Protein 2OMK (pdb70)

Solvent-accessible surface area: 19032 Å² total

InterPro domains:
  IPR006282 Thiamin pyrophosphokinase [TIGR01378] (11-204)
  IPR006282 Thiamin pyrophosphokinase [cd07995] (10-205)
  IPR007371 Thiamin pyrophosphokinase, catalytic domain [PF04263] (26-129)
  IPR036759 Thiamin pyrophosphokinase, catalytic domain superfamily [G3DSA:3.40.50.10240] (1-207)
  IPR036759 Thiamin pyrophosphokinase, catalytic domain superfamily [SSF63999] (8-133)
  IPR049442 Thiamin pyrophosphokinase-like, substrate-binding domain [PF21275] (136-204)
  IPR053149 Thiamine pyrophosphokinase [PTHR41299] (8-205)

Foldseek 3Di:
DAAAFCQLQDPDHPPPDPHHDAFQEEEEEPADAADAPRVVVNVVRYPAYEYDDDVAVCVVVPHDHQAYEDDLVVHDPVVCVVCVPRYDDFDPPDDGRLVVVLVVCVVVVGATYEYENQDHDPVVSNVVSLVCLQVSVVVPHFYWYQYNWWIKGKDFFKHKYFDAFFWWKFKFDDPWPPKAKDQKPDTDHRDDDRVRRGGITGHHGMMMIGTGGIIMMTITD/DDAAEPPAQFQEEEEEDADAADAPVVVVNQVPHPAYEYDDDVQDQVVVPDDHQAYEDDLVPDDPVCCVPCVPRYDYPDDDLVVVLVVCVVVVGAGYEYENQYHDPVVSNVVSLVCQLVSVVVPHFYWYQHNWWIKGKDFFKHKYFDAFFWFKFKAADPWADKFKDQKPDTDHRDDDRVPRGGITGHHGMMMIGTGGIIMMTTTD

Radius of gyration: 21.94 Å; Cα contacts (8 Å, |Δi|>4): 1052; chains: 2; bounding box: 57×54×58 Å

Organism: Bacteroides thetaiotaomicron (strain ATCC 29148 / DSM 2079 / JCM 5827 / CCUG 10774 / NCTC 10582 / VPI-5482 / E50) (NCBI:txid226186)

B-factor: mean 20.84, std 10.54, range [5.36, 58.49]

CATH classification: 3.40.50.10240

Sequence (425 aa):
GVDLGTENLYFQSNAMINEEHYIPQAIILANGEEYPAAHELPLRLLAEAQQFVVCCGAANEYISRGHTTPDVIIGDGDSLLPEEYKKRFSSIILLQQIISSDDQETNDQTKAVHYLQSSKKGIRKKIIAIVGATGKREDHTLGNISLLVEYMMRRSGMEEVVRTVTDYGTFIPVSSDTQSFASSYPGQQQVSIINFGAKGLKAEGLFYPLSDFTNWWQGTLNEAIIADDEFTIHCTGEYLVFLAYNAMINEEHYIPQAIILANGEYPAHEELPLRLLAEAQFVVCCGAANEYISRGHTPDVIIGDGDSLLPEYKKRRFSSIILQETNDQTKAVHYLQSKGIRRKIAIVGATGKRREDHTLGNIISLLVEYMMRSGMEVRTVTDYGTFIPVSDTQSSFASYPGQQQVSIINFGAKGLKAEGLFYPLSDFTTNNWWQGTLNEAIADEEFTIHCTGEYLVFLAY

Structure (mmCIF, N/CA/C/O backbone):
data_2OMK
#
_entry.id   2OMK
#
_cell.length_a   56.309
_cell.length_b   66.084
_cell.length_c   57.552
_cell.angle_alpha   90.00
_cell.angle_beta   99.90
_cell.angle_gamma   90.00
#
_symmetry.space_group_name_H-M   'P 1 21 1'
#
loop_
_entity.id
_entity.type
_entity.pdbx_description
1 polymer 'Hypothetical protein'
2 water water
#
loop_
_atom_site.group_PDB
_atom_site.id
_atom_site.type_symbol
_atom_site.label_atom_id
_atom_site.label_alt_id
_atom_site.label_comp_id
_atom_site.label_asym_id
_atom_site.label_entity_id
_atom_site.label_seq_id
_atom_site.pdbx_PDB_ins_code
_atom_site.Cartn_x
_atom_site.Cartn_y
_atom_site.Cartn_z
_atom_site.occupancy
_atom_site.B_iso_or_equiv
_atom_site.auth_seq_id
_atom_site.auth_comp_id
_atom_site.auth_asym_id
_atom_site.auth_atom_id
_atom_site.pdbx_PDB_model_num
ATOM 1 N N . GLY A 1 10 ? -17.912 29.234 7.402 1.00 28.87 -14 GLY A N 1
ATOM 2 C CA . GLY A 1 10 ? -18.413 27.830 7.514 1.00 28.22 -14 GLY A CA 1
ATOM 3 C C . GLY A 1 10 ? -17.356 26.887 8.060 1.00 27.32 -14 GLY A C 1
ATOM 4 O O . GLY A 1 10 ? -16.206 27.283 8.259 1.00 29.18 -14 GLY A O 1
ATOM 5 N N . VAL A 1 11 ? -17.754 25.642 8.307 1.00 25.80 -13 VAL A N 1
ATOM 6 C CA . VAL A 1 11 ? -16.849 24.595 8.781 1.00 23.42 -13 VAL A CA 1
ATOM 7 C C . VAL A 1 11 ? -15.914 24.181 7.646 1.00 21.64 -13 VAL A C 1
ATOM 8 O O . VAL A 1 11 ? -16.352 24.003 6.500 1.00 21.90 -13 VAL A O 1
ATOM 12 N N . ASP A 1 12 ? -14.628 24.034 7.962 1.00 18.10 -12 ASP A N 1
ATOM 13 C CA . ASP A 1 12 ? -13.669 23.507 7.004 1.00 16.05 -12 ASP A CA 1
ATOM 14 C C . ASP A 1 12 ? -13.658 21.999 7.184 1.00 13.99 -12 ASP A C 1
ATOM 15 O O . ASP A 1 12 ? -13.498 21.507 8.293 1.00 12.79 -12 ASP A O 1
ATOM 20 N N . LEU A 1 13 ? -13.845 21.262 6.097 1.00 13.12 -11 LEU A N 1
ATOM 21 C CA . LEU A 1 13 ? -13.975 19.814 6.215 1.00 12.86 -11 LEU A CA 1
ATOM 22 C C . LEU A 1 13 ? -12.656 19.086 6.529 1.00 12.30 -11 LEU A C 1
ATOM 23 O O . LEU A 1 13 ? -12.651 17.873 6.723 1.00 11.87 -11 LEU A O 1
ATOM 28 N N . GLY A 1 14 ? -11.547 19.825 6.604 1.00 11.56 -10 GLY A N 1
ATOM 29 C CA . GLY A 1 14 ? -10.263 19.218 6.981 1.00 11.51 -10 GLY A CA 1
ATOM 30 C C . GLY A 1 14 ? -9.887 18.098 6.028 1.00 11.28 -10 GLY A C 1
ATOM 31 O O . GLY A 1 14 ? -10.030 18.236 4.815 1.00 12.63 -10 GLY A O 1
ATOM 32 N N . THR A 1 15 ? -9.424 16.972 6.561 1.00 10.68 -9 THR A N 1
ATOM 33 C CA . THR A 1 15 ? -9.095 15.843 5.693 1.00 9.92 -9 THR A CA 1
ATOM 34 C C . THR A 1 15 ? -10.359 15.061 5.328 1.00 10.30 -9 THR A C 1
ATOM 35 O O . THR A 1 15 ? -10.319 14.191 4.461 1.00 10.18 -9 THR A O 1
ATOM 39 N N . GLU A 1 16 ? -11.477 15.369 5.989 1.00 9.79 -8 GLU A N 1
ATOM 40 C CA . GLU A 1 16 ? -12.689 14.564 5.808 1.00 10.92 -8 GLU A CA 1
ATOM 41 C C . GLU A 1 16 ? -13.312 14.650 4.406 1.00 10.62 -8 GLU A C 1
ATOM 42 O O . GLU A 1 16 ? -14.057 13.746 4.004 1.00 11.84 -8 GLU A O 1
ATOM 48 N N . ASN A 1 17 ? -13.011 15.716 3.665 1.00 10.70 -7 ASN A N 1
ATOM 49 C CA . ASN A 1 17 ? -13.406 15.780 2.255 1.00 10.33 -7 ASN A CA 1
ATOM 50 C C . ASN A 1 17 ? -12.330 15.240 1.285 1.00 10.94 -7 ASN A C 1
ATOM 51 O O . ASN A 1 17 ? -12.490 15.312 0.055 1.00 11.04 -7 ASN A O 1
ATOM 56 N N . LEU A 1 18 ? -11.251 14.689 1.839 1.00 10.06 -6 LEU A N 1
ATOM 57 C CA . LEU A 1 18 ? -10.208 14.066 1.009 1.00 10.58 -6 LEU A CA 1
ATOM 58 C C . LEU A 1 18 ? -10.374 12.557 0.846 1.00 10.29 -6 LEU A C 1
ATOM 59 O O . LEU A 1 18 ? -10.058 12.011 -0.217 1.00 10.74 -6 LEU A O 1
ATOM 64 N N . TYR A 1 19 ? -10.856 11.884 1.893 1.00 10.16 -5 TYR A N 1
ATOM 65 C CA . TYR A 1 19 ? -10.931 10.417 1.892 1.00 10.23 -5 TYR A CA 1
ATOM 66 C C . TYR A 1 19 ? -11.936 9.929 0.875 1.00 10.29 -5 TYR A C 1
ATOM 67 O O . TYR A 1 19 ? -12.910 10.615 0.579 1.00 9.93 -5 TYR A O 1
ATOM 76 N N . PHE A 1 20 ? -11.721 8.719 0.373 1.00 10.92 -4 PHE A N 1
ATOM 77 C CA . PHE A 1 20 ? -12.723 8.097 -0.476 1.00 11.65 -4 PHE A CA 1
ATOM 78 C C . PHE A 1 20 ? -14.003 7.820 0.303 1.00 12.38 -4 PHE A C 1
ATOM 79 O O . PHE A 1 20 ? -15.100 7.939 -0.249 1.00 12.51 -4 PHE A O 1
ATOM 87 N N . GLN A 1 21 ? -13.858 7.471 1.581 1.00 12.39 -3 GLN A N 1
ATOM 88 C CA . GLN A 1 21 ? -15.008 7.197 2.442 1.00 13.35 -3 GLN A CA 1
ATOM 89 C C . GLN A 1 21 ? -14.931 8.022 3.730 1.00 14.11 -3 GLN A C 1
ATOM 90 O O . GLN A 1 21 ? -14.210 7.672 4.671 1.00 15.09 -3 GLN A O 1
ATOM 96 N N . SER A 1 22 ? -15.675 9.123 3.732 1.00 14.26 -2 SER A N 1
ATOM 97 C CA . SER A 1 22 ? -15.692 10.113 4.810 1.00 15.12 -2 SER A CA 1
ATOM 98 C C . SER A 1 22 ? -16.546 9.685 6.007 1.00 15.82 -2 SER A C 1
ATOM 99 O O . SER A 1 22 ? -17.499 8.931 5.859 1.00 14.67 -2 SER A O 1
ATOM 102 N N . ASN A 1 23 ? -16.203 10.188 7.190 1.00 17.14 -1 ASN A N 1
ATOM 103 C CA . ASN A 1 23 ? -17.059 10.025 8.368 1.00 18.85 -1 ASN A CA 1
ATOM 104 C C . ASN A 1 23 ? -18.124 11.131 8.473 1.00 18.75 -1 ASN A C 1
ATOM 105 O O . ASN A 1 23 ? -18.915 11.146 9.407 1.00 20.03 -1 ASN A O 1
ATOM 110 N N . ALA A 1 24 ? -18.139 12.045 7.507 1.00 19.13 0 ALA A N 1
ATOM 111 C CA . ALA A 1 24 ? -18.875 13.308 7.632 1.00 19.76 0 ALA A CA 1
ATOM 112 C C . ALA A 1 24 ? -20.261 13.355 6.961 1.00 20.36 0 ALA A C 1
ATOM 113 O O . ALA A 1 24 ? -20.899 14.411 6.924 1.00 19.87 0 ALA A O 1
ATOM 115 N N . MET A 1 25 ? -20.723 12.220 6.436 1.00 20.94 1 MET A N 1
ATOM 116 C CA . MET A 1 25 ? -22.051 12.137 5.798 1.00 23.14 1 MET A CA 1
ATOM 117 C C . MET A 1 25 ? -22.229 13.204 4.723 1.00 21.70 1 MET A C 1
ATOM 118 O O . MET A 1 25 ? -23.262 13.880 4.659 1.00 22.02 1 MET A O 1
ATOM 123 N N . ILE A 1 26 ? -21.202 13.364 3.894 1.00 20.68 2 ILE A N 1
ATOM 124 C CA . ILE A 1 26 ? -21.231 14.330 2.813 1.00 19.94 2 ILE A CA 1
ATOM 125 C C . ILE A 1 26 ? -21.504 13.610 1.503 1.00 19.71 2 ILE A C 1
ATOM 126 O O . ILE A 1 26 ? -21.231 12.419 1.380 1.00 19.60 2 ILE A O 1
ATOM 131 N N . ASN A 1 27 ? -22.069 14.322 0.538 1.00 19.91 3 ASN A N 1
ATOM 132 C CA . ASN A 1 27 ? -22.431 13.695 -0.732 1.00 20.71 3 ASN A CA 1
ATOM 133 C C . ASN A 1 27 ? -21.443 14.007 -1.854 1.00 20.47 3 ASN A C 1
ATOM 134 O O . ASN A 1 27 ? -21.660 13.647 -3.018 1.00 21.56 3 ASN A O 1
ATOM 139 N N A GLU A 1 28 ? -20.354 14.680 -1.488 0.50 20.11 4 GLU A N 1
ATOM 140 N N B GLU A 1 28 ? -20.345 14.662 -1.488 0.50 20.17 4 GLU A N 1
ATOM 141 C CA A GLU A 1 28 ? -19.325 15.103 -2.432 0.50 19.34 4 GLU A CA 1
ATOM 142 C CA B GLU A 1 28 ? -19.319 15.077 -2.436 0.50 19.45 4 GLU A CA 1
ATOM 143 C C A GLU A 1 28 ? -17.948 14.872 -1.811 0.50 18.50 4 GLU A C 1
ATOM 144 C C B GLU A 1 28 ? -17.959 15.055 -1.745 0.50 18.58 4 GLU A C 1
ATOM 145 O O A GLU A 1 28 ? -17.841 14.292 -0.727 0.50 18.14 4 GLU A O 1
ATOM 146 O O B GLU A 1 28 ? -17.874 14.809 -0.541 0.50 18.18 4 GLU A O 1
ATOM 157 N N . HIS A 1 29 ? -16.902 15.314 -2.509 1.00 17.26 5 HIS A N 1
ATOM 158 C CA . HIS A 1 29 ? -15.554 15.390 -1.947 1.00 15.87 5 HIS A CA 1
ATOM 159 C C . HIS A 1 29 ? -14.837 16.600 -2.540 1.00 14.84 5 HIS A C 1
ATOM 160 O O . HIS A 1 29 ? -15.378 17.303 -3.397 1.00 14.24 5 HIS A O 1
ATOM 167 N N . TYR A 1 30 ? -13.615 16.822 -2.080 1.00 13.75 6 TYR A N 1
ATOM 168 C CA . TYR A 1 30 ? -12.819 17.985 -2.446 1.00 13.36 6 TYR A CA 1
ATOM 169 C C . TYR A 1 30 ? -12.368 17.948 -3.904 1.00 13.33 6 TYR A C 1
ATOM 170 O O . TYR A 1 30 ? -11.592 17.075 -4.316 1.00 13.21 6 TYR A O 1
ATOM 179 N N . ILE A 1 31 ? -12.879 18.892 -4.686 1.00 13.29 7 ILE A N 1
ATOM 180 C CA . ILE A 1 31 ? -12.454 19.062 -6.069 1.00 14.63 7 ILE A CA 1
ATOM 181 C C . ILE A 1 31 ? -12.161 20.548 -6.289 1.00 14.10 7 ILE A C 1
ATOM 182 O O . ILE A 1 31 ? -13.065 21.331 -6.605 1.00 15.43 7 ILE A O 1
ATOM 187 N N . PRO A 1 32 ? -10.897 20.952 -6.093 1.00 14.07 8 PRO A N 1
ATOM 188 C CA . PRO A 1 32 ? -10.566 22.361 -6.288 1.00 13.80 8 PRO A CA 1
ATOM 189 C C . PRO A 1 32 ? -10.666 22.743 -7.758 1.00 13.63 8 PRO A C 1
ATOM 190 O O . PRO A 1 32 ? -10.828 21.873 -8.627 1.00 13.20 8 PRO A O 1
ATOM 194 N N . GLN A 1 33 ? -10.596 24.039 -8.039 1.00 13.21 9 GLN A N 1
ATOM 195 C CA . GLN A 1 33 ? -10.655 24.497 -9.420 1.00 12.51 9 GLN A CA 1
ATOM 196 C C . GLN A 1 33 ? -9.386 24.153 -10.189 1.00 11.53 9 GLN A C 1
ATOM 197 O O . GLN A 1 33 ? -9.432 23.926 -11.392 1.00 12.05 9 GLN A O 1
ATOM 203 N N . ALA A 1 34 ? -8.253 24.130 -9.490 1.00 10.86 10 ALA A N 1
ATOM 204 C CA . ALA A 1 34 ? -6.970 23.836 -10.110 1.00 10.31 10 ALA A CA 1
ATOM 205 C C . ALA A 1 34 ? -6.010 23.231 -9.099 1.00 10.63 10 ALA A C 1
ATOM 206 O O . ALA A 1 34 ? -6.148 23.437 -7.880 1.00 9.65 10 ALA A O 1
ATOM 208 N N . ILE A 1 35 ? -5.041 22.489 -9.625 1.00 9.70 11 ILE A N 1
ATOM 209 C CA . ILE A 1 35 ? -3.998 21.870 -8.822 1.00 10.26 11 ILE A CA 1
ATOM 210 C C . ILE A 1 35 ? -2.654 22.438 -9.253 1.00 9.95 11 ILE A C 1
ATOM 211 O O . ILE A 1 35 ? -2.367 22.522 -10.450 1.00 9.93 11 ILE A O 1
ATOM 216 N N . ILE A 1 36 ? -1.837 22.837 -8.278 1.00 9.00 12 ILE A N 1
ATOM 217 C CA . ILE A 1 36 ? -0.447 23.176 -8.544 1.00 8.20 12 ILE A CA 1
ATOM 218 C C . ILE A 1 36 ? 0.430 21.987 -8.149 1.00 8.66 12 ILE A C 1
ATOM 219 O O . ILE A 1 36 ? 0.404 21.535 -6.996 1.00 7.69 12 ILE A O 1
ATOM 224 N N . LEU A 1 37 ? 1.200 21.481 -9.106 1.00 8.45 13 LEU A N 1
ATOM 225 C CA . LEU A 1 37 ? 2.250 20.515 -8.788 1.00 8.90 13 LEU A CA 1
ATOM 226 C C . LEU A 1 37 ? 3.566 21.255 -8.556 1.00 9.99 13 LEU A C 1
ATOM 227 O O . LEU A 1 37 ? 4.215 21.721 -9.507 1.00 9.17 13 LEU A O 1
ATOM 232 N N . ALA A 1 38 ? 3.952 21.383 -7.286 1.00 9.93 14 ALA A N 1
ATOM 233 C CA . ALA A 1 38 ? 5.193 22.086 -6.928 1.00 11.27 14 ALA A CA 1
ATOM 234 C C . ALA A 1 38 ? 6.417 21.179 -7.093 1.00 11.82 14 ALA A C 1
ATOM 235 O O . ALA A 1 38 ? 6.273 20.004 -7.440 1.00 12.50 14 ALA A O 1
ATOM 237 N N . ASN A 1 39 ? 7.611 21.720 -6.849 1.00 13.69 15 ASN A N 1
ATOM 238 C CA . ASN A 1 39 ? 8.859 21.014 -7.169 1.00 14.91 15 ASN A CA 1
ATOM 239 C C . ASN A 1 39 ? 9.542 20.309 -5.982 1.00 14.72 15 ASN A C 1
ATOM 240 O O . ASN A 1 39 ? 10.766 20.175 -5.945 1.00 14.11 15 ASN A O 1
ATOM 245 N N . GLY A 1 40 ? 8.738 19.854 -5.023 1.00 13.30 16 GLY A N 1
ATOM 246 C CA . GLY A 1 40 ? 9.209 18.915 -4.012 1.00 12.69 16 GLY A CA 1
ATOM 247 C C . GLY A 1 40 ? 9.050 17.505 -4.555 1.00 12.81 16 GLY A C 1
ATOM 248 O O . GLY A 1 40 ? 9.082 17.294 -5.773 1.00 12.79 16 GLY A O 1
ATOM 249 N N A GLU A 1 41 ? 8.879 16.535 -3.662 0.50 12.47 17 GLU A N 1
ATOM 250 N N B GLU A 1 41 ? 8.860 16.544 -3.656 0.50 12.52 17 GLU A N 1
ATOM 251 C CA A GLU A 1 41 ? 8.741 15.144 -4.087 0.50 12.94 17 GLU A CA 1
ATOM 252 C CA B GLU A 1 41 ? 8.728 15.138 -4.034 0.50 13.10 17 GLU A CA 1
ATOM 253 C C A GLU A 1 41 ? 7.370 14.902 -4.695 0.50 12.67 17 GLU A C 1
ATOM 254 C C B GLU A 1 41 ? 7.363 14.888 -4.679 0.50 12.75 17 GLU A C 1
ATOM 255 O O A GLU A 1 41 ? 6.357 15.351 -4.155 0.50 12.43 17 GLU A O 1
ATOM 256 O O B GLU A 1 41 ? 6.340 15.325 -4.147 0.50 12.53 17 GLU A O 1
ATOM 267 N N . TYR A 1 42 ? 7.351 14.199 -5.824 1.00 11.95 18 TYR A N 1
ATOM 268 C CA . TYR A 1 42 ? 6.098 13.845 -6.507 1.00 11.47 18 TYR A CA 1
ATOM 269 C C . TYR A 1 42 ? 5.172 13.078 -5.544 1.00 10.77 18 TYR A C 1
ATOM 270 O O . TYR A 1 42 ? 5.647 12.228 -4.785 1.00 10.15 18 TYR A O 1
ATOM 279 N N . PRO A 1 43 ? 3.863 13.396 -5.552 1.00 10.64 19 PRO A N 1
ATOM 280 C CA . PRO A 1 43 ? 2.937 12.757 -4.613 1.00 10.52 19 PRO A CA 1
ATOM 281 C C . PRO A 1 43 ? 3.025 11.240 -4.675 1.00 10.84 19 PRO A C 1
ATOM 282 O O . PRO A 1 43 ? 3.095 10.659 -5.774 1.00 10.61 19 PRO A O 1
ATOM 286 N N A ALA A 1 44 ? 3.002 10.583 -3.521 0.50 10.61 20 ALA A N 1
ATOM 287 N N B ALA A 1 44 ? 3.051 10.636 -3.488 0.50 10.22 20 ALA A N 1
ATOM 288 C CA A ALA A 1 44 ? 3.055 9.115 -3.487 0.50 11.27 20 ALA A CA 1
ATOM 289 C CA B ALA A 1 44 ? 3.186 9.193 -3.313 0.50 10.83 20 ALA A CA 1
ATOM 290 C C A ALA A 1 44 ? 1.830 8.488 -2.815 0.50 11.55 20 ALA A C 1
ATOM 291 C C B ALA A 1 44 ? 2.244 8.670 -2.213 0.50 10.82 20 ALA A C 1
ATOM 292 O O A ALA A 1 44 ? 1.569 7.288 -2.956 0.50 11.63 20 ALA A O 1
ATOM 293 O O B ALA A 1 44 ? 2.568 7.717 -1.500 0.50 10.69 20 ALA A O 1
ATOM 296 N N . HIS A 1 45 ? 1.083 9.313 -2.095 1.00 11.05 21 HIS A N 1
ATOM 297 C CA . HIS A 1 45 ? -0.027 8.854 -1.262 1.00 10.55 21 HIS A CA 1
ATOM 298 C C . HIS A 1 45 ? -1.299 8.938 -2.096 1.00 10.20 21 HIS A C 1
ATOM 299 O O . HIS A 1 45 ? -1.419 9.796 -2.979 1.00 9.17 21 HIS A O 1
ATOM 306 N N . GLU A 1 46 ? -2.250 8.054 -1.823 1.00 9.84 22 GLU A N 1
ATOM 307 C CA . GLU A 1 46 ? -3.486 7.988 -2.606 1.00 9.70 22 GLU A CA 1
ATOM 308 C C . GLU A 1 46 ? -4.269 9.300 -2.633 1.00 9.59 22 GLU A C 1
ATOM 309 O O . GLU A 1 46 ? -4.942 9.594 -3.617 1.00 8.71 22 GLU A O 1
ATOM 315 N N . LEU A 1 47 ? -4.194 10.087 -1.560 1.00 9.08 23 LEU A N 1
ATOM 316 C CA . LEU A 1 47 ? -5.038 11.280 -1.479 1.00 9.78 23 LEU A CA 1
ATOM 317 C C . LEU A 1 47 ? -4.555 12.453 -2.360 1.00 9.03 23 LEU A C 1
ATOM 318 O O . LEU A 1 47 ? -5.334 12.949 -3.183 1.00 10.38 23 LEU A O 1
ATOM 323 N N . PRO A 1 48 ? -3.274 12.868 -2.246 1.00 8.85 24 PRO A N 1
ATOM 324 C CA . PRO A 1 48 ? -2.842 13.855 -3.251 1.00 8.63 24 PRO A CA 1
ATOM 325 C C . PRO A 1 48 ? -2.893 13.319 -4.687 1.00 8.08 24 PRO A C 1
ATOM 326 O O . PRO A 1 48 ? -3.144 14.088 -5.619 1.00 8.48 24 PRO A O 1
ATOM 330 N N . LEU A 1 49 ? -2.669 12.016 -4.867 1.00 8.26 25 LEU A N 1
ATOM 331 C CA . LEU A 1 49 ? -2.781 11.419 -6.205 1.00 8.07 25 LEU A CA 1
ATOM 332 C C . LEU A 1 49 ? -4.211 11.465 -6.742 1.00 8.89 25 LEU A C 1
ATOM 333 O O . LEU A 1 49 ? -4.411 11.674 -7.941 1.00 10.36 25 LEU A O 1
ATOM 338 N N . ARG A 1 50 ? -5.196 11.289 -5.859 1.00 8.81 26 ARG A N 1
ATOM 339 C CA . ARG A 1 50 ? -6.613 11.440 -6.226 1.00 9.20 26 ARG A CA 1
ATOM 340 C C . ARG A 1 50 ? -6.878 12.831 -6.796 1.00 8.94 26 ARG A C 1
ATOM 341 O O . ARG A 1 50 ? -7.519 12.978 -7.848 1.00 8.58 26 ARG A O 1
ATOM 349 N N . LEU A 1 51 ? -6.387 13.853 -6.094 1.00 9.18 27 LEU A N 1
ATOM 350 C CA . LEU A 1 51 ? -6.569 15.232 -6.547 1.00 9.99 27 LEU A CA 1
ATOM 351 C C . LEU A 1 51 ? -5.946 15.458 -7.911 1.00 10.61 27 LEU A C 1
ATOM 352 O O . LEU A 1 51 ? -6.547 16.094 -8.776 1.00 11.14 27 LEU A O 1
ATOM 357 N N . LEU A 1 52 ? -4.732 14.948 -8.092 1.00 11.32 28 LEU A N 1
ATOM 358 C CA . LEU A 1 52 ? -4.027 15.071 -9.354 1.00 12.92 28 LEU A CA 1
ATOM 359 C C . LEU A 1 52 ? -4.775 14.358 -10.483 1.00 13.03 28 LEU A C 1
ATOM 360 O O . LEU A 1 52 ? -4.947 14.919 -11.573 1.00 13.64 28 LEU A O 1
ATOM 365 N N . ALA A 1 53 ? -5.237 13.145 -10.204 1.00 12.58 29 ALA A N 1
ATOM 366 C CA . ALA A 1 53 ? -5.966 12.326 -11.184 1.00 14.19 29 ALA A CA 1
ATOM 367 C C . ALA A 1 53 ? -7.259 12.993 -11.632 1.00 14.97 29 ALA A C 1
ATOM 368 O O . ALA A 1 53 ? -7.609 12.938 -12.810 1.00 16.38 29 ALA A O 1
ATOM 370 N N . GLU A 1 54 ? -7.957 13.625 -10.691 1.00 14.54 30 GLU A N 1
ATOM 371 C CA . GLU A 1 54 ? -9.274 14.216 -10.947 1.00 15.71 30 GLU A CA 1
ATOM 372 C C . GLU A 1 54 ? -9.230 15.640 -11.501 1.00 15.20 30 GLU A C 1
ATOM 373 O O . GLU A 1 54 ? -10.262 16.176 -11.916 1.00 15.82 30 GLU A O 1
ATOM 379 N N . ALA A 1 55 ? -8.046 16.244 -11.491 1.00 15.22 31 ALA A N 1
ATOM 380 C CA . ALA A 1 55 ? -7.874 17.645 -11.875 1.00 15.09 31 ALA A CA 1
ATOM 381 C C . ALA A 1 55 ? -8.150 17.907 -13.352 1.00 15.53 31 ALA A C 1
ATOM 382 O O . ALA A 1 55 ? -7.748 17.124 -14.221 1.00 17.16 31 ALA A O 1
ATOM 384 N N A GLN A 1 56 ? -8.847 19.004 -13.630 0.70 15.49 32 GLN A N 1
ATOM 385 N N B GLN A 1 56 ? -8.844 19.006 -13.628 0.30 15.36 32 GLN A N 1
ATOM 386 C CA A GLN A 1 56 ? -9.066 19.450 -15.009 0.70 16.03 32 GLN A CA 1
ATOM 387 C CA B GLN A 1 56 ? -9.069 19.449 -15.002 0.30 15.27 32 GLN A CA 1
ATOM 388 C C A GLN A 1 56 ? -8.212 20.672 -15.360 0.70 15.43 32 GLN A C 1
ATOM 389 C C B GLN A 1 56 ? -8.081 20.550 -15.392 0.30 14.91 32 GLN A C 1
ATOM 390 O O A GLN A 1 56 ? -8.278 21.189 -16.480 0.70 14.83 32 GLN A O 1
ATOM 391 O O B GLN A 1 56 ? -7.924 20.862 -16.575 0.30 14.72 32 GLN A O 1
ATOM 402 N N . PHE A 1 57 ? -7.416 21.129 -14.391 1.00 14.21 33 PHE A N 1
ATOM 403 C CA . PHE A 1 57 ? -6.411 22.170 -14.631 1.00 13.65 33 PHE A CA 1
ATOM 404 C C . PHE A 1 57 ? -5.193 21.987 -13.730 1.00 13.42 33 PHE A C 1
ATOM 405 O O . PHE A 1 57 ? -5.274 22.180 -12.509 1.00 13.60 33 PHE A O 1
ATOM 413 N N . VAL A 1 58 ? -4.070 21.616 -14.344 1.00 12.53 34 VAL A N 1
ATOM 414 C CA . VAL A 1 58 ? -2.825 21.349 -13.617 1.00 12.56 34 VAL A CA 1
ATOM 415 C C . VAL A 1 58 ? -1.696 22.300 -14.030 1.00 12.63 34 VAL A C 1
ATOM 416 O O . VAL A 1 58 ? -1.307 22.375 -15.207 1.00 12.27 34 VAL A O 1
ATOM 420 N N . VAL A 1 59 ? -1.173 23.019 -13.042 1.00 11.66 35 VAL A N 1
ATOM 421 C CA . VAL A 1 59 ? -0.063 23.935 -13.240 1.00 11.79 35 VAL A CA 1
ATOM 422 C C . VAL A 1 59 ? 1.178 23.276 -12.629 1.00 12.46 35 VAL A C 1
ATOM 423 O O . VAL A 1 59 ? 1.207 22.996 -11.425 1.00 11.61 35 VAL A O 1
ATOM 427 N N . CYS A 1 60 ? 2.187 23.006 -13.455 1.00 12.44 36 CYS A N 1
ATOM 428 C CA . CYS A 1 60 ? 3.434 22.382 -12.987 1.00 13.27 36 CYS A CA 1
ATOM 429 C C . CYS A 1 60 ? 4.528 23.417 -12.781 1.00 13.55 36 CYS A C 1
ATOM 430 O O . CYS A 1 60 ? 4.722 24.291 -13.630 1.00 14.43 36 CYS A O 1
ATOM 433 N N . CYS A 1 61 ? 5.234 23.315 -11.654 1.00 12.59 37 CYS A N 1
ATOM 434 C CA . CYS A 1 61 ? 6.342 24.218 -11.333 1.00 12.72 37 CYS A CA 1
ATOM 435 C C . CYS A 1 61 ? 7.659 23.668 -11.869 1.00 13.18 37 CYS A C 1
ATOM 436 O O . CYS A 1 61 ? 8.112 22.599 -11.440 1.00 13.08 37 CYS A O 1
ATOM 447 C CA . GLY A 1 63 ? 11.094 20.580 -13.401 1.00 15.59 39 GLY A CA 1
ATOM 448 C C . GLY A 1 63 ? 10.225 19.525 -12.784 1.00 15.24 39 GLY A C 1
ATOM 449 O O . GLY A 1 63 ? 10.252 18.383 -13.298 1.00 14.55 39 GLY A O 1
ATOM 450 N N . ALA A 1 64 ? 9.213 19.952 -12.022 1.00 15.36 40 ALA A N 1
ATOM 451 C CA . ALA A 1 64 ? 8.127 19.022 -11.575 1.00 15.27 40 ALA A CA 1
ATOM 452 C C . ALA A 1 64 ? 7.358 18.447 -12.760 1.00 15.25 40 ALA A C 1
ATOM 453 O O . ALA A 1 64 ? 6.799 17.353 -12.677 1.00 15.23 40 ALA A O 1
ATOM 455 N N . ALA A 1 65 ? 7.326 19.193 -13.865 1.00 14.57 41 ALA A N 1
ATOM 456 C CA . ALA A 1 65 ? 6.626 18.740 -15.060 1.00 14.15 41 ALA A CA 1
ATOM 457 C C . ALA A 1 65 ? 7.234 17.475 -15.668 1.00 13.86 41 ALA A C 1
ATOM 458 O O . ALA A 1 65 ? 6.529 16.707 -16.322 1.00 13.37 41 ALA A O 1
ATOM 460 N N . ASN A 1 66 ? 8.530 17.266 -15.456 1.00 14.27 42 ASN A N 1
ATOM 461 C CA . ASN A 1 66 ? 9.218 16.097 -16.009 1.00 15.42 42 ASN A CA 1
ATOM 462 C C . ASN A 1 66 ? 8.582 14.775 -15.587 1.00 15.47 42 ASN A C 1
ATOM 463 O O . ASN A 1 66 ? 8.231 13.963 -16.442 1.00 15.05 42 ASN A O 1
ATOM 468 N N . GLU A 1 67 ? 8.402 14.566 -14.279 1.00 16.05 43 GLU A N 1
ATOM 469 C CA . GLU A 1 67 ? 7.778 13.316 -13.827 1.00 15.92 43 GLU A CA 1
ATOM 470 C C . GLU A 1 67 ? 6.321 13.213 -14.281 1.00 15.17 43 GLU A C 1
ATOM 471 O O . GLU A 1 67 ? 5.861 12.140 -14.691 1.00 15.01 43 GLU A O 1
ATOM 477 N N . TYR A 1 68 ? 5.611 14.338 -14.241 1.00 13.49 44 TYR A N 1
ATOM 478 C CA . TYR A 1 68 ? 4.224 14.384 -14.664 1.00 13.98 44 TYR A CA 1
ATOM 479 C C . TYR A 1 68 ? 4.077 13.903 -16.110 1.00 14.19 44 TYR A C 1
ATOM 480 O O . TYR A 1 68 ? 3.262 13.017 -16.407 1.00 13.90 44 TYR A O 1
ATOM 489 N N . ILE A 1 69 ? 4.892 14.477 -16.993 1.00 15.15 45 ILE A N 1
ATOM 490 C CA . ILE A 1 69 ? 4.896 14.103 -18.414 1.00 16.16 45 ILE A CA 1
ATOM 491 C C . ILE A 1 69 ? 5.331 12.645 -18.641 1.00 17.30 45 ILE A C 1
ATOM 492 O O . ILE A 1 69 ? 4.716 11.921 -19.431 1.00 17.95 45 ILE A O 1
ATOM 497 N N . SER A 1 70 ? 6.378 12.225 -17.937 1.00 19.03 46 SER A N 1
ATOM 498 C CA . SER A 1 70 ? 6.910 10.863 -18.058 1.00 20.60 46 SER A CA 1
ATOM 499 C C . SER A 1 70 ? 5.891 9.788 -17.665 1.00 20.63 46 SER A C 1
ATOM 500 O O . SER A 1 70 ? 5.957 8.659 -18.152 1.00 20.33 46 SER A O 1
ATOM 503 N N . ARG A 1 71 ? 4.962 10.144 -16.777 1.00 20.20 47 ARG A N 1
ATOM 504 C CA . ARG A 1 71 ? 3.892 9.242 -16.350 1.00 20.38 47 ARG A CA 1
ATOM 505 C C . ARG A 1 71 ? 2.695 9.311 -17.297 1.00 19.68 47 ARG A C 1
ATOM 506 O O . ARG A 1 71 ? 1.653 8.691 -17.055 1.00 20.19 47 ARG A O 1
ATOM 514 N N . GLY A 1 72 ? 2.853 10.073 -18.378 1.00 19.12 48 GLY A N 1
ATOM 515 C CA . GLY A 1 72 ? 1.863 10.118 -19.446 1.00 18.66 48 GLY A CA 1
ATOM 516 C C . GLY A 1 72 ? 0.824 11.208 -19.308 1.00 17.92 48 GLY A C 1
ATOM 517 O O . GLY A 1 72 ? -0.163 11.227 -20.044 1.00 17.70 48 GLY A O 1
ATOM 518 N N . HIS A 1 73 ? 1.047 12.122 -18.368 1.00 16.85 49 HIS A N 1
ATOM 519 C CA . HIS A 1 73 ? 0.090 13.181 -18.114 1.00 16.81 49 HIS A CA 1
ATOM 520 C C . HIS A 1 73 ? 0.472 14.446 -18.877 1.00 16.42 49 HIS A C 1
ATOM 521 O O . HIS A 1 73 ? 1.632 14.622 -19.284 1.00 16.51 49 HIS A O 1
ATOM 528 N N A THR A 1 74 ? -0.507 15.335 -19.012 0.50 16.31 50 THR A N 1
ATOM 529 N N B THR A 1 74 ? -0.513 15.307 -19.105 0.50 16.80 50 THR A N 1
ATOM 530 C CA A THR A 1 74 ? -0.395 16.529 -19.835 0.50 16.30 50 THR A CA 1
ATOM 531 C CA B THR A 1 74 ? -0.288 16.529 -19.870 0.50 17.23 50 THR A CA 1
ATOM 532 C C A THR A 1 74 ? -0.594 17.791 -18.987 0.50 16.18 50 THR A C 1
ATOM 533 C C B THR A 1 74 ? -0.564 17.775 -19.028 0.50 16.63 50 THR A C 1
ATOM 534 O O A THR A 1 74 ? -1.714 18.071 -18.558 0.50 16.44 50 THR A O 1
ATOM 535 O O B THR A 1 74 ? -1.706 18.025 -18.640 0.50 16.80 50 THR A O 1
ATOM 542 N N . PRO A 1 75 ? 0.492 18.555 -18.739 1.00 16.14 51 PRO A N 1
ATOM 543 C CA . PRO A 1 75 ? 0.341 19.804 -17.984 1.00 15.99 51 PRO A CA 1
ATOM 544 C C . PRO A 1 75 ? -0.508 20.789 -18.776 1.00 15.93 51 PRO A C 1
ATOM 545 O O . PRO A 1 75 ? -0.501 20.758 -20.004 1.00 15.28 51 PRO A O 1
ATOM 549 N N . ASP A 1 76 ? -1.249 21.635 -18.075 1.00 15.12 52 ASP A N 1
ATOM 550 C CA . ASP A 1 76 ? -1.987 22.715 -18.722 1.00 15.51 52 ASP A CA 1
ATOM 551 C C . ASP A 1 76 ? -1.134 23.973 -18.822 1.00 14.93 52 ASP A C 1
ATOM 552 O O . ASP A 1 76 ? -1.228 24.732 -19.799 1.00 14.42 52 ASP A O 1
ATOM 557 N N . VAL A 1 77 ? -0.297 24.174 -17.806 1.00 13.58 53 VAL A N 1
ATOM 558 C CA . VAL A 1 77 ? 0.631 25.292 -17.732 1.00 13.76 53 VAL A CA 1
ATOM 559 C C . VAL A 1 77 ? 1.923 24.794 -17.086 1.00 13.29 53 VAL A C 1
ATOM 560 O O . VAL A 1 77 ? 1.890 23.960 -16.162 1.00 12.95 53 VAL A O 1
ATOM 564 N N . ILE A 1 78 ? 3.059 25.291 -17.564 1.00 12.76 54 ILE A N 1
ATOM 565 C CA . ILE A 1 78 ? 4.332 25.067 -16.880 1.00 13.30 54 ILE A CA 1
ATOM 566 C C . ILE A 1 78 ? 4.877 26.420 -16.457 1.00 13.90 54 ILE A C 1
ATOM 567 O O . ILE A 1 78 ? 5.017 27.317 -17.280 1.00 14.14 54 ILE A O 1
ATOM 572 N N . ILE A 1 79 ? 5.180 26.559 -15.173 1.00 14.62 55 ILE A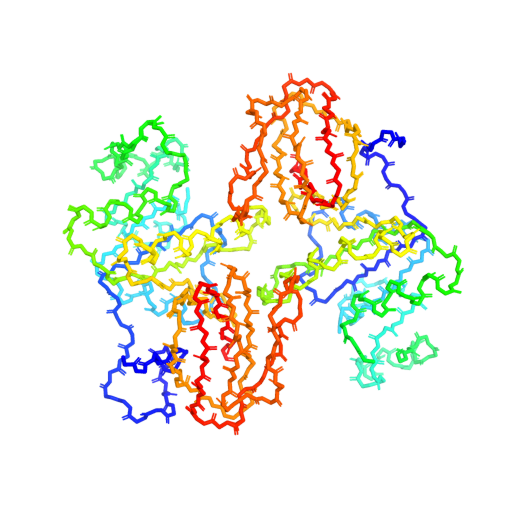 N 1
ATOM 573 C CA . ILE A 1 79 ? 5.672 27.826 -14.640 1.00 17.05 55 ILE A CA 1
ATOM 574 C C . ILE A 1 79 ? 7.184 27.785 -14.522 1.00 18.44 55 ILE A C 1
ATOM 575 O O . ILE A 1 79 ? 7.750 26.782 -14.083 1.00 19.62 55 ILE A O 1
ATOM 580 N N . GLY A 1 80 ? 7.829 28.872 -14.933 1.00 19.48 56 GLY A N 1
ATOM 581 C CA . GLY A 1 80 ? 9.252 29.063 -14.675 1.00 22.57 56 GLY A CA 1
ATOM 582 C C . GLY A 1 80 ? 10.173 28.697 -15.819 1.00 24.17 56 GLY A C 1
ATOM 583 O O . GLY A 1 80 ? 9.839 28.884 -16.991 1.00 24.78 56 GLY A O 1
ATOM 584 N N . ASP A 1 81 ? 11.337 28.167 -15.459 1.00 25.86 57 ASP A N 1
ATOM 585 C CA . ASP A 1 81 ? 12.434 27.949 -16.393 1.00 27.31 57 ASP A CA 1
ATOM 586 C C . ASP A 1 81 ? 12.206 26.733 -17.290 1.00 27.04 57 ASP A C 1
ATOM 587 O O . ASP A 1 81 ? 12.110 25.603 -16.805 1.00 27.89 57 ASP A O 1
ATOM 592 N N . GLY A 1 82 ? 12.129 26.980 -18.597 1.00 26.62 58 GLY A N 1
ATOM 593 C CA . GLY A 1 82 ? 12.040 25.914 -19.591 1.00 26.18 58 GLY A CA 1
ATOM 594 C C . GLY A 1 82 ? 13.274 25.026 -19.599 1.00 25.89 58 GLY A C 1
ATOM 595 O O . GLY A 1 82 ? 13.195 23.853 -19.958 1.00 25.36 58 GLY A O 1
ATOM 596 N N . ASP A 1 83 ? 14.412 25.584 -19.187 1.00 25.88 59 ASP A N 1
ATOM 597 C CA . ASP A 1 83 ? 15.673 24.834 -19.137 1.00 26.37 59 ASP A CA 1
ATOM 598 C C . ASP A 1 83 ? 15.660 23.707 -18.104 1.00 25.05 59 ASP A C 1
ATOM 599 O O . ASP A 1 83 ? 16.501 22.809 -18.154 1.00 25.06 59 ASP A O 1
ATOM 604 N N . SER A 1 84 ? 14.708 23.750 -17.171 1.00 24.06 60 SER A N 1
ATOM 605 C CA . SER A 1 84 ? 14.580 22.695 -16.164 1.00 23.27 60 SER A CA 1
ATOM 606 C C . SER A 1 84 ? 13.863 21.458 -16.715 1.00 23.02 60 SER A C 1
ATOM 607 O O . SER A 1 84 ? 13.798 20.416 -16.057 1.00 22.94 60 SER A O 1
ATOM 610 N N . LEU A 1 85 ? 13.328 21.569 -17.924 1.00 22.03 61 LEU A N 1
ATOM 611 C CA . LEU A 1 85 ? 12.651 20.437 -18.540 1.00 21.94 61 LEU A CA 1
ATOM 612 C C . LEU A 1 85 ? 13.625 19.590 -19.353 1.00 22.35 61 LEU A C 1
ATOM 613 O O . LEU A 1 85 ? 14.654 20.089 -19.816 1.00 22.70 61 LEU A O 1
ATOM 618 N N . LEU A 1 86 ? 13.309 18.306 -19.506 1.00 22.20 62 LEU A N 1
ATOM 619 C CA . LEU A 1 86 ? 13.999 17.469 -20.480 1.00 22.39 62 LEU A CA 1
ATOM 620 C C . LEU A 1 86 ? 13.779 18.103 -21.851 1.00 22.36 62 LEU A C 1
ATOM 621 O O . LEU A 1 86 ? 12.679 18.580 -22.137 1.00 21.44 62 LEU A O 1
ATOM 626 N N . PRO A 1 87 ? 14.837 18.159 -22.683 1.00 22.93 63 PRO A N 1
ATOM 627 C CA . PRO A 1 87 ? 14.761 18.813 -23.998 1.00 22.61 63 PRO A CA 1
ATOM 628 C C . PRO A 1 87 ? 13.516 18.465 -24.822 1.00 21.81 63 PRO A C 1
ATOM 629 O O . PRO A 1 87 ? 12.860 19.370 -25.349 1.00 22.11 63 PRO A O 1
ATOM 633 N N A GLU A 1 88 ? 13.189 17.179 -24.932 0.50 21.39 64 GLU A N 1
ATOM 634 N N B GLU A 1 88 ? 13.205 17.171 -24.892 0.50 21.59 64 GLU A N 1
ATOM 635 C CA A GLU A 1 88 ? 12.007 16.746 -25.685 0.50 20.81 64 GLU A CA 1
ATOM 636 C CA B GLU A 1 88 ? 12.037 16.641 -25.601 0.50 21.23 64 GLU A CA 1
ATOM 637 C C A GLU A 1 88 ? 10.710 17.295 -25.078 0.50 20.51 64 GLU A C 1
ATOM 638 C C B GLU A 1 88 ? 10.732 17.237 -25.069 0.50 20.76 64 GLU A C 1
ATOM 639 O O A GLU A 1 88 ? 9.767 17.622 -25.808 0.50 19.66 64 GLU A O 1
ATOM 640 O O B GLU A 1 88 ? 9.809 17.533 -25.835 0.50 19.94 64 GLU A O 1
ATOM 651 N N . TYR A 1 89 ? 10.673 17.405 -23.750 1.00 20.14 65 TYR A N 1
ATOM 652 C CA . TYR A 1 89 ? 9.490 17.929 -23.060 1.00 19.87 65 TYR A CA 1
ATOM 653 C C . TYR A 1 89 ? 9.320 19.423 -23.283 1.00 18.86 65 TYR A C 1
ATOM 654 O O . TYR A 1 89 ? 8.200 19.898 -23.483 1.00 18.56 65 TYR A O 1
ATOM 663 N N . LYS A 1 90 ? 10.434 20.152 -23.244 1.00 18.90 66 LYS A N 1
ATOM 664 C CA . LYS A 1 90 ? 10.443 21.581 -23.558 1.00 19.66 66 LYS A CA 1
ATOM 665 C C . LYS A 1 90 ? 9.917 21.812 -24.970 1.00 19.43 66 LYS A C 1
ATOM 666 O O . LYS A 1 90 ? 9.126 22.723 -25.205 1.00 19.58 66 LYS A O 1
ATOM 672 N N . LYS A 1 91 ? 10.353 20.966 -25.896 1.00 19.69 67 LYS A N 1
ATOM 673 C CA . LYS A 1 91 ? 9.904 21.042 -27.285 1.00 20.16 67 LYS A CA 1
ATOM 674 C C . LYS A 1 91 ? 8.413 20.714 -27.422 1.00 20.18 67 LYS A C 1
ATOM 675 O O . LYS A 1 91 ? 7.677 21.412 -28.123 1.00 20.01 67 LYS A O 1
ATOM 681 N N . ARG A 1 92 ? 7.972 19.660 -26.740 1.00 19.53 68 ARG A N 1
ATOM 682 C CA . ARG A 1 92 ? 6.559 19.277 -26.735 1.00 20.19 68 ARG A CA 1
ATOM 683 C C . ARG A 1 92 ? 5.640 20.340 -26.124 1.00 18.48 68 ARG A C 1
ATOM 684 O O . ARG A 1 92 ? 4.486 20.472 -26.538 1.00 18.45 68 ARG A O 1
ATOM 692 N N . PHE A 1 93 ? 6.147 21.097 -25.151 1.00 17.47 69 PHE A N 1
ATOM 693 C CA . PHE A 1 93 ? 5.288 21.997 -24.367 1.00 16.89 69 PHE A CA 1
ATOM 694 C C . PHE A 1 93 ? 5.734 23.465 -24.317 1.00 17.51 69 PHE A C 1
ATOM 695 O O . PHE A 1 93 ? 5.334 24.213 -23.417 1.00 17.19 69 PHE A O 1
ATOM 703 N N . SER A 1 94 ? 6.526 23.892 -25.300 1.00 17.41 70 SER A N 1
ATOM 704 C CA . SER A 1 94 ? 7.107 25.236 -25.272 1.00 18.14 70 SER A CA 1
ATOM 705 C C . SER A 1 94 ? 6.057 26.334 -25.157 1.00 18.71 70 SER A C 1
ATOM 706 O O . SER A 1 94 ? 6.294 27.354 -24.500 1.00 19.38 70 SER A O 1
ATOM 709 N N . SER A 1 95 ? 4.900 26.118 -25.779 1.00 18.58 71 SER A N 1
ATOM 710 C CA . SER A 1 95 ? 3.867 27.146 -25.865 1.00 19.20 71 SER A CA 1
ATOM 711 C C . SER A 1 95 ? 3.052 27.332 -24.577 1.00 19.22 71 SER A C 1
ATOM 712 O O . SER A 1 95 ? 2.281 28.288 -24.465 1.00 19.01 71 SER A O 1
ATOM 715 N N . ILE A 1 96 ? 3.221 26.428 -23.612 1.00 18.50 72 ILE A N 1
ATOM 716 C CA . ILE A 1 96 ? 2.522 26.556 -22.322 1.00 17.74 72 ILE A CA 1
ATOM 717 C C . ILE A 1 96 ? 3.463 26.889 -21.158 1.00 17.91 72 ILE A C 1
ATOM 718 O O . ILE A 1 96 ? 3.052 26.856 -19.996 1.00 17.33 72 ILE A O 1
ATOM 723 N N . ILE A 1 97 ? 4.718 27.199 -21.474 1.00 18.65 73 ILE A N 1
ATOM 724 C CA . ILE A 1 97 ? 5.686 27.657 -20.474 1.00 19.84 73 ILE A CA 1
ATOM 725 C C . ILE A 1 97 ? 5.500 29.157 -20.291 1.00 20.83 73 ILE A C 1
ATOM 726 O O . ILE A 1 97 ? 5.703 29.938 -21.233 1.00 20.58 73 ILE A O 1
ATOM 731 N N A LEU A 1 98 ? 5.199 29.569 -19.062 0.50 20.23 74 LEU A N 1
ATOM 732 N N B LEU A 1 98 ? 5.015 29.538 -19.112 0.50 21.92 74 LEU A N 1
ATOM 733 C CA A LEU A 1 98 ? 5.023 30.989 -18.757 0.50 20.14 74 LEU A CA 1
ATOM 734 C CA B LEU A 1 98 ? 4.538 30.896 -18.879 0.50 23.27 74 LEU A CA 1
ATOM 735 C C A LEU A 1 98 ? 5.980 31.510 -17.676 0.50 20.32 74 LEU A C 1
ATOM 736 C C B LEU A 1 98 ? 5.627 31.951 -18.950 0.50 24.12 74 LEU A C 1
ATOM 737 O O A LEU A 1 98 ? 6.113 30.917 -16.603 0.50 19.40 74 LEU A O 1
ATOM 738 O O B LEU A 1 98 ? 6.667 31.841 -18.293 0.50 24.29 74 LEU A O 1
ATOM 747 N N A GLN A 1 99 ? 6.650 32.618 -17.985 0.50 21.01 75 GLN A N 1
ATOM 748 N N B GLN A 1 99 ? 5.373 32.975 -19.757 0.50 25.20 75 GLN A N 1
ATOM 749 C CA A GLN A 1 99 ? 7.423 33.379 -17.009 0.50 21.87 75 GLN A CA 1
ATOM 750 C CA B GLN A 1 99 ? 6.182 34.179 -19.730 0.50 26.27 75 GLN A CA 1
ATOM 751 C C A GLN A 1 99 ? 6.564 34.565 -16.570 0.50 22.04 75 GLN A C 1
ATOM 752 C C B GLN A 1 99 ? 5.523 35.106 -18.711 0.50 26.51 75 GLN A C 1
ATOM 753 O O A GLN A 1 99 ? 6.610 35.649 -17.163 0.50 23.16 75 GLN A O 1
ATOM 754 O O B GLN A 1 99 ? 4.350 35.458 -18.835 0.50 26.13 75 GLN A O 1
ATOM 765 N N A ILE A 1 100 ? 5.769 34.352 -15.533 0.50 21.72 76 ILE A N 1
ATOM 766 N N B ILE A 1 100 ? 6.282 35.489 -17.694 0.50 27.32 76 ILE A N 1
ATOM 767 C CA A ILE A 1 100 ? 4.794 35.348 -15.115 0.50 21.12 76 ILE A CA 1
ATOM 768 C CA B ILE A 1 100 ? 5.678 35.981 -16.460 0.50 27.57 76 ILE A CA 1
ATOM 769 C C A ILE A 1 100 ? 5.467 36.609 -14.582 0.50 20.93 76 ILE A C 1
ATOM 770 C C B ILE A 1 100 ? 6.499 37.039 -15.733 0.50 27.60 76 ILE A C 1
ATOM 771 O O A ILE A 1 100 ? 4.929 37.707 -14.721 0.50 20.48 76 ILE A O 1
ATOM 772 O O B ILE A 1 100 ? 7.114 37.907 -16.353 0.50 27.87 76 ILE A O 1
ATOM 781 N N A SER A 1 101 ? 6.640 36.447 -13.975 0.50 21.22 77 SER A N 1
ATOM 782 N N B SER A 1 101 ? 6.495 36.953 -14.405 0.50 27.25 77 SER A N 1
ATOM 783 C CA A SER A 1 101 ? 7.389 37.592 -13.460 0.50 21.97 77 SER A CA 1
ATOM 784 C CA B SER A 1 101 ? 7.215 37.908 -13.573 0.50 27.01 77 SER A CA 1
ATOM 785 C C A SER A 1 101 ? 8.900 37.439 -13.630 0.50 22.77 77 SER A C 1
ATOM 786 C C B SER A 1 101 ? 8.711 37.613 -13.561 0.50 26.95 77 SER A C 1
ATOM 787 O O A SER A 1 101 ? 9.449 36.339 -13.513 0.50 22.64 77 SER A O 1
ATOM 788 O O B SER A 1 101 ? 9.142 36.508 -13.221 0.50 26.98 77 SER A O 1
ATOM 793 N N A ASP A 1 102 ? 9.560 38.557 -13.918 0.50 23.54 78 ASP A N 1
ATOM 794 N N B ASP A 1 102 ? 9.494 38.614 -13.944 0.50 26.57 78 ASP A N 1
ATOM 795 C CA A ASP A 1 102 ? 11.015 38.614 -13.929 0.50 24.02 78 ASP A CA 1
ATOM 796 C CA B ASP A 1 102 ? 10.943 38.521 -13.894 0.50 25.85 78 ASP A CA 1
ATOM 797 C C A ASP A 1 102 ? 11.554 39.098 -12.577 0.50 23.76 78 ASP A C 1
ATOM 798 C C B ASP A 1 102 ? 11.433 38.653 -12.450 0.50 24.99 78 ASP A C 1
ATOM 799 O O A ASP A 1 102 ? 12.769 39.238 -12.401 0.50 23.40 78 ASP A O 1
ATOM 800 O O B ASP A 1 102 ? 12.493 38.127 -12.091 0.50 24.84 78 ASP A O 1
ATOM 809 N N . GLN A 1 103 ? 10.643 39.350 -11.633 1.00 23.19 79 GLN A N 1
ATOM 810 C CA . GLN A 1 103 ? 11.014 39.696 -10.256 1.00 22.54 79 GLN A CA 1
ATOM 811 C C . GLN A 1 103 ? 10.809 38.564 -9.232 1.00 21.81 79 GLN A C 1
ATOM 812 O O . GLN A 1 103 ? 11.733 38.222 -8.494 1.00 22.23 79 GLN A O 1
ATOM 818 N N . GLU A 1 104 ? 9.601 38.004 -9.172 1.00 20.60 80 GLU A N 1
ATOM 819 C CA . GLU A 1 104 ? 9.306 36.887 -8.267 1.00 19.66 80 GLU A CA 1
ATOM 820 C C . GLU A 1 104 ? 10.015 35.621 -8.740 1.00 19.87 80 GLU A C 1
ATOM 821 O O . GLU A 1 104 ? 9.923 35.266 -9.917 1.00 20.13 80 GLU A O 1
ATOM 827 N N . THR A 1 105 ? 10.706 34.942 -7.826 1.00 18.86 81 THR A N 1
ATOM 828 C CA . THR A 1 105 ? 11.487 33.754 -8.192 1.00 19.71 81 THR A CA 1
ATOM 829 C C . THR A 1 105 ? 10.912 32.404 -7.727 1.00 18.40 81 THR A C 1
ATOM 830 O O . THR A 1 105 ? 11.335 31.356 -8.223 1.00 18.85 81 THR A O 1
ATOM 834 N N . ASN A 1 106 ? 9.950 32.425 -6.804 1.00 16.49 82 ASN A N 1
ATOM 835 C CA . ASN A 1 106 ? 9.345 31.189 -6.291 1.00 15.81 82 ASN A CA 1
ATOM 836 C C . ASN A 1 106 ? 8.220 30.716 -7.210 1.00 14.82 82 ASN A C 1
ATOM 837 O O . ASN A 1 106 ? 7.207 31.401 -7.344 1.00 14.01 82 ASN A O 1
ATOM 842 N N . ASP A 1 107 ? 8.395 29.557 -7.848 1.00 14.49 83 ASP A N 1
ATOM 843 C CA . ASP A 1 107 ? 7.431 29.094 -8.857 1.00 14.27 83 ASP A CA 1
ATOM 844 C C . ASP A 1 107 ? 6.073 28.765 -8.241 1.00 12.76 83 ASP A C 1
ATOM 845 O O . ASP A 1 107 ? 5.044 28.943 -8.880 1.00 11.91 83 ASP A O 1
ATOM 850 N N . GLN A 1 108 ? 6.061 28.257 -7.012 1.00 11.78 84 GLN A N 1
ATOM 851 C CA . GLN A 1 108 ? 4.781 28.011 -6.334 1.00 11.05 84 GLN A CA 1
ATOM 852 C C . GLN A 1 108 ? 3.961 29.310 -6.249 1.00 10.69 84 GLN A C 1
ATOM 853 O O . GLN A 1 108 ? 2.771 29.333 -6.575 1.00 9.74 84 GLN A O 1
ATOM 859 N N . THR A 1 109 ? 4.619 30.391 -5.846 1.00 10.77 85 THR A N 1
ATOM 860 C CA . THR A 1 109 ? 3.986 31.704 -5.740 1.00 10.46 85 THR A CA 1
ATOM 861 C C . THR A 1 109 ? 3.528 32.221 -7.114 1.00 10.79 85 THR A C 1
ATOM 862 O O . THR A 1 109 ? 2.396 32.691 -7.263 1.00 10.17 85 THR A O 1
ATOM 866 N N . LYS A 1 110 ? 4.399 32.106 -8.115 1.00 10.63 86 LYS A N 1
ATOM 867 C CA . LYS A 1 110 ? 4.030 32.462 -9.494 1.00 11.30 86 LYS A CA 1
ATOM 868 C C . LYS A 1 110 ? 2.813 31.695 -10.006 1.00 10.56 86 LYS A C 1
ATOM 869 O O . LYS A 1 110 ? 1.949 32.267 -10.675 1.00 9.42 86 LYS A O 1
ATOM 875 N N . ALA A 1 111 ? 2.751 30.401 -9.690 1.00 9.76 87 ALA A N 1
ATOM 876 C CA . ALA A 1 111 ? 1.601 29.563 -10.049 1.00 9.81 87 ALA A CA 1
ATOM 877 C C . ALA A 1 111 ? 0.311 30.064 -9.406 1.00 10.68 87 ALA A C 1
ATOM 878 O O . ALA A 1 111 ? -0.732 30.128 -10.060 1.00 10.36 87 ALA A O 1
ATOM 880 N N . VAL A 1 112 ? 0.377 30.409 -8.121 1.00 9.84 88 VAL A N 1
ATOM 881 C CA . VAL A 1 112 ? -0.801 30.942 -7.418 1.00 10.39 88 VAL A CA 1
ATOM 882 C C . VAL A 1 112 ? -1.248 32.256 -8.052 1.00 10.37 88 VAL A C 1
ATOM 883 O O . VAL A 1 112 ? -2.440 32.458 -8.323 1.00 10.74 88 VAL A O 1
ATOM 887 N N . HIS A 1 113 ? -0.284 33.128 -8.321 1.00 11.33 89 HIS A N 1
ATOM 888 C CA . HIS A 1 113 ? -0.573 34.432 -8.912 1.00 13.05 89 HIS A CA 1
ATOM 889 C C . HIS A 1 113 ? -1.164 34.300 -10.322 1.00 13.40 89 HIS A C 1
ATOM 890 O O . HIS A 1 113 ? -2.115 35.005 -10.669 1.00 13.84 89 HIS A O 1
ATOM 897 N N . TYR A 1 114 ? -0.621 33.379 -11.117 1.00 13.45 90 TYR A N 1
ATOM 898 C CA . TYR A 1 114 ? -1.190 33.073 -12.436 1.00 14.32 90 TYR A CA 1
ATOM 899 C C . TYR A 1 114 ? -2.662 32.649 -12.336 1.00 14.17 90 TYR A C 1
ATOM 900 O O . TYR A 1 114 ? -3.517 33.148 -13.073 1.00 14.24 90 TYR A O 1
ATOM 909 N N . LEU A 1 115 ? -2.951 31.724 -11.430 1.00 13.32 91 LEU A N 1
ATOM 910 C CA . LEU A 1 115 ? -4.313 31.234 -11.251 1.00 14.12 91 LEU A CA 1
ATOM 911 C C . LEU A 1 115 ? -5.255 32.339 -10.763 1.00 14.87 91 LEU A C 1
ATOM 912 O O . LEU A 1 115 ? -6.384 32.471 -11.253 1.00 14.67 91 LEU A O 1
ATOM 917 N N . GLN A 1 116 ? -4.778 33.157 -9.830 1.00 15.51 92 GLN A N 1
ATOM 918 C CA . GLN A 1 116 ? -5.564 34.282 -9.343 1.00 17.86 92 GLN A CA 1
ATOM 919 C C . GLN A 1 116 ? -5.941 35.264 -10.465 1.00 18.56 92 GLN A C 1
ATOM 920 O O . GLN A 1 116 ? -7.081 35.723 -10.521 1.00 18.97 92 GLN A O 1
ATOM 926 N N A SER A 1 117 ? -4.996 35.575 -11.350 0.50 18.75 93 SER A N 1
ATOM 927 N N B SER A 1 117 ? -4.979 35.544 -11.346 0.50 19.11 93 SER A N 1
ATOM 928 C CA A SER A 1 117 ? -5.263 36.489 -12.472 0.50 19.23 93 SER A CA 1
ATOM 929 C CA B SER A 1 117 ? -5.167 36.441 -12.495 0.50 20.01 93 SER A CA 1
ATOM 930 C C A SER A 1 117 ? -6.296 35.910 -13.439 0.50 19.63 93 SER A C 1
ATOM 931 C C B SER A 1 117 ? -6.107 35.870 -13.552 0.50 20.18 93 SER A C 1
ATOM 932 O O A SER A 1 117 ? -6.999 36.646 -14.134 0.50 19.91 93 SER A O 1
ATOM 933 O O B SER A 1 117 ? -6.542 36.582 -14.459 0.50 20.38 93 SER A O 1
ATOM 938 N N A LYS A 1 118 ? -6.379 34.584 -13.460 0.50 19.90 94 LYS A N 1
ATOM 939 N N B LYS A 1 118 ? -6.402 34.581 -13.437 0.50 20.39 94 LYS A N 1
ATOM 940 C CA A LYS A 1 118 ? -7.319 33.850 -14.302 0.50 20.18 94 LYS A CA 1
ATOM 941 C CA B LYS A 1 118 ? -7.348 33.918 -14.328 0.50 20.54 94 LYS A CA 1
ATOM 942 C C A LYS A 1 118 ? -8.724 33.798 -13.675 0.50 20.34 94 LYS A C 1
ATOM 943 C C B LYS A 1 118 ? -8.749 33.876 -13.713 0.50 20.58 94 LYS A C 1
ATOM 944 O O A LYS A 1 118 ? -9.650 33.226 -14.255 0.50 20.71 94 LYS A O 1
ATOM 945 O O B LYS A 1 118 ? -9.691 33.379 -14.332 0.50 20.84 94 LYS A O 1
ATOM 956 N N . GLY A 1 119 ? -8.879 34.405 -12.498 1.00 19.90 95 GLY A N 1
ATOM 957 C CA . GLY A 1 119 ? -10.169 34.438 -11.794 1.00 19.76 95 GLY A CA 1
ATOM 958 C C . GLY A 1 119 ? -10.486 33.169 -11.022 1.00 19.54 95 GLY A C 1
ATOM 959 O O . GLY A 1 119 ? -11.634 32.938 -10.636 1.00 19.43 95 GLY A O 1
ATOM 960 N N . ILE A 1 120 ? -9.460 32.351 -10.792 1.00 18.82 96 ILE A N 1
ATOM 961 C CA . ILE A 1 120 ? -9.586 31.117 -10.017 1.00 18.72 96 ILE A CA 1
ATOM 962 C C . ILE A 1 120 ? -9.294 31.427 -8.545 1.00 18.61 96 ILE A C 1
ATOM 963 O O . ILE A 1 120 ? -8.394 32.221 -8.246 1.00 18.47 96 ILE A O 1
ATOM 968 N N . ARG A 1 121 ? -10.048 30.820 -7.627 1.00 18.04 97 ARG A N 1
ATOM 969 C CA . ARG A 1 121 ? -9.799 31.062 -6.199 1.00 18.68 97 ARG A CA 1
ATOM 970 C C . ARG A 1 121 ? -9.581 29.852 -5.293 1.00 16.72 97 ARG A C 1
ATOM 971 O O . ARG A 1 121 ? -8.952 29.981 -4.241 1.00 16.53 97 ARG A O 1
ATOM 979 N N A LYS A 1 122 ? -10.095 28.692 -5.692 0.50 14.80 98 LYS A N 1
ATOM 980 N N B LYS A 1 122 ? -10.086 28.692 -5.711 0.50 15.21 98 LYS A N 1
ATOM 981 C CA A LYS A 1 122 ? -9.988 27.483 -4.872 0.50 13.93 98 LYS A CA 1
ATOM 982 C CA B LYS A 1 122 ? -9.942 27.457 -4.942 0.50 14.88 98 LYS A CA 1
ATOM 983 C C A LYS A 1 122 ? -8.980 26.510 -5.479 0.50 12.87 98 LYS A C 1
ATOM 984 C C B LYS A 1 122 ? -8.857 26.574 -5.561 0.50 13.68 98 LYS A C 1
ATOM 985 O O A LYS A 1 122 ? -9.227 25.921 -6.533 0.50 12.55 98 LYS A O 1
ATOM 986 O O B LYS A 1 122 ? -9.005 26.078 -6.680 0.50 13.47 98 LYS A O 1
ATOM 997 N N A ILE A 1 123 ? -7.846 26.346 -4.804 0.50 11.62 99 ILE A N 1
ATOM 998 N N B ILE A 1 123 ? -7.766 26.389 -4.824 0.50 12.50 99 ILE A N 1
ATOM 999 C CA A ILE A 1 123 ? -6.727 25.581 -5.354 0.50 10.60 99 ILE A CA 1
ATOM 1000 C CA B ILE A 1 123 ? -6.598 25.667 -5.327 0.50 11.51 99 ILE A CA 1
ATOM 1001 C C A ILE A 1 123 ? -6.046 24.696 -4.317 0.50 10.17 99 ILE A C 1
ATOM 1002 C C B ILE A 1 123 ? -6.124 24.647 -4.300 0.50 10.67 99 ILE A C 1
ATOM 1003 O O A ILE A 1 123 ? -6.032 25.015 -3.128 0.50 10.16 99 ILE A O 1
ATOM 1004 O O B ILE A 1 123 ? -6.352 24.818 -3.102 0.50 10.50 99 ILE A O 1
ATOM 1013 N N . ALA A 1 124 ? -5.481 23.587 -4.779 1.00 9.81 100 ALA A N 1
ATOM 1014 C CA . ALA A 1 124 ? -4.672 22.724 -3.920 1.00 9.40 100 ALA A CA 1
ATOM 1015 C C . ALA A 1 124 ? -3.256 22.618 -4.497 1.00 9.70 100 ALA A C 1
ATOM 1016 O O . ALA A 1 124 ? -3.054 22.608 -5.726 1.00 9.73 100 ALA A O 1
ATOM 1018 N N . ILE A 1 125 ? -2.280 22.545 -3.601 1.00 7.73 101 ILE A N 1
ATOM 1019 C CA . ILE A 1 125 ? -0.895 22.357 -3.973 1.00 7.84 101 ILE A CA 1
ATOM 1020 C C . ILE A 1 125 ? -0.492 20.956 -3.543 1.00 7.32 101 ILE A C 1
ATOM 1021 O O . ILE A 1 125 ? -0.725 20.554 -2.399 1.00 8.52 101 ILE A O 1
ATOM 1026 N N . VAL A 1 126 ? 0.084 20.212 -4.478 1.00 7.37 102 VAL A N 1
ATOM 1027 C CA . VAL A 1 126 ? 0.651 18.901 -4.184 1.00 7.57 102 VAL A CA 1
ATOM 1028 C C . VAL A 1 126 ? 2.129 18.908 -4.549 1.00 8.12 102 VAL A C 1
ATOM 1029 O O . VAL A 1 126 ? 2.590 19.758 -5.321 1.00 8.74 102 VAL A O 1
ATOM 1033 N N . GLY A 1 127 ? 2.872 17.965 -3.979 1.00 9.14 103 GLY A N 1
ATOM 1034 C CA . GLY A 1 127 ? 4.308 17.869 -4.201 1.00 8.79 103 GLY A CA 1
ATOM 1035 C C . GLY A 1 127 ? 5.119 19.053 -3.700 1.00 10.09 103 GLY A C 1
ATOM 1036 O O . GLY A 1 127 ? 6.162 19.355 -4.269 1.00 10.99 103 GLY A O 1
ATOM 1037 N N . ALA A 1 128 ? 4.648 19.733 -2.650 1.00 9.39 104 ALA A N 1
ATOM 1038 C CA . ALA A 1 128 ? 5.318 20.952 -2.153 1.00 10.37 104 ALA A CA 1
ATOM 1039 C C . ALA A 1 128 ? 6.467 20.675 -1.174 1.00 10.03 104 ALA A C 1
ATOM 1040 O O . ALA A 1 128 ? 7.285 21.557 -0.890 1.00 10.84 104 ALA A O 1
ATOM 1042 N N . THR A 1 129 ? 6.522 19.454 -0.650 1.00 9.83 105 THR A N 1
ATOM 1043 C CA . THR A 1 129 ? 7.480 19.124 0.406 1.00 11.02 105 THR A CA 1
ATOM 1044 C C . THR A 1 129 ? 8.307 17.881 0.050 1.00 11.27 105 THR A C 1
ATOM 1045 O O . THR A 1 129 ? 8.039 17.210 -0.945 1.00 11.01 105 THR A O 1
ATOM 1049 N N . GLY A 1 130 ? 9.322 17.598 0.867 1.00 12.37 106 GLY A N 1
ATOM 1050 C CA . GLY A 1 130 ? 10.045 16.325 0.794 1.00 13.89 106 GLY A CA 1
ATOM 1051 C C . GLY A 1 130 ? 11.417 16.319 0.139 1.00 15.03 106 GLY A C 1
ATOM 1052 O O . GLY A 1 130 ? 12.086 15.280 0.112 1.00 16.41 106 GLY A O 1
ATOM 1053 N N . LYS A 1 131 ? 11.837 17.454 -0.411 1.00 14.15 107 LYS A N 1
ATOM 1054 C CA . LYS A 1 131 ? 13.202 17.597 -0.898 1.00 14.31 107 LYS A CA 1
ATOM 1055 C C . LYS A 1 131 ? 13.941 18.569 0.030 1.00 13.73 107 LYS A C 1
ATOM 1056 O O . LYS A 1 131 ? 13.847 18.425 1.254 1.00 13.71 107 LYS A O 1
ATOM 1062 N N . ARG A 1 132 ? 14.663 19.545 -0.518 1.00 13.23 108 ARG A N 1
ATOM 1063 C CA . ARG A 1 132 ? 15.383 20.525 0.310 1.00 13.36 108 ARG A CA 1
ATOM 1064 C C . ARG A 1 132 ? 14.475 21.124 1.378 1.00 11.86 108 ARG A C 1
ATOM 1065 O O . ARG A 1 132 ? 13.409 21.640 1.058 1.00 10.44 108 ARG A O 1
ATOM 1073 N N . GLU A 1 133 ? 14.899 21.069 2.641 1.00 10.45 109 GLU A N 1
ATOM 1074 C CA . GLU A 1 133 ? 14.016 21.489 3.739 1.00 10.97 109 GLU A CA 1
ATOM 1075 C C . GLU A 1 133 ? 13.756 22.994 3.770 1.00 10.54 109 GLU A C 1
ATOM 1076 O O . GLU A 1 133 ? 12.698 23.429 4.223 1.00 10.28 109 GLU A O 1
ATOM 1082 N N . ASP A 1 134 ? 14.700 23.786 3.271 1.00 10.52 110 ASP A N 1
ATOM 1083 C CA . ASP A 1 134 ? 14.447 25.224 3.157 1.00 11.11 110 ASP A CA 1
ATOM 1084 C C . ASP A 1 134 ? 13.329 25.543 2.143 1.00 11.22 110 ASP A C 1
ATOM 1085 O O . ASP A 1 134 ? 12.527 26.443 2.382 1.00 11.05 110 ASP A O 1
ATOM 1090 N N . HIS A 1 135 ? 13.253 24.776 1.050 1.00 10.55 111 HIS A N 1
ATOM 1091 C CA . HIS A 1 135 ? 12.116 24.864 0.128 1.00 10.98 111 HIS A CA 1
ATOM 1092 C C . HIS A 1 135 ? 10.815 24.428 0.814 1.00 10.38 111 HIS A C 1
ATOM 1093 O O . HIS A 1 135 ? 9.786 25.080 0.651 1.00 10.29 111 HIS A O 1
ATOM 1100 N N . THR A 1 136 ? 10.867 23.335 1.578 1.00 9.92 112 THR A N 1
ATOM 1101 C CA . THR A 1 136 ? 9.695 22.860 2.328 1.00 9.74 112 THR A CA 1
ATOM 1102 C C . THR A 1 136 ? 9.169 23.961 3.273 1.00 9.31 112 THR A C 1
ATOM 1103 O O . THR A 1 136 ? 7.974 24.288 3.256 1.00 7.90 112 THR A O 1
ATOM 1107 N N . LEU A 1 137 ? 10.070 24.534 4.068 1.00 8.92 113 LEU A N 1
ATOM 1108 C CA . LEU A 1 137 ? 9.703 25.565 5.041 1.00 9.71 113 LEU A CA 1
ATOM 1109 C C . LEU A 1 137 ? 9.128 26.802 4.356 1.00 9.28 113 LEU A C 1
ATOM 1110 O O . LEU A 1 137 ? 8.063 27.301 4.743 1.00 8.91 113 LEU A O 1
ATOM 1115 N N . GLY A 1 138 ? 9.812 27.281 3.318 1.00 9.15 114 GLY A N 1
ATOM 1116 C CA . GLY A 1 138 ? 9.304 28.414 2.529 1.00 8.81 114 GLY A CA 1
ATOM 1117 C C . GLY A 1 138 ? 7.940 28.150 1.906 1.00 9.43 114 GLY A C 1
ATOM 1118 O O . GLY A 1 138 ? 7.001 28.947 2.074 1.00 9.37 114 GLY A O 1
ATOM 1119 N N . ASN A 1 139 ? 7.815 27.018 1.213 1.00 8.45 115 ASN A N 1
ATOM 1120 C CA . ASN A 1 139 ? 6.567 26.659 0.546 1.00 8.94 115 ASN A CA 1
ATOM 1121 C C . ASN A 1 139 ? 5.370 26.594 1.492 1.00 8.16 115 ASN A C 1
ATOM 1122 O O . ASN A 1 139 ? 4.284 27.051 1.145 1.00 8.19 115 ASN A O 1
ATOM 1127 N N . ILE A 1 140 ? 5.576 26.016 2.671 1.00 7.49 116 ILE A N 1
ATOM 1128 C CA . ILE A 1 140 ? 4.516 25.886 3.671 1.00 8.48 116 ILE A CA 1
ATOM 1129 C C . ILE A 1 140 ? 4.110 27.259 4.197 1.00 8.24 116 ILE A C 1
ATOM 1130 O O . ILE A 1 140 ? 2.921 27.590 4.248 1.00 7.99 116 ILE A O 1
ATOM 1135 N N . SER A 1 141 ? 5.104 28.066 4.557 1.00 8.71 117 SER A N 1
ATOM 1136 C CA . SER A 1 141 ? 4.842 29.377 5.145 1.00 8.87 117 SER A CA 1
ATOM 1137 C C . SER A 1 141 ? 4.109 30.321 4.185 1.00 8.78 117 SER A C 1
ATOM 1138 O O . SER A 1 141 ? 3.382 31.220 4.619 1.00 9.45 117 SER A O 1
ATOM 1141 N N . LEU A 1 142 ? 4.296 30.103 2.888 1.00 8.49 118 LEU A N 1
ATOM 1142 C CA . LEU A 1 142 ? 3.666 30.942 1.861 1.00 8.59 118 LEU A CA 1
ATOM 1143 C C . LEU A 1 142 ? 2.148 30.842 1.833 1.00 9.19 118 LEU A C 1
ATOM 1144 O O . LEU A 1 142 ? 1.462 31.763 1.359 1.00 8.42 118 LEU A O 1
ATOM 1149 N N . LEU A 1 143 ? 1.620 29.735 2.353 1.00 8.55 119 LEU A N 1
ATOM 1150 C CA . LEU A 1 143 ? 0.168 29.538 2.442 1.00 8.20 119 LEU A CA 1
ATOM 1151 C C . LEU A 1 143 ? -0.533 30.702 3.142 1.00 8.89 119 LEU A C 1
ATOM 1152 O O . LEU A 1 143 ? -1.623 31.107 2.747 1.00 8.13 119 LEU A O 1
ATOM 1157 N N . VAL A 1 144 ? 0.114 31.241 4.167 1.00 9.29 120 VAL A N 1
ATOM 1158 C CA . VAL A 1 144 ? -0.402 32.413 4.877 1.00 10.87 120 VAL A CA 1
ATOM 1159 C C . VAL A 1 144 ? -0.538 33.616 3.935 1.00 10.02 120 VAL A C 1
ATOM 1160 O O . VAL A 1 144 ? -1.574 34.289 3.942 1.00 10.09 120 VAL A O 1
ATOM 1164 N N . GLU A 1 145 ? 0.483 33.870 3.113 1.00 10.30 121 GLU A N 1
ATOM 1165 C CA . GLU A 1 145 ? 0.413 34.961 2.126 1.00 10.14 121 GLU A CA 1
ATOM 1166 C C . GLU A 1 145 ? -0.714 34.751 1.110 1.00 10.76 121 GLU A C 1
ATOM 1167 O O . GLU A 1 145 ? -1.452 35.695 0.778 1.00 10.67 121 GLU A O 1
ATOM 1173 N N . TYR A 1 146 ? -0.845 33.525 0.602 1.00 9.71 122 TYR A N 1
ATOM 1174 C CA . TYR A 1 146 ? -1.879 33.255 -0.404 1.00 9.57 122 TYR A CA 1
ATOM 1175 C C . TYR A 1 146 ? -3.284 33.487 0.152 1.00 10.47 122 TYR A C 1
ATOM 1176 O O . TYR A 1 146 ? -4.153 34.057 -0.535 1.00 10.86 122 TYR A O 1
ATOM 1185 N N A MET A 1 147 ? -3.503 33.070 1.394 0.50 10.09 123 MET A N 1
ATOM 1186 N N B MET A 1 147 ? -3.491 33.053 1.393 0.50 10.89 123 MET A N 1
ATOM 1187 C CA A MET A 1 147 ? -4.786 33.275 2.052 0.50 10.76 123 MET A CA 1
ATOM 1188 C CA B MET A 1 147 ? -4.775 33.177 2.073 0.50 12.27 123 MET A CA 1
ATOM 1189 C C A MET A 1 147 ? -5.076 34.769 2.178 0.50 11.67 123 MET A C 1
ATOM 1190 C C B MET A 1 147 ? -5.144 34.650 2.238 0.50 12.72 123 MET A C 1
ATOM 1191 O O A MET A 1 147 ? -6.160 35.228 1.833 0.50 11.47 123 MET A O 1
ATOM 1192 O O B MET A 1 147 ? -6.290 35.035 2.025 0.50 12.47 123 MET A O 1
ATOM 1201 N N A ARG A 1 148 ? -4.094 35.519 2.667 0.50 13.03 124 ARG A N 1
ATOM 1202 N N B ARG A 1 148 ? -4.164 35.466 2.612 0.50 13.57 124 ARG A N 1
ATOM 1203 C CA A ARG A 1 148 ? -4.221 36.970 2.802 0.50 14.94 124 ARG A CA 1
ATOM 1204 C CA B ARG A 1 148 ? -4.386 36.900 2.788 0.50 14.83 124 ARG A CA 1
ATOM 1205 C C A ARG A 1 148 ? -4.619 37.624 1.483 0.50 15.33 124 ARG A C 1
ATOM 1206 C C B ARG A 1 148 ? -4.690 37.591 1.465 0.50 15.35 124 ARG A C 1
ATOM 1207 O O A ARG A 1 148 ? -5.371 38.604 1.467 0.50 15.75 124 ARG A O 1
ATOM 1208 O O B ARG A 1 148 ? -5.435 38.576 1.429 0.50 15.69 124 ARG A O 1
ATOM 1223 N N . SER A 1 149 ? -4.115 37.077 0.379 1.00 15.56 125 SER A N 1
ATOM 1224 C CA . SER A 1 149 ? -4.373 37.624 -0.950 1.00 17.13 125 SER A CA 1
ATOM 1225 C C . SER A 1 149 ? -5.794 37.294 -1.433 1.00 17.64 125 SER A C 1
ATOM 1226 O O . SER A 1 149 ? -6.234 37.806 -2.463 1.00 18.18 125 SER A O 1
ATOM 1229 N N . GLY A 1 150 ? -6.499 36.450 -0.675 1.00 17.44 126 GLY A N 1
ATOM 1230 C CA . GLY A 1 150 ? -7.884 36.086 -0.966 1.00 17.22 126 GLY A CA 1
ATOM 1231 C C . GLY A 1 150 ? -8.076 34.749 -1.664 1.00 16.99 126 GLY A C 1
ATOM 1232 O O . GLY A 1 150 ? -9.148 34.473 -2.208 1.00 17.44 126 GLY A O 1
ATOM 1233 N N . MET A 1 151 ? -7.041 33.916 -1.666 1.00 15.68 127 MET A N 1
ATOM 1234 C CA . MET A 1 151 ? -7.144 32.597 -2.286 1.00 14.49 127 MET A CA 1
ATOM 1235 C C . MET A 1 151 ? -7.560 31.576 -1.234 1.00 14.26 127 MET A C 1
ATOM 1236 O O . MET A 1 151 ? -7.244 31.737 -0.053 1.00 14.06 127 MET A O 1
ATOM 1241 N N A GLU A 1 152 ? -8.289 30.541 -1.655 0.50 13.36 128 GLU A N 1
ATOM 1242 N N B GLU A 1 152 ? -8.277 30.545 -1.678 0.50 13.84 128 GLU A N 1
ATOM 1243 C CA A GLU A 1 152 ? -8.604 29.413 -0.778 0.50 13.11 128 GLU A CA 1
ATOM 1244 C CA B GLU A 1 152 ? -8.663 29.422 -0.835 0.50 13.96 128 GLU A CA 1
ATOM 1245 C C A GLU A 1 152 ? -7.695 28.249 -1.171 0.50 12.59 128 GLU A C 1
ATOM 1246 C C B GLU A 1 152 ? -7.753 28.238 -1.175 0.50 13.39 128 GLU A C 1
ATOM 1247 O O A GLU A 1 152 ? -7.934 27.566 -2.169 0.50 11.16 128 GLU A O 1
ATOM 1248 O O B GLU A 1 152 ? -8.015 27.489 -2.119 0.50 12.04 128 GLU A O 1
ATOM 1259 N N A VAL A 1 153 ? -6.644 28.047 -0.381 0.50 11.98 129 VAL A N 1
ATOM 1260 N N B VAL A 1 153 ? -6.673 28.095 -0.409 0.50 12.67 129 VAL A N 1
ATOM 1261 C CA A VAL A 1 153 ? -5.546 27.166 -0.766 0.50 11.66 129 VAL A CA 1
ATOM 1262 C CA B VAL A 1 153 ? -5.598 27.157 -0.745 0.50 12.26 129 VAL A CA 1
ATOM 1263 C C A VAL A 1 153 ? -5.213 26.153 0.330 0.50 11.77 129 VAL A C 1
ATOM 1264 C C B VAL A 1 153 ? -5.408 26.097 0.339 0.50 12.11 129 VAL A C 1
ATOM 1265 O O A VAL A 1 153 ? -5.188 26.487 1.518 0.50 11.71 129 VAL A O 1
ATOM 1266 O O B VAL A 1 153 ? -5.655 26.348 1.523 0.50 11.93 129 VAL A O 1
ATOM 1273 N N . ARG A 1 154 ? -4.971 24.916 -0.088 1.00 11.39 130 ARG A N 1
ATOM 1274 C CA . ARG A 1 154 ? -4.533 23.850 0.810 1.00 11.29 130 ARG A CA 1
ATOM 1275 C C . ARG A 1 154 ? -3.260 23.284 0.234 1.00 9.62 130 ARG A C 1
ATOM 1276 O O . ARG A 1 154 ? -3.097 23.202 -0.982 1.00 10.36 130 ARG A O 1
ATOM 1284 N N . THR A 1 155 ? -2.365 22.844 1.099 1.00 8.96 131 THR A N 1
ATOM 1285 C CA . THR A 1 155 ? -1.261 22.034 0.631 1.00 8.63 131 THR A CA 1
ATOM 1286 C C . THR A 1 155 ? -1.505 20.615 1.116 1.00 8.93 131 THR A C 1
ATOM 1287 O O . THR A 1 155 ? -1.694 20.383 2.315 1.00 9.74 131 THR A O 1
ATOM 1291 N N . VAL A 1 156 ? -1.490 19.671 0.181 1.00 7.77 132 VAL A N 1
ATOM 1292 C CA . VAL A 1 156 ? -1.850 18.290 0.483 1.00 8.39 132 VAL A CA 1
ATOM 1293 C C . VAL A 1 156 ? -0.606 17.422 0.301 1.00 8.38 132 VAL A C 1
ATOM 1294 O O . VAL A 1 156 ? -0.061 17.335 -0.804 1.00 8.22 132 VAL A O 1
ATOM 1298 N N . THR A 1 157 ? -0.133 16.826 1.394 1.00 7.66 133 THR A N 1
ATOM 1299 C CA . THR A 1 157 ? 1.145 16.086 1.383 1.00 7.89 133 THR A CA 1
ATOM 1300 C C . THR A 1 157 ? 0.913 14.581 1.402 1.00 8.03 133 THR A C 1
ATOM 1301 O O . THR A 1 157 ? -0.231 14.129 1.342 1.00 8.49 133 THR A O 1
ATOM 1305 N N . ASP A 1 158 ? 1.992 13.805 1.491 1.00 8.48 134 ASP A N 1
ATOM 1306 C CA . ASP A 1 158 ? 1.867 12.348 1.672 1.00 9.95 134 ASP A CA 1
ATOM 1307 C C . ASP A 1 158 ? 1.370 11.948 3.068 1.00 9.65 134 ASP A C 1
ATOM 1308 O O . ASP A 1 158 ? 1.107 10.764 3.318 1.00 10.19 134 ASP A O 1
ATOM 1313 N N . TYR A 1 159 ? 1.239 12.923 3.973 1.00 9.13 135 TYR A N 1
ATOM 1314 C CA . TYR A 1 159 ? 0.981 12.625 5.385 1.00 9.07 135 TYR A CA 1
ATOM 1315 C C . TYR A 1 159 ? -0.187 13.397 6.006 1.00 8.74 135 TYR A C 1
ATOM 1316 O O . TYR A 1 159 ? -0.703 13.013 7.052 1.00 8.85 135 TYR A O 1
ATOM 1325 N N . GLY A 1 160 ? -0.594 14.483 5.365 1.00 8.45 136 GLY A N 1
ATOM 1326 C CA . GLY A 1 160 ? -1.708 15.271 5.859 1.00 8.15 136 GLY A CA 1
ATOM 1327 C C . GLY A 1 160 ? -1.927 16.502 5.016 1.00 8.35 136 GLY A C 1
ATOM 1328 O O . GLY A 1 160 ? -1.350 16.631 3.929 1.00 7.86 136 GLY A O 1
ATOM 1329 N N . THR A 1 161 ? -2.740 17.423 5.527 1.00 7.50 137 THR A N 1
ATOM 1330 C CA . THR A 1 161 ? -2.996 18.668 4.811 1.00 7.99 137 THR A CA 1
ATOM 1331 C C . THR A 1 161 ? -2.695 19.867 5.700 1.00 7.58 137 THR A C 1
ATOM 1332 O O . THR A 1 161 ? -3.024 19.857 6.892 1.00 7.78 137 THR A O 1
ATOM 1336 N N . PHE A 1 162 ? -2.047 20.869 5.108 1.00 7.53 138 PHE A N 1
ATOM 1337 C CA . PHE A 1 162 ? -1.861 22.183 5.724 1.00 7.56 138 PHE A CA 1
ATOM 1338 C C . PHE A 1 162 ? -2.959 23.126 5.245 1.00 8.00 138 PHE A C 1
ATOM 1339 O O . PHE A 1 162 ? -3.189 23.268 4.038 1.00 7.60 138 PHE A O 1
ATOM 1347 N N . ILE A 1 163 ? -3.611 23.785 6.196 1.00 7.74 139 ILE A N 1
ATOM 1348 C CA . ILE A 1 163 ? -4.654 24.763 5.901 1.00 8.21 139 ILE A CA 1
ATOM 1349 C C . ILE A 1 163 ? -4.305 26.084 6.615 1.00 8.12 139 ILE A C 1
ATOM 1350 O O . ILE A 1 163 ? -4.197 26.109 7.847 1.00 7.93 139 ILE A O 1
ATOM 1355 N N . PRO A 1 164 ? -4.154 27.182 5.851 1.00 8.69 140 PRO A N 1
ATOM 1356 C CA . PRO A 1 164 ? -3.904 28.482 6.456 1.00 9.22 140 PRO A CA 1
ATOM 1357 C C . PRO A 1 164 ? -5.226 29.058 6.963 1.00 10.45 140 PRO A C 1
ATOM 1358 O O . PRO A 1 164 ? -6.276 28.864 6.333 1.00 9.34 140 PRO A O 1
ATOM 1362 N N . VAL A 1 165 ? -5.169 29.738 8.102 1.00 11.30 141 VAL A N 1
ATOM 1363 C CA . VAL A 1 165 ? -6.377 30.145 8.802 1.00 13.09 141 VAL A CA 1
ATOM 1364 C C . VAL A 1 165 ? -6.223 31.565 9.345 1.00 13.52 141 VAL A C 1
ATOM 1365 O O . VAL A 1 165 ? -5.117 32.003 9.660 1.00 12.44 141 VAL A O 1
ATOM 1369 N N A SER A 1 166 ? -7.346 32.274 9.412 0.50 14.48 142 SER A N 1
ATOM 1370 N N B SER A 1 166 ? -7.339 32.282 9.440 0.50 14.54 142 SER A N 1
ATOM 1371 C CA A SER A 1 166 ? -7.434 33.568 10.072 0.50 15.66 142 SER A CA 1
ATOM 1372 C CA B SER A 1 166 ? -7.374 33.587 10.095 0.50 15.75 142 SER A CA 1
ATOM 1373 C C A SER A 1 166 ? -8.545 33.494 11.113 0.50 16.00 142 SER A C 1
ATOM 1374 C C B SER A 1 166 ? -8.558 33.647 11.050 0.50 16.06 142 SER A C 1
ATOM 1375 O O A SER A 1 166 ? -9.601 32.907 10.859 0.50 15.72 142 SER A O 1
ATOM 1376 O O B SER A 1 166 ? -9.679 33.312 10.666 0.50 15.89 142 SER A O 1
ATOM 1381 N N . ASP A 1 167 ? -8.289 34.064 12.288 1.00 16.26 143 ASP A N 1
ATOM 1382 C CA . ASP A 1 167 ? -9.308 34.184 13.352 1.00 18.00 143 ASP A CA 1
ATOM 1383 C C . ASP A 1 167 ? -10.026 32.870 13.707 1.00 17.55 143 ASP A C 1
ATOM 1384 O O . ASP A 1 167 ? -9.406 31.807 13.725 1.00 17.70 143 ASP A O 1
ATOM 1389 N N . THR A 1 168 ? -11.328 32.937 13.976 1.00 17.32 144 THR A N 1
ATOM 1390 C CA . THR A 1 168 ? -12.064 31.769 14.445 1.00 16.68 144 THR A CA 1
ATOM 1391 C C . THR A 1 168 ? -12.427 30.835 13.289 1.00 16.18 144 THR A C 1
ATOM 1392 O O . THR A 1 168 ? -12.908 31.282 12.253 1.00 15.36 144 THR A O 1
ATOM 1396 N N . GLN A 1 169 ? -12.179 29.541 13.479 1.00 14.96 145 GLN A N 1
ATOM 1397 C CA . GLN A 1 169 ? -12.470 28.545 12.455 1.00 15.24 145 GLN A CA 1
ATOM 1398 C C . GLN A 1 169 ? -12.818 27.190 13.053 1.00 14.50 145 GLN A C 1
ATOM 1399 O O . GLN A 1 169 ? -12.133 26.714 13.973 1.00 14.49 145 GLN A O 1
ATOM 1405 N N . SER A 1 170 ? -13.879 26.581 12.523 1.00 13.80 146 SER A N 1
ATOM 1406 C CA . SER A 1 170 ? -14.274 25.212 12.865 1.00 13.78 146 SER A CA 1
ATOM 1407 C C . SER A 1 170 ? -13.808 24.217 11.800 1.00 13.73 146 SER A C 1
ATOM 1408 O O . SER A 1 170 ? -13.782 24.545 10.608 1.00 13.74 146 SER A O 1
ATOM 1411 N N . PHE A 1 171 ? -13.458 23.008 12.252 1.00 13.31 147 PHE A N 1
ATOM 1412 C CA . PHE A 1 171 ? -12.967 21.930 11.390 1.00 13.70 147 PHE A CA 1
ATOM 1413 C C . PHE A 1 171 ? -13.692 20.637 11.685 1.00 13.19 147 PHE A C 1
ATOM 1414 O O . PHE A 1 171 ? -13.917 20.303 12.848 1.00 13.83 147 PHE A O 1
ATOM 1422 N N . ALA A 1 172 ? -14.061 19.916 10.628 1.00 13.05 148 ALA A N 1
ATOM 1423 C CA . ALA A 1 172 ? -14.503 18.540 10.753 1.00 11.44 148 ALA A CA 1
ATOM 1424 C C . ALA A 1 172 ? -13.283 17.693 11.075 1.00 12.10 148 ALA A C 1
ATOM 1425 O O . ALA A 1 172 ? -12.171 18.000 10.618 1.00 11.99 148 ALA A O 1
ATOM 1427 N N A SER A 1 173 ? -13.493 16.628 11.846 0.50 11.95 149 SER A N 1
ATOM 1428 N N B SER A 1 173 ? -13.492 16.630 11.849 0.50 11.82 149 SER A N 1
ATOM 1429 C CA A SER A 1 173 ? -12.402 15.756 12.292 0.50 12.05 149 SER A CA 1
ATOM 1430 C CA B SER A 1 173 ? -12.401 15.762 12.290 0.50 11.76 149 SER A CA 1
ATOM 1431 C C A SER A 1 173 ? -12.909 14.355 12.627 0.50 12.72 149 SER A C 1
ATOM 1432 C C B SER A 1 173 ? -12.927 14.381 12.681 0.50 12.56 149 SER A C 1
ATOM 1433 O O A SER A 1 173 ? -14.029 13.976 12.255 0.50 12.34 149 SER A O 1
ATOM 1434 O O B SER A 1 173 ? -14.081 14.038 12.389 0.50 12.20 149 SER A O 1
ATOM 1439 N N . TYR A 1 174 ? -12.072 13.587 13.321 1.00 12.27 150 TYR A N 1
ATOM 1440 C CA . TYR A 1 174 ? -12.472 12.291 13.856 1.00 13.18 150 TYR A CA 1
ATOM 1441 C C . TYR A 1 174 ? -11.743 12.092 15.174 1.00 13.56 150 TYR A C 1
ATOM 1442 O O . TYR A 1 174 ? -10.685 12.691 15.384 1.00 11.72 150 TYR A O 1
ATOM 1451 N N . PRO A 1 175 ? -12.328 11.292 16.090 1.00 14.43 151 PRO A N 1
ATOM 1452 C CA . PRO A 1 175 ? -11.695 11.070 17.382 1.00 14.40 151 PRO A CA 1
ATOM 1453 C C . PRO A 1 175 ? -10.292 10.501 17.230 1.00 13.46 151 PRO A C 1
ATOM 1454 O O . PRO A 1 175 ? -10.091 9.488 16.555 1.00 13.88 151 PRO A O 1
ATOM 1458 N N . GLY A 1 176 ? -9.326 11.173 17.838 1.00 12.66 152 GLY A N 1
ATOM 1459 C CA . GLY A 1 176 ? -7.937 10.728 17.780 1.00 12.28 152 GLY A CA 1
ATOM 1460 C C . GLY A 1 176 ? -7.133 11.311 16.630 1.00 11.37 152 GLY A C 1
ATOM 1461 O O . GLY A 1 176 ? -5.930 11.070 16.537 1.00 11.56 152 GLY A O 1
ATOM 1462 N N . GLN A 1 177 ? -7.775 12.078 15.752 1.00 10.94 153 GLN A N 1
ATOM 1463 C CA . GLN A 1 177 ? -7.030 12.696 14.660 1.00 10.53 153 GLN A CA 1
ATOM 1464 C C . GLN A 1 177 ? -5.954 13.617 15.221 1.00 10.45 153 GLN A C 1
ATOM 1465 O O . GLN A 1 177 ? -6.217 14.426 16.122 1.00 10.64 153 GLN A O 1
ATOM 1471 N N A GLN A 1 178 ? -4.745 13.474 14.685 0.50 10.52 154 GLN A N 1
ATOM 1472 N N B GLN A 1 178 ? -4.739 13.494 14.702 0.50 10.17 154 GLN A N 1
ATOM 1473 C CA A GLN A 1 178 ? -3.617 14.323 15.044 0.50 11.09 154 GLN A CA 1
ATOM 1474 C CA B GLN A 1 178 ? -3.657 14.345 15.171 0.50 10.35 154 GLN A CA 1
ATOM 1475 C C A GLN A 1 178 ? -3.778 15.702 14.417 0.50 10.70 154 GLN A C 1
ATOM 1476 C C B GLN A 1 178 ? -3.643 15.680 14.440 0.50 10.32 154 GLN A C 1
ATOM 1477 O O A GLN A 1 178 ? -4.019 15.820 13.212 0.50 10.59 154 GLN A O 1
ATOM 1478 O O B GLN A 1 178 ? -3.640 15.743 13.208 0.50 10.15 154 GLN A O 1
ATOM 1489 N N . VAL A 1 179 ? -3.648 16.740 15.240 1.00 10.00 155 VAL A N 1
ATOM 1490 C CA . VAL A 1 179 ? -3.846 18.109 14.786 1.00 9.77 155 VAL A CA 1
ATOM 1491 C C . VAL A 1 179 ? -2.687 18.943 15.305 1.00 10.13 155 VAL A C 1
ATOM 1492 O O . VAL A 1 179 ? -2.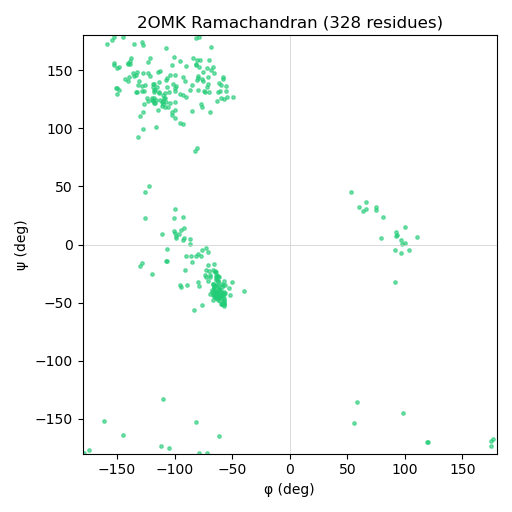399 18.955 16.510 1.00 10.76 155 VAL A O 1
ATOM 1496 N N . SER A 1 180 ? -2.014 19.635 14.397 1.00 10.27 156 SER A N 1
ATOM 1497 C CA . SER A 1 180 ? -0.891 20.480 14.775 1.00 10.66 156 SER A CA 1
ATOM 1498 C C . SER A 1 180 ? -1.209 21.912 14.389 1.00 10.93 156 SER A C 1
ATOM 1499 O O . SER A 1 180 ? -1.713 22.181 13.292 1.00 11.75 156 SER A O 1
ATOM 1502 N N . ILE A 1 181 ? -0.923 22.836 15.300 1.00 10.75 157 ILE A N 1
ATOM 1503 C CA . ILE A 1 181 ? -1.216 24.242 15.086 1.00 10.44 157 I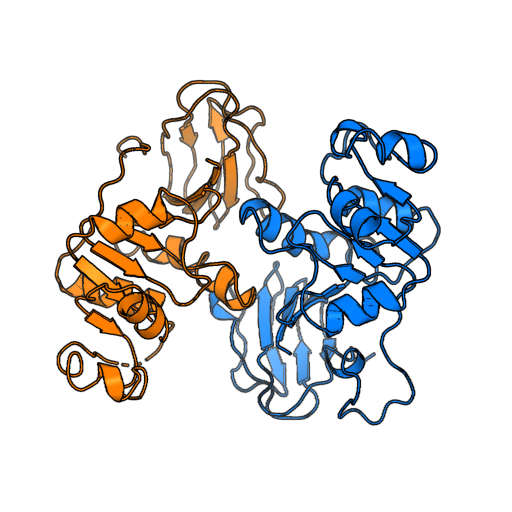LE A CA 1
ATOM 1504 C C . ILE A 1 181 ? 0.101 25.008 15.120 1.00 10.99 157 ILE A C 1
ATOM 1505 O O . ILE A 1 181 ? 0.858 24.909 16.089 1.00 10.59 157 ILE A O 1
ATOM 1510 N N . ILE A 1 182 ? 0.378 25.735 14.045 1.00 11.43 158 ILE A N 1
ATOM 1511 C CA . ILE A 1 182 ? 1.578 26.566 13.957 1.00 13.27 158 ILE A CA 1
ATOM 1512 C C . ILE A 1 182 ? 1.148 28.018 13.933 1.00 13.06 158 ILE A C 1
ATOM 1513 O O . ILE A 1 182 ? 0.338 28.427 13.092 1.00 12.05 158 ILE A O 1
ATOM 1518 N N . ASN A 1 183 ? 1.688 28.794 14.865 1.00 13.22 159 ASN A N 1
ATOM 1519 C CA . ASN A 1 183 ? 1.264 30.167 15.039 1.00 15.02 159 ASN A CA 1
ATOM 1520 C C . ASN A 1 183 ? 2.015 31.132 14.134 1.00 14.84 159 ASN A C 1
ATOM 1521 O O . ASN A 1 183 ? 3.238 31.067 14.000 1.00 15.32 159 ASN A O 1
ATOM 1526 N N . PHE A 1 184 ? 1.256 32.006 13.486 1.00 15.66 160 PHE A N 1
ATOM 1527 C CA . PHE A 1 184 ? 1.822 33.047 12.649 1.00 17.15 160 PHE A CA 1
ATOM 1528 C C . PHE A 1 184 ? 1.354 34.412 13.155 1.00 18.39 160 PHE A C 1
ATOM 1529 O O . PHE A 1 184 ? 0.849 35.236 12.398 1.00 19.19 160 PHE A O 1
ATOM 1537 N N . GLY A 1 185 ? 1.513 34.622 14.458 1.00 19.52 161 GLY A N 1
ATOM 1538 C CA . GLY A 1 185 ? 1.214 35.914 15.078 1.00 20.86 161 GLY A CA 1
ATOM 1539 C C . GLY A 1 185 ? -0.185 36.053 15.652 1.00 21.41 161 GLY A C 1
ATOM 1540 O O . GLY A 1 185 ? -0.585 37.152 16.060 1.00 21.84 161 GLY A O 1
ATOM 1541 N N . ALA A 1 186 ? -0.934 34.952 15.690 1.00 20.80 162 ALA A N 1
ATOM 1542 C CA . ALA A 1 186 ? -2.279 34.977 16.258 1.00 21.09 162 ALA A CA 1
ATOM 1543 C C . ALA A 1 186 ? -2.221 35.114 17.780 1.00 21.34 162 ALA A C 1
ATOM 1544 O O . ALA A 1 186 ? -1.240 34.719 18.421 1.00 21.26 162 ALA A O 1
ATOM 1546 N N . LYS A 1 187 ? -3.268 35.703 18.342 1.00 21.52 163 LYS A N 1
ATOM 1547 C CA . LYS A 1 187 ? -3.332 35.969 19.775 1.00 22.26 163 LYS A CA 1
ATOM 1548 C C . LYS A 1 187 ? -4.675 35.531 20.339 1.00 21.41 163 LYS A C 1
ATOM 1549 O O . LYS A 1 187 ? -5.692 35.576 19.643 1.00 21.54 163 LYS A O 1
ATOM 1555 N N . GLY A 1 188 ? -4.661 35.102 21.601 1.00 20.28 164 GLY A N 1
ATOM 1556 C CA . GLY A 1 188 ? -5.851 34.619 22.285 1.00 19.84 164 GLY A CA 1
ATOM 1557 C C . GLY A 1 188 ? -6.289 33.229 21.851 1.00 19.24 164 GLY A C 1
ATOM 1558 O O . GLY A 1 188 ? -7.484 32.925 21.847 1.00 18.37 164 GLY A O 1
ATOM 1559 N N . LEU A 1 189 ? -5.325 32.384 21.488 1.00 19.07 165 LEU A N 1
ATOM 1560 C CA . LEU A 1 189 ? -5.641 31.042 20.992 1.00 19.16 165 LEU A CA 1
ATOM 1561 C C . LEU A 1 189 ? -6.338 30.209 22.053 1.00 19.14 165 LEU A C 1
ATOM 1562 O O . LEU A 1 189 ? -5.825 30.032 23.163 1.00 19.36 165 LEU A O 1
ATOM 1567 N N . LYS A 1 190 ? -7.525 29.724 21.704 1.00 19.33 166 LYS A N 1
ATOM 1568 C CA . LYS A 1 190 ? -8.256 28.774 22.534 1.00 20.23 166 LYS A CA 1
ATOM 1569 C C . LYS A 1 190 ? -9.102 27.888 21.641 1.00 19.08 166 LYS A C 1
ATOM 1570 O O . LYS A 1 190 ? -9.518 28.291 20.547 1.00 19.50 166 LYS A O 1
ATOM 1576 N N . ALA A 1 191 ? -9.357 26.681 22.113 1.00 17.56 167 ALA A N 1
ATOM 1577 C CA . ALA A 1 191 ? -10.081 25.715 21.319 1.00 17.66 167 ALA A CA 1
ATOM 1578 C C . ALA A 1 191 ? -11.079 24.931 22.144 1.00 17.13 167 ALA A C 1
ATOM 1579 O O . ALA A 1 191 ? -10.932 24.795 23.370 1.00 17.61 167 ALA A O 1
ATOM 1581 N N . GLU A 1 192 ? -12.098 24.432 21.445 1.00 16.89 168 GLU A N 1
ATOM 1582 C CA . GLU A 1 192 ? -12.996 23.413 21.948 1.00 17.09 168 GLU A CA 1
ATOM 1583 C C . GLU A 1 192 ? -12.832 22.211 21.025 1.00 16.72 168 GLU A C 1
ATOM 1584 O O . GLU A 1 192 ? -12.727 22.372 19.804 1.00 16.24 168 GLU A O 1
ATOM 1590 N N . GLY A 1 193 ? -12.791 21.019 21.601 1.00 15.37 169 GLY A N 1
ATOM 1591 C CA . GLY A 1 193 ? -12.730 19.804 20.804 1.00 15.65 169 GLY A CA 1
ATOM 1592 C C . GLY A 1 193 ? -11.338 19.233 20.604 1.00 14.77 169 GLY A C 1
ATOM 1593 O O . GLY A 1 193 ? -11.178 18.252 19.885 1.00 15.36 169 GLY A O 1
ATOM 1594 N N . LEU A 1 194 ? -10.338 19.843 21.236 1.00 14.18 170 LEU A N 1
ATOM 1595 C CA . LEU A 1 194 ? -8.974 19.326 21.197 1.00 13.59 170 LEU A CA 1
ATOM 1596 C C . LEU A 1 194 ? -8.546 18.837 22.578 1.00 14.52 170 LEU A C 1
ATOM 1597 O O . LEU A 1 194 ? -9.000 19.364 23.593 1.00 15.82 170 LEU A O 1
ATOM 1602 N N . PHE A 1 195 ? -7.678 17.831 22.616 1.00 14.52 171 PHE A N 1
ATOM 1603 C CA . PHE A 1 195 ? -7.276 17.211 23.887 1.00 15.36 171 PHE A CA 1
ATOM 1604 C C . PHE A 1 195 ? -6.506 18.173 24.785 1.00 15.97 171 PHE A C 1
ATOM 1605 O O . PHE A 1 195 ? -6.771 18.257 25.993 1.00 16.07 171 PHE A O 1
ATOM 1613 N N . TYR A 1 196 ? -5.555 18.896 24.195 1.00 15.33 172 TYR A N 1
ATOM 1614 C CA . TYR A 1 196 ? -4.766 19.878 24.935 1.00 15.99 172 TYR A CA 1
ATOM 1615 C C . TYR A 1 196 ? -5.265 21.296 24.723 1.00 15.72 172 TYR A C 1
ATOM 1616 O O . TYR A 1 196 ? -5.500 21.714 23.579 1.00 16.07 172 TYR A O 1
ATOM 1625 N N . PRO A 1 197 ? -5.423 22.052 25.824 1.00 15.53 173 PRO A N 1
ATOM 1626 C CA . PRO A 1 197 ? -5.691 23.477 25.735 1.00 15.51 173 PRO A CA 1
ATOM 1627 C C . PRO A 1 197 ? -4.586 24.194 24.974 1.00 15.10 173 PRO A C 1
ATOM 1628 O O . PRO A 1 197 ? -3.407 23.818 25.072 1.00 14.92 173 PRO A O 1
ATOM 1632 N N . LEU A 1 198 ? -4.967 25.210 24.212 1.00 15.25 174 LEU A N 1
ATOM 1633 C CA . LEU A 1 198 ? -3.997 25.982 23.447 1.00 15.29 174 LEU A CA 1
ATOM 1634 C C . LEU A 1 198 ? -3.358 27.076 24.292 1.00 16.47 174 LEU A C 1
ATOM 1635 O O . LEU A 1 198 ? -3.881 27.446 25.348 1.00 16.72 174 LEU A O 1
ATOM 1640 N N . SER A 1 199 ? -2.211 27.555 23.824 1.00 17.08 175 SER A N 1
ATOM 1641 C CA . SER A 1 199 ? -1.559 28.752 24.339 1.00 17.86 175 SER A CA 1
ATOM 1642 C C . SER A 1 199 ? -1.096 29.570 23.133 1.00 18.01 175 SER A C 1
ATOM 1643 O O . SER A 1 199 ? -1.201 29.110 21.987 1.00 17.79 175 SER A O 1
ATOM 1646 N N . ASP A 1 200 ? -0.610 30.786 23.367 1.00 18.33 176 ASP A N 1
ATOM 1647 C CA . ASP A 1 200 ? -0.127 31.615 22.260 1.00 19.33 176 ASP A CA 1
ATOM 1648 C C . ASP A 1 200 ? 1.290 31.182 21.875 1.00 19.01 176 ASP A C 1
ATOM 1649 O O . ASP A 1 200 ? 2.287 31.781 22.308 1.00 18.45 176 ASP A O 1
ATOM 1654 N N . PHE A 1 201 ? 1.358 30.130 21.054 1.00 18.04 177 PHE A N 1
ATOM 1655 C CA . PHE A 1 201 ? 2.604 29.407 20.788 1.00 18.09 177 PHE A CA 1
ATOM 1656 C C . PHE A 1 201 ? 3.705 30.318 20.276 1.00 18.69 177 PHE A C 1
ATOM 1657 O O . PHE A 1 201 ? 3.478 31.121 19.367 1.00 20.14 177 PHE A O 1
ATOM 1665 N N . THR A 1 202 ? 4.882 30.183 20.879 1.00 19.22 178 THR A N 1
ATOM 1666 C CA . THR A 1 202 ? 6.049 31.002 20.553 1.00 19.87 178 THR A CA 1
ATOM 1667 C C . THR A 1 202 ? 7.120 30.242 19.771 1.00 18.84 178 THR A C 1
ATOM 1668 O O . THR A 1 202 ? 8.036 30.862 19.235 1.00 19.54 178 THR A O 1
ATOM 1672 N N . ASN A 1 203 ? 7.025 28.910 19.728 1.00 17.15 179 ASN A N 1
ATOM 1673 C CA . ASN A 1 203 ? 7.893 28.105 18.858 1.00 14.98 179 ASN A CA 1
ATOM 1674 C C . ASN A 1 203 ? 7.103 26.952 18.214 1.00 14.17 179 ASN A C 1
ATOM 1675 O O . ASN A 1 203 ? 6.070 26.530 18.746 1.00 13.25 179 ASN A O 1
ATOM 1680 N N . TRP A 1 204 ? 7.583 26.453 17.077 1.00 13.14 180 TRP A N 1
ATOM 1681 C CA . TRP A 1 204 ? 6.752 25.597 16.215 1.00 12.37 180 TRP A CA 1
ATOM 1682 C C . TRP A 1 204 ? 6.288 24.297 16.862 1.00 12.44 180 TRP A C 1
ATOM 1683 O O . TRP A 1 204 ? 5.160 23.853 16.624 1.00 12.89 180 TRP A O 1
ATOM 1694 N N . TRP A 1 205 ? 7.162 23.684 17.660 1.00 12.53 181 TRP A N 1
ATOM 1695 C CA . TRP A 1 205 ? 6.870 22.387 18.267 1.00 12.42 181 TRP A CA 1
ATOM 1696 C C . TRP A 1 205 ? 5.699 22.430 19.253 1.00 12.53 181 TRP A C 1
ATOM 1697 O O . TRP A 1 205 ? 4.982 21.435 19.421 1.00 11.84 181 TRP A O 1
ATOM 1708 N N . GLN A 1 206 ? 5.515 23.581 19.902 1.00 12.62 182 GLN A N 1
ATOM 1709 C CA . GLN A 1 206 ? 4.607 23.695 21.057 1.00 13.29 182 GLN A CA 1
ATOM 1710 C C . GLN A 1 206 ? 3.170 23.306 20.748 1.00 12.38 182 GLN A C 1
ATOM 1711 O O . GLN A 1 206 ? 2.521 22.643 21.553 1.00 12.35 182 GLN A O 1
ATOM 1717 N N . GLY A 1 207 ? 2.683 23.726 19.582 1.00 11.68 183 GLY A N 1
ATOM 1718 C CA . GLY A 1 207 ? 1.317 23.433 19.165 1.00 10.67 183 GLY A CA 1
ATOM 1719 C C . GLY A 1 207 ? 1.156 22.180 18.330 1.00 10.33 183 GLY A C 1
ATOM 1720 O O . GLY A 1 207 ? 0.052 21.887 17.880 1.00 9.37 183 GLY A O 1
ATOM 1721 N N . THR A 1 208 ? 2.237 21.425 18.125 1.00 10.06 184 THR A N 1
ATOM 1722 C CA . THR A 1 208 ? 2.129 20.205 17.328 1.00 10.19 184 THR A CA 1
ATOM 1723 C C . THR A 1 208 ? 1.579 19.039 18.141 1.00 11.13 184 THR A C 1
ATOM 1724 O O . THR A 1 208 ? 1.652 19.032 19.382 1.00 10.86 184 THR A O 1
ATOM 1728 N N . LEU A 1 209 ? 1.043 18.053 17.420 1.00 11.45 185 LEU A N 1
ATOM 1729 C CA . LEU A 1 209 ? 0.619 16.761 17.992 1.00 12.74 185 LEU A CA 1
ATOM 1730 C C . LEU A 1 209 ? -0.474 16.862 19.075 1.00 12.96 185 LEU A C 1
ATOM 1731 O O . LEU A 1 209 ? -0.537 16.054 20.017 1.00 12.57 185 LEU A O 1
ATOM 1736 N N . ASN A 1 210 ? -1.344 17.849 18.916 1.00 11.76 186 ASN A N 1
ATOM 1737 C CA . ASN A 1 210 ? -2.617 17.851 19.619 1.00 12.01 186 ASN A CA 1
ATOM 1738 C C . ASN A 1 210 ? -3.516 16.775 18.988 1.00 13.03 186 ASN A C 1
ATOM 1739 O O . ASN A 1 210 ? -3.115 16.080 18.038 1.00 12.87 186 ASN A O 1
ATOM 1744 N N . GLU A 1 211 ? -4.729 16.639 19.506 1.00 13.17 187 GLU A N 1
ATOM 1745 C CA . GLU A 1 211 ? -5.584 15.538 19.114 1.00 15.44 187 GLU A CA 1
ATOM 1746 C C . GLU A 1 211 ? -7.034 15.983 19.173 1.00 14.85 187 GLU A C 1
ATOM 1747 O O . GLU A 1 211 ? -7.453 16.612 20.152 1.00 13.87 187 GLU A O 1
ATOM 1753 N N . ALA A 1 212 ? -7.792 15.675 18.124 1.00 14.40 188 ALA A N 1
ATOM 1754 C CA . ALA A 1 212 ? -9.233 15.877 18.163 1.00 15.30 188 ALA A CA 1
ATOM 1755 C C . ALA A 1 212 ? -9.859 14.846 19.102 1.00 16.16 188 ALA A C 1
ATOM 1756 O O . ALA A 1 212 ? -9.482 13.668 19.096 1.00 15.89 188 ALA A O 1
ATOM 1758 N N A ILE A 1 213 ? -10.789 15.307 19.930 0.50 16.98 189 ILE A N 1
ATOM 1759 N N B ILE A 1 213 ? -10.808 15.292 19.921 0.50 16.92 189 ILE A N 1
ATOM 1760 C CA A ILE A 1 213 ? -11.516 14.421 20.832 0.50 17.68 189 ILE A CA 1
ATOM 1761 C CA B ILE A 1 213 ? -11.513 14.387 20.840 0.50 17.53 189 ILE A CA 1
ATOM 1762 C C A ILE A 1 213 ? -12.710 13.816 20.089 0.50 17.95 189 ILE A C 1
ATOM 1763 C C B ILE A 1 213 ? -12.933 14.045 20.368 0.50 18.08 189 ILE A C 1
ATOM 1764 O O A ILE A 1 213 ? -13.018 12.631 20.257 0.50 17.45 189 ILE A O 1
ATOM 1765 O O B ILE A 1 213 ? -13.636 13.261 21.011 0.50 18.33 189 ILE A O 1
ATOM 1774 N N . ALA A 1 214 ? -13.344 14.630 19.244 1.00 18.30 190 ALA A N 1
ATOM 1775 C CA . ALA A 1 214 ? -14.623 14.281 18.609 1.00 19.10 190 ALA A CA 1
ATOM 1776 C C . ALA A 1 214 ? -14.608 14.481 17.080 1.00 18.93 190 ALA A C 1
ATOM 1777 O O . ALA A 1 214 ? -13.541 14.413 16.455 1.00 18.97 190 ALA A O 1
ATOM 1779 N N A ASP A 1 215 ? -15.787 14.720 16.500 0.70 18.71 191 ASP A N 1
ATOM 1780 N N B ASP A 1 215 ? -15.778 14.726 16.496 0.30 18.64 191 ASP A N 1
ATOM 1781 C CA A ASP A 1 215 ? -15.957 14.849 15.044 0.70 18.41 191 ASP A CA 1
ATOM 1782 C CA B ASP A 1 215 ? -15.921 14.855 15.043 0.30 18.29 191 ASP A CA 1
ATOM 1783 C C A ASP A 1 215 ? -15.861 16.300 14.548 0.70 17.74 191 ASP A C 1
ATOM 1784 C C B ASP A 1 215 ? -15.783 16.295 14.543 0.30 17.85 191 ASP A C 1
ATOM 1785 O O A ASP A 1 215 ? -15.946 16.561 13.345 0.70 16.89 191 ASP A O 1
ATOM 1786 O O B ASP A 1 215 ? -15.765 16.542 13.333 0.30 17.43 191 ASP A O 1
ATOM 1795 N N . GLU A 1 216 ? -15.690 17.239 15.477 1.00 17.09 192 GLU A N 1
ATOM 1796 C CA . GLU A 1 216 ? -15.504 18.646 15.131 1.00 17.92 192 GLU A CA 1
ATOM 1797 C C . GLU A 1 216 ? -14.689 19.356 16.210 1.00 16.22 192 GLU A C 1
ATOM 1798 O O . GLU A 1 216 ? -14.785 19.018 17.390 1.00 15.85 192 GLU A O 1
ATOM 1804 N N . PHE A 1 217 ? -13.870 20.321 15.802 1.00 15.61 193 PHE A N 1
ATOM 1805 C CA . PHE A 1 217 ? -13.220 21.212 16.764 1.00 14.59 193 PHE A CA 1
ATOM 1806 C C . PHE A 1 217 ? -13.219 22.636 16.245 1.00 14.85 193 PHE A C 1
ATOM 1807 O O . PHE A 1 217 ? -13.358 22.862 15.045 1.00 14.29 193 PHE A O 1
ATOM 1815 N N . THR A 1 218 ? -13.089 23.597 17.155 1.00 14.27 194 THR A N 1
ATOM 1816 C CA . THR A 1 218 ? -13.106 25.004 16.783 1.00 15.02 194 THR A CA 1
ATOM 1817 C C . THR A 1 218 ? -11.950 25.715 17.457 1.00 14.86 194 THR A C 1
ATOM 1818 O O . THR A 1 218 ? -11.740 25.560 18.659 1.00 15.04 194 THR A O 1
ATOM 1822 N N . ILE A 1 219 ? -11.201 26.481 16.669 1.00 14.37 195 ILE A N 1
ATOM 1823 C CA . ILE A 1 219 ? -10.106 27.296 17.186 1.00 15.04 195 ILE A CA 1
ATOM 1824 C C . ILE A 1 219 ? -10.541 28.752 17.118 1.00 15.54 195 ILE A C 1
ATOM 1825 O O . ILE A 1 219 ? -11.057 29.201 16.089 1.00 15.30 195 ILE A O 1
ATOM 1830 N N . HIS A 1 220 ? -10.365 29.462 18.234 1.00 16.38 196 HIS A N 1
ATOM 1831 C CA . HIS A 1 220 ? -10.685 30.886 18.334 1.00 17.52 196 HIS A CA 1
ATOM 1832 C C . HIS A 1 220 ? -9.408 31.678 18.537 1.00 17.74 196 HIS A C 1
ATOM 1833 O O . HIS A 1 220 ? -8.531 31.270 19.305 1.00 17.77 196 HIS A O 1
ATOM 1840 N N . CYS A 1 221 ? -9.322 32.823 17.869 1.00 18.38 197 CYS A N 1
ATOM 1841 C CA . CYS A 1 221 ? -8.214 33.760 18.058 1.00 19.43 197 CYS A CA 1
ATOM 1842 C C . CYS A 1 221 ? -8.403 34.989 17.191 1.00 18.97 197 CYS A C 1
ATOM 1843 O O . CYS A 1 221 ? -9.395 35.111 16.465 1.00 19.43 197 CYS A O 1
ATOM 1846 N N . THR A 1 222 ? -7.438 35.896 17.282 1.00 18.96 198 THR A N 1
ATOM 1847 C CA . THR A 1 222 ? -7.284 36.975 16.324 1.00 18.94 198 THR A CA 1
ATOM 1848 C C . THR A 1 222 ? -5.914 36.834 15.693 1.00 18.69 198 THR A C 1
ATOM 1849 O O . THR A 1 222 ? -4.908 36.796 16.393 1.00 18.91 198 THR A O 1
ATOM 1853 N N . GLY A 1 223 ? -5.879 36.754 14.369 1.00 18.95 199 GLY A N 1
ATOM 1854 C CA . GLY A 1 223 ? -4.617 36.667 13.657 1.00 17.68 199 GLY A CA 1
ATOM 1855 C C . GLY A 1 223 ? -4.514 35.390 12.849 1.00 17.19 199 GLY A C 1
ATOM 1856 O O . GLY A 1 223 ? -5.489 34.648 12.704 1.00 17.78 199 GLY A O 1
ATOM 1857 N N . GLU A 1 224 ? -3.317 35.141 12.340 1.00 15.89 200 GLU A N 1
ATOM 1858 C CA . GLU A 1 224 ? -3.098 34.099 11.342 1.00 15.44 200 GLU A CA 1
ATOM 1859 C C . GLU A 1 224 ? -2.387 32.910 11.950 1.00 13.55 200 GLU A C 1
ATOM 1860 O O . GLU A 1 224 ? -1.527 33.059 12.819 1.00 13.99 200 GLU A O 1
ATOM 1866 N N . TYR A 1 225 ? -2.761 31.723 11.493 1.00 12.10 201 TYR A N 1
ATOM 1867 C CA . TYR A 1 225 ? -2.083 30.512 11.909 1.00 11.71 201 TYR A CA 1
ATOM 1868 C C . TYR A 1 225 ? -2.239 29.457 10.840 1.00 11.17 201 TYR A C 1
ATOM 1869 O O . TYR A 1 225 ? -2.922 29.662 9.835 1.00 11.63 201 TYR A O 1
ATOM 1878 N N . LEU A 1 226 ? -1.589 28.331 11.066 1.00 10.90 202 LEU A N 1
ATOM 1879 C CA . LEU A 1 226 ? -1.615 27.234 10.127 1.00 10.97 202 LEU A CA 1
ATOM 1880 C C . LEU A 1 226 ? -2.015 25.979 10.897 1.00 10.08 202 LEU A C 1
ATOM 1881 O O . LEU A 1 226 ? -1.538 25.750 12.015 1.00 11.03 202 LEU A O 1
ATOM 1886 N N . VAL A 1 227 ? -2.904 25.186 10.309 1.00 10.10 203 VAL A N 1
ATOM 1887 C CA . VAL A 1 227 ? -3.318 23.910 10.891 1.00 9.84 203 VAL A CA 1
ATOM 1888 C C . VAL A 1 227 ? -2.834 22.775 9.987 1.00 9.69 203 VAL A C 1
ATOM 1889 O O . VAL A 1 227 ? -3.005 22.837 8.770 1.00 8.57 203 VAL A O 1
ATOM 1893 N N . PHE A 1 228 ? -2.197 21.774 10.586 1.00 8.84 204 PHE A N 1
ATOM 1894 C CA . PHE A 1 228 ? -1.856 20.539 9.874 1.00 8.76 204 PHE A CA 1
ATOM 1895 C C . PHE A 1 228 ? -2.701 19.401 10.435 1.00 9.14 204 PHE A C 1
ATOM 1896 O O . PHE A 1 228 ? -2.686 19.126 11.642 1.00 9.75 204 PHE A O 1
ATOM 1904 N N . LEU A 1 229 ? -3.456 18.758 9.558 1.00 8.44 205 LEU A N 1
ATOM 1905 C CA . LEU A 1 229 ? -4.268 17.620 9.943 1.00 9.10 205 LEU A CA 1
ATOM 1906 C C . LEU A 1 229 ? -3.679 16.372 9.311 1.00 9.22 205 LEU A C 1
ATOM 1907 O O . LEU A 1 229 ? -3.585 16.278 8.079 1.00 9.64 205 LEU A O 1
ATOM 1912 N N . ALA A 1 230 ? -3.277 15.429 10.154 1.00 8.92 206 ALA A N 1
ATOM 1913 C CA . ALA A 1 230 ? -2.683 14.185 9.686 1.00 9.50 206 ALA A CA 1
ATOM 1914 C C . ALA A 1 230 ? -3.799 13.248 9.233 1.00 9.78 206 ALA A C 1
ATOM 1915 O O . ALA A 1 230 ? -4.896 13.245 9.810 1.00 9.57 206 ALA A O 1
ATOM 1917 N N . TYR A 1 231 ? -3.538 12.465 8.189 1.00 11.05 207 TYR A N 1
ATOM 1918 C CA . TYR A 1 231 ? -4.574 11.579 7.635 1.00 11.67 207 TYR A CA 1
ATOM 1919 C C . TYR A 1 231 ? -5.103 10.585 8.658 1.00 13.27 207 TYR A C 1
ATOM 1920 O O . TYR A 1 231 ? -4.334 10.116 9.509 1.00 13.72 207 TYR A O 1
ATOM 1930 N N . ASN B 1 23 ? 32.498 34.164 19.532 1.00 47.97 -1 ASN B N 1
ATOM 1931 C CA . ASN B 1 23 ? 32.049 32.918 18.842 1.00 47.90 -1 ASN B CA 1
ATOM 1932 C C . ASN B 1 23 ? 32.992 32.501 17.721 1.00 47.35 -1 ASN B C 1
ATOM 1933 O O . ASN B 1 23 ? 33.314 33.305 16.839 1.00 47.23 -1 ASN B O 1
ATOM 1938 N N . ALA B 1 24 ? 33.432 31.244 17.769 1.00 46.45 0 ALA B N 1
ATOM 1939 C CA . ALA B 1 24 ? 34.319 30.684 16.751 1.00 45.62 0 ALA B CA 1
ATOM 1940 C C . ALA B 1 24 ? 33.548 30.383 15.466 1.00 44.90 0 ALA B C 1
ATOM 1941 O O . ALA B 1 24 ? 32.361 30.041 15.513 1.00 44.49 0 ALA B O 1
ATOM 1943 N N . MET B 1 25 ? 34.235 30.512 14.329 1.00 43.66 1 MET B N 1
ATOM 1944 C CA . MET B 1 25 ? 33.625 30.346 13.009 1.00 42.72 1 MET B CA 1
ATOM 1945 C C . MET B 1 25 ? 33.044 28.952 12.801 1.00 41.21 1 MET B C 1
ATOM 1946 O O . MET B 1 25 ? 33.700 27.945 13.076 1.00 40.93 1 MET B O 1
ATOM 1951 N N . ILE B 1 26 ? 31.811 28.910 12.306 1.00 39.27 2 ILE B N 1
ATOM 1952 C CA . ILE B 1 26 ? 31.161 27.653 11.965 1.00 37.78 2 ILE B CA 1
ATOM 1953 C C . ILE B 1 26 ? 31.705 27.124 10.638 1.00 37.27 2 ILE B C 1
ATOM 1954 O O . ILE B 1 26 ? 31.631 27.795 9.603 1.00 36.26 2 ILE B O 1
ATOM 1959 N N . ASN B 1 27 ? 32.263 25.917 10.696 1.00 36.94 3 ASN B N 1
ATOM 1960 C CA . ASN B 1 27 ? 32.915 25.285 9.554 1.00 36.72 3 ASN B CA 1
ATOM 1961 C C . ASN B 1 27 ? 32.208 23.998 9.126 1.00 36.14 3 ASN B C 1
ATOM 1962 O O . ASN B 1 27 ? 31.364 23.471 9.852 1.00 36.21 3 ASN B O 1
ATOM 1967 N N A GLU B 1 28 ? 32.564 23.504 7.942 0.50 36.05 4 GLU B N 1
ATOM 1968 N N B GLU B 1 28 ? 32.576 23.508 7.945 0.50 36.00 4 GLU B N 1
ATOM 1969 C CA A GLU B 1 28 ? 32.017 22.257 7.399 0.50 35.61 4 GLU B CA 1
ATOM 1970 C CA B GLU B 1 28 ? 32.045 22.270 7.379 0.50 35.51 4 GLU B CA 1
ATOM 1971 C C A GLU B 1 28 ? 32.531 21.003 8.116 0.50 35.13 4 GLU B C 1
ATOM 1972 C C B GLU B 1 28 ? 32.520 21.028 8.142 0.50 35.07 4 GLU B C 1
ATOM 1973 O O A GLU B 1 28 ? 31.813 20.007 8.218 0.50 35.39 4 GLU B O 1
ATOM 1974 O O B GLU B 1 28 ? 31.763 20.068 8.305 0.50 35.32 4 GLU B O 1
ATOM 1985 N N . HIS B 1 29 ? 33.769 21.061 8.607 1.00 34.12 5 HIS B N 1
ATOM 1986 C CA . HIS B 1 29 ? 34.398 19.931 9.309 1.00 32.77 5 HIS B CA 1
ATOM 1987 C C . HIS B 1 29 ? 33.822 19.710 10.717 1.00 31.32 5 HIS B C 1
ATOM 1988 O O . HIS B 1 29 ? 34.469 20.014 11.728 1.00 31.87 5 HIS B O 1
ATOM 1995 N N . TYR B 1 30 ? 32.612 19.160 10.771 1.00 29.19 6 TYR B N 1
ATOM 1996 C CA . TYR B 1 30 ? 31.914 18.945 12.034 1.00 27.13 6 TYR B CA 1
ATOM 1997 C C . TYR B 1 30 ? 32.061 17.495 12.478 1.00 27.19 6 TYR B C 1
ATOM 1998 O O . TYR B 1 30 ? 31.566 16.581 11.810 1.00 26.63 6 TYR B O 1
ATOM 2007 N N . ILE B 1 31 ? 32.737 17.296 13.606 1.00 27.14 7 ILE B N 1
ATOM 2008 C CA . ILE B 1 31 ? 32.881 15.967 14.194 1.00 27.26 7 ILE B CA 1
ATOM 2009 C C . ILE B 1 31 ? 32.187 15.913 15.556 1.00 26.68 7 ILE B C 1
ATOM 2010 O O . ILE B 1 31 ? 32.717 16.405 16.552 1.00 26.81 7 ILE B O 1
ATOM 2015 N N . PRO B 1 32 ? 30.976 15.334 15.597 1.00 25.33 8 PRO B N 1
ATOM 2016 C CA . PRO B 1 32 ? 30.252 15.270 16.859 1.00 24.46 8 PRO B CA 1
ATOM 2017 C C . PRO B 1 32 ? 30.717 14.113 17.743 1.00 23.59 8 PRO B C 1
ATOM 2018 O O . PRO B 1 32 ? 31.249 13.116 17.243 1.00 23.25 8 PRO B O 1
ATOM 2022 N N . GLN B 1 33 ? 30.516 14.271 19.046 1.00 22.94 9 GLN B N 1
ATOM 2023 C CA . GLN B 1 33 ? 30.781 13.227 20.034 1.00 23.38 9 GLN B CA 1
ATOM 2024 C C . GLN B 1 33 ? 29.732 12.111 19.959 1.00 22.07 9 GLN B C 1
ATOM 2025 O O . GLN B 1 33 ? 30.001 10.961 20.317 1.00 21.55 9 GLN B O 1
ATOM 2031 N N . ALA B 1 34 ? 28.527 12.466 19.516 1.00 20.22 10 ALA B N 1
ATOM 2032 C CA . ALA B 1 34 ? 27.426 11.514 19.429 1.00 18.16 10 ALA B CA 1
ATOM 2033 C C . ALA B 1 34 ? 26.490 11.843 18.266 1.00 17.61 10 ALA B C 1
ATOM 2034 O O . ALA B 1 34 ? 26.388 12.994 17.846 1.00 17.07 10 ALA B O 1
ATOM 2036 N N . ILE B 1 35 ? 25.828 10.818 17.744 1.00 16.97 11 ILE B N 1
ATOM 2037 C CA . ILE B 1 35 ? 24.821 10.999 16.697 1.00 16.35 11 ILE B CA 1
ATOM 2038 C C . ILE B 1 35 ? 23.460 10.578 17.242 1.00 15.74 11 ILE B C 1
ATOM 2039 O O . ILE B 1 35 ? 23.344 9.552 17.908 1.00 15.83 11 ILE B O 1
ATOM 2044 N N . ILE B 1 36 ? 22.435 11.380 16.965 1.00 13.60 12 ILE B N 1
ATOM 2045 C CA . ILE B 1 36 ? 21.062 10.984 17.246 1.00 13.37 12 ILE B CA 1
ATOM 2046 C C . ILE B 1 36 ? 20.413 10.592 15.924 1.00 13.38 12 ILE B C 1
ATOM 2047 O O . ILE B 1 36 ? 20.368 11.397 14.996 1.00 13.05 12 ILE B O 1
ATOM 2052 N N . LEU B 1 37 ? 19.922 9.361 15.841 1.00 13.73 13 LEU B N 1
ATOM 2053 C CA . LEU B 1 37 ? 19.132 8.945 14.686 1.00 14.17 13 LEU B CA 1
ATOM 2054 C C . LEU B 1 37 ? 17.669 9.137 15.041 1.00 14.59 13 LEU B C 1
ATOM 2055 O O . LEU B 1 37 ? 17.103 8.374 15.835 1.00 14.36 13 LEU B O 1
ATOM 2060 N N . ALA B 1 38 ? 17.077 10.189 14.482 1.00 14.06 14 ALA B N 1
ATOM 2061 C CA . ALA B 1 38 ? 15.688 10.525 14.747 1.00 14.83 14 ALA B CA 1
ATOM 2062 C C . ALA B 1 38 ? 14.766 9.629 13.924 1.00 15.29 14 ALA B C 1
ATOM 2063 O O . ALA B 1 38 ? 15.225 8.800 13.132 1.00 15.99 14 ALA B O 1
ATOM 2065 N N . ASN B 1 39 ? 13.466 9.811 14.104 1.00 16.55 15 ASN B N 1
ATOM 2066 C CA . ASN B 1 39 ? 12.477 8.902 13.543 1.00 16.93 15 ASN B CA 1
ATOM 2067 C C . ASN B 1 39 ? 11.802 9.409 12.265 1.00 16.69 15 ASN B C 1
ATOM 2068 O O . ASN B 1 39 ? 10.691 8.968 11.916 1.00 16.78 15 ASN B O 1
ATOM 2073 N N . GLY B 1 40 ? 12.474 10.327 11.570 1.00 14.70 16 GLY B N 1
ATOM 2074 C CA . GLY B 1 40 ? 12.074 10.725 10.220 1.00 14.47 16 GLY B CA 1
ATOM 2075 C C . GLY B 1 40 ? 12.579 9.725 9.194 1.00 13.67 16 GLY B C 1
ATOM 2076 O O . GLY B 1 40 ? 12.802 8.555 9.504 1.00 14.59 16 GLY B O 1
ATOM 2077 N N . GLU B 1 41 ? 12.795 10.185 7.972 1.00 14.13 17 GLU B N 1
ATOM 2078 C CA . GLU B 1 41 ? 13.251 9.286 6.916 1.00 14.31 17 GLU B CA 1
ATOM 2079 C C . GLU B 1 41 ? 14.715 8.919 7.132 1.00 13.78 17 GLU B C 1
ATOM 2080 O O . GLU B 1 41 ? 15.555 9.785 7.370 1.00 12.60 17 GLU B O 1
ATOM 2086 N N . TYR B 1 42 ? 15.013 7.631 7.065 1.00 13.14 18 TYR B N 1
ATOM 2087 C CA . TYR B 1 42 ? 16.400 7.174 7.211 1.00 13.55 18 TYR B CA 1
ATOM 2088 C C . TYR B 1 42 ? 17.302 7.872 6.186 1.00 13.45 18 TYR B C 1
ATOM 2089 O O . TYR B 1 42 ? 16.914 8.011 5.027 1.00 13.89 18 TYR B O 1
ATOM 2098 N N . PRO B 1 43 ? 18.497 8.330 6.613 1.00 14.13 19 PRO B N 1
ATOM 2099 C CA . PRO B 1 43 ? 19.382 9.070 5.703 1.00 14.42 19 PRO B CA 1
ATOM 2100 C C . PRO B 1 43 ? 19.766 8.304 4.437 1.00 14.69 19 PRO B C 1
ATOM 2101 O O . PRO B 1 43 ? 19.965 7.087 4.482 1.00 14.93 19 PRO B O 1
ATOM 2105 N N . ALA B 1 44 ? 19.856 9.031 3.327 1.00 14.79 20 ALA B N 1
ATOM 2106 C CA . ALA B 1 44 ? 20.278 8.475 2.042 1.00 15.22 20 ALA B CA 1
ATOM 2107 C C . ALA B 1 44 ? 21.546 9.145 1.478 1.00 15.62 20 ALA B C 1
ATOM 2108 O O . ALA B 1 44 ? 22.273 8.532 0.692 1.00 16.60 20 ALA B O 1
ATOM 2110 N N . HIS B 1 45 ? 21.803 10.390 1.875 1.00 14.79 21 HIS B N 1
ATOM 2111 C CA . HIS B 1 45 ? 22.969 11.144 1.403 1.00 15.59 21 HIS B CA 1
ATOM 2112 C C . HIS B 1 45 ? 24.242 10.619 2.058 1.00 15.21 21 HIS B C 1
ATOM 2113 O O . HIS B 1 45 ? 24.203 10.136 3.190 1.00 14.29 21 HIS B O 1
ATOM 2120 N N A GLU B 1 46 ? 25.364 10.737 1.350 0.50 15.51 22 GLU B N 1
ATOM 2121 N N B GLU B 1 46 ? 25.363 10.725 1.344 0.50 15.61 22 GLU B N 1
ATOM 2122 C CA A GLU B 1 46 ? 26.653 10.237 1.839 0.50 15.93 22 GLU B CA 1
ATOM 2123 C CA B GLU B 1 46 ? 26.668 10.245 1.829 0.50 16.15 22 GLU B CA 1
ATOM 2124 C C A GLU B 1 46 ? 27.093 10.825 3.175 0.50 15.71 22 GLU B C 1
ATOM 2125 C C B GLU B 1 46 ? 27.092 10.825 3.173 0.50 15.83 22 GLU B C 1
ATOM 2126 O O A GLU B 1 46 ? 27.629 10.106 4.018 0.50 15.85 22 GLU B O 1
ATOM 2127 O O B GLU B 1 46 ? 27.614 10.101 4.021 0.50 15.97 22 GLU B O 1
ATOM 2138 N N . LEU B 1 47 ? 26.873 12.124 3.368 1.00 15.52 23 LEU B N 1
ATOM 2139 C CA . LEU B 1 47 ? 27.308 12.782 4.607 1.00 15.39 23 LEU B CA 1
ATOM 2140 C C . LEU B 1 47 ? 26.663 12.191 5.878 1.00 14.24 23 LEU B C 1
ATOM 2141 O O . LEU B 1 47 ? 27.387 11.680 6.742 1.00 13.85 23 LEU B O 1
ATOM 2146 N N . PRO B 1 48 ? 25.315 12.233 5.993 1.00 13.83 24 PRO B N 1
ATOM 2147 C CA . PRO B 1 48 ? 24.709 11.617 7.181 1.00 13.70 24 PRO B CA 1
ATOM 2148 C C . PRO B 1 48 ? 25.003 10.117 7.323 1.00 13.71 24 PRO B C 1
ATOM 2149 O O . PRO B 1 48 ? 25.152 9.628 8.448 1.00 13.64 24 PRO B O 1
ATOM 2153 N N . LEU B 1 49 ? 25.104 9.405 6.201 1.00 13.14 25 LEU B N 1
ATOM 2154 C CA . LEU B 1 49 ? 25.453 7.979 6.232 1.00 14.37 25 LEU B CA 1
ATOM 2155 C C . LEU B 1 49 ? 26.877 7.734 6.749 1.00 15.00 25 LEU B C 1
ATOM 2156 O O . LEU B 1 49 ? 27.098 6.822 7.548 1.00 14.99 25 LEU B O 1
ATOM 2161 N N . ARG B 1 50 ? 27.826 8.561 6.311 1.00 15.98 26 ARG B N 1
ATOM 2162 C CA . ARG B 1 50 ? 29.211 8.498 6.815 1.00 16.43 26 ARG B CA 1
ATOM 2163 C C . ARG B 1 50 ? 29.299 8.855 8.305 1.00 17.78 26 ARG B C 1
ATOM 2164 O O . ARG B 1 50 ? 29.984 8.170 9.076 1.00 18.76 26 ARG B O 1
ATOM 2172 N N . LEU B 1 51 ? 28.597 9.914 8.710 1.00 18.61 27 LEU B N 1
ATOM 2173 C CA . LEU B 1 51 ? 28.525 10.320 10.121 1.00 19.94 27 LEU B CA 1
ATOM 2174 C C . LEU B 1 51 ? 28.020 9.181 11.010 1.00 21.27 27 LEU B C 1
ATOM 2175 O O . LEU B 1 51 ? 28.534 8.957 12.108 1.00 21.29 27 LEU B O 1
ATOM 2180 N N . LEU B 1 52 ? 27.015 8.468 10.513 1.00 23.15 28 LEU B N 1
ATOM 2181 C CA . LEU B 1 52 ? 26.415 7.349 11.221 1.00 25.61 28 LEU B CA 1
ATOM 2182 C C . LEU B 1 52 ? 27.391 6.171 11.287 1.00 26.79 28 LEU B C 1
ATOM 2183 O O . LEU B 1 52 ? 27.535 5.537 12.335 1.00 27.68 28 LEU B O 1
ATOM 2188 N N . ALA B 1 53 ? 28.072 5.907 10.173 1.00 28.01 29 ALA B N 1
ATOM 2189 C CA . ALA B 1 53 ? 29.033 4.805 10.067 1.00 29.34 29 ALA B CA 1
ATOM 2190 C C . ALA B 1 53 ? 30.262 4.980 10.964 1.00 30.66 29 ALA B C 1
ATOM 2191 O O . ALA B 1 53 ? 30.759 4.008 11.536 1.00 30.84 29 ALA B O 1
ATOM 2193 N N . GLU B 1 54 ? 30.742 6.214 11.092 1.00 31.80 30 GLU B N 1
ATOM 2194 C CA . GLU B 1 54 ? 31.930 6.501 11.899 1.00 33.85 30 GLU B CA 1
ATOM 2195 C C . GLU B 1 54 ? 31.612 7.075 13.285 1.00 33.27 30 GLU B C 1
ATOM 2196 O O . GLU B 1 54 ? 32.510 7.540 13.993 1.00 34.07 30 GLU B O 1
ATOM 2202 N N . ALA B 1 55 ? 30.341 7.016 13.676 1.00 33.28 31 ALA B N 1
ATOM 2203 C CA . ALA B 1 55 ? 29.894 7.527 14.974 1.00 33.19 31 ALA B CA 1
ATOM 2204 C C . ALA B 1 55 ? 30.556 6.820 16.155 1.00 33.62 31 ALA B C 1
ATOM 2205 O O . ALA B 1 55 ? 30.723 5.597 16.144 1.00 33.58 31 ALA B O 1
ATOM 2207 N N . GLN B 1 56 ? 30.926 7.602 17.165 1.00 33.71 32 GLN B N 1
ATOM 2208 C CA . GLN B 1 56 ? 31.497 7.071 18.399 1.00 34.13 32 GLN B CA 1
ATOM 2209 C C . GLN B 1 56 ? 30.376 6.536 19.285 1.00 32.63 32 GLN B C 1
ATOM 2210 O O . GLN B 1 56 ? 30.552 5.568 20.030 1.00 32.82 32 GLN B O 1
ATOM 2216 N N . PHE B 1 57 ? 29.218 7.181 19.183 1.00 30.47 33 PHE B N 1
ATOM 2217 C CA . PHE B 1 57 ? 28.070 6.890 20.023 1.00 28.19 33 PHE B CA 1
ATOM 2218 C C . PHE B 1 57 ? 26.806 7.206 19.226 1.00 26.68 33 PHE B C 1
ATOM 2219 O O . PHE B 1 57 ? 26.695 8.284 18.644 1.00 25.72 33 PHE B O 1
ATOM 2227 N N . VAL B 1 58 ? 25.874 6.259 19.182 1.00 24.95 34 VAL B N 1
ATOM 2228 C CA . VAL B 1 58 ? 24.612 6.446 18.458 1.00 23.70 34 VAL B CA 1
ATOM 2229 C C . VAL B 1 58 ? 23.418 6.216 19.375 1.00 23.05 34 VAL B C 1
ATOM 2230 O O . VAL B 1 58 ? 23.313 5.168 20.027 1.00 23.51 34 VAL B O 1
ATOM 2234 N N . VAL B 1 59 ? 22.527 7.206 19.422 1.00 21.70 35 VAL B N 1
ATOM 2235 C CA . VAL B 1 59 ? 21.260 7.089 20.132 1.00 20.66 35 VAL B CA 1
ATOM 2236 C C . VAL B 1 59 ? 20.132 7.042 19.099 1.00 20.18 35 VAL B C 1
ATOM 2237 O O . VAL B 1 59 ? 20.009 7.955 18.285 1.00 19.26 35 VAL B O 1
ATOM 2241 N N . CYS B 1 60 ? 19.324 5.983 19.136 1.00 19.78 36 CYS B N 1
ATOM 2242 C CA . CYS B 1 60 ? 18.208 5.806 18.192 1.00 19.64 36 CYS B CA 1
ATOM 2243 C C . CYS B 1 60 ? 16.873 6.173 18.822 1.00 18.96 36 CYS B C 1
ATOM 2244 O O . CYS B 1 60 ? 16.607 5.814 19.968 1.00 19.80 36 CYS B O 1
ATOM 2247 N N . CYS B 1 61 ? 16.027 6.865 18.059 1.00 18.31 37 CYS B N 1
ATOM 2248 C CA . CYS B 1 61 ? 14.709 7.263 18.536 1.00 18.57 37 CYS B CA 1
ATOM 2249 C C . CYS B 1 61 ? 13.671 6.241 18.102 1.00 18.97 37 CYS B C 1
ATOM 2250 O O . CYS B 1 61 ? 13.408 6.095 16.908 1.00 18.13 37 CYS B O 1
ATOM 2261 C CA . GLY B 1 63 ? 11.439 2.730 15.680 1.00 18.57 39 GLY B CA 1
ATOM 2262 C C . GLY B 1 63 ? 12.574 2.837 14.714 1.00 18.16 39 GLY B C 1
ATOM 2263 O O . GLY B 1 63 ? 12.900 1.782 14.133 1.00 17.75 39 GLY B O 1
ATOM 2264 N N . ALA B 1 64 ? 13.268 3.982 14.664 1.00 17.85 40 ALA B N 1
ATOM 2265 C CA . ALA B 1 64 ? 14.551 4.159 13.921 1.00 17.87 40 ALA B CA 1
ATOM 2266 C C . ALA B 1 64 ? 15.560 3.059 14.255 1.00 17.84 40 ALA B C 1
ATOM 2267 O O . ALA B 1 64 ? 16.359 2.665 13.402 1.00 17.88 40 ALA B O 1
ATOM 2269 N N . ALA B 1 65 ? 15.512 2.570 15.494 1.00 17.90 41 ALA B N 1
ATOM 2270 C CA . ALA B 1 65 ? 16.372 1.478 15.942 1.00 19.30 41 ALA B CA 1
ATOM 2271 C C . ALA B 1 65 ? 16.193 0.224 15.084 1.00 19.97 41 ALA B C 1
ATOM 2272 O O . ALA B 1 65 ? 17.174 -0.408 14.702 1.00 20.37 41 AL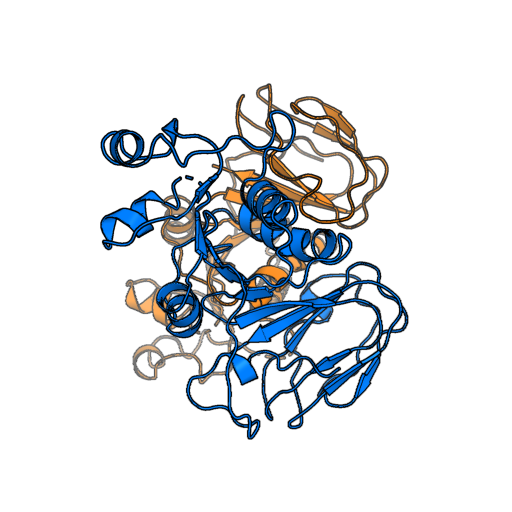A B O 1
ATOM 2274 N N . ASN B 1 66 ? 14.944 -0.119 14.766 1.00 20.72 42 ASN B N 1
ATOM 2275 C CA . ASN B 1 66 ? 14.678 -1.271 13.900 1.00 20.92 42 ASN B CA 1
ATOM 2276 C C . ASN B 1 66 ? 15.295 -1.110 12.514 1.00 21.31 42 ASN B C 1
ATOM 2277 O O . ASN B 1 66 ? 15.832 -2.065 11.958 1.00 21.57 42 ASN B O 1
ATOM 2282 N N . GLU B 1 67 ? 15.221 0.096 11.953 1.00 21.32 43 GLU B N 1
ATOM 2283 C CA . GLU B 1 67 ? 15.830 0.346 10.645 1.00 22.30 43 GLU B CA 1
ATOM 2284 C C . GLU B 1 67 ? 17.356 0.267 10.724 1.00 21.80 43 GLU B C 1
ATOM 2285 O O . GLU B 1 67 ? 18.001 -0.283 9.834 1.00 21.74 43 GLU B O 1
ATOM 2291 N N . TYR B 1 68 ? 17.912 0.815 11.800 1.00 21.82 44 TYR B N 1
ATOM 2292 C CA . TYR B 1 68 ? 19.358 0.861 12.003 1.00 22.73 44 TYR B CA 1
ATOM 2293 C C . TYR B 1 68 ? 19.963 -0.541 12.129 1.00 23.37 44 TYR B C 1
ATOM 2294 O O . TYR B 1 68 ? 20.977 -0.862 11.488 1.00 23.37 44 TYR B O 1
ATOM 2303 N N . ILE B 1 69 ? 19.312 -1.375 12.932 1.00 24.18 45 ILE B N 1
ATOM 2304 C CA . ILE B 1 69 ? 19.754 -2.746 13.173 1.00 25.06 45 ILE B CA 1
ATOM 2305 C C . ILE B 1 69 ? 19.628 -3.619 11.923 1.00 26.52 45 ILE B C 1
ATOM 2306 O O . ILE B 1 69 ? 20.515 -4.430 11.644 1.00 27.43 45 ILE B O 1
ATOM 2311 N N . SER B 1 70 ? 18.549 -3.424 11.166 1.00 27.95 46 SER B N 1
ATOM 2312 C CA . SER B 1 70 ? 18.296 -4.186 9.943 1.00 29.24 46 SER B CA 1
ATOM 2313 C C . SER B 1 70 ? 19.362 -3.932 8.873 1.00 29.82 46 SER B C 1
ATOM 2314 O O . SER B 1 70 ? 19.572 -4.764 7.988 1.00 29.56 46 SER B O 1
ATOM 2317 N N . ARG B 1 71 ? 20.035 -2.785 8.968 1.00 30.02 47 ARG B N 1
ATOM 2318 C CA . ARG B 1 71 ? 21.127 -2.448 8.055 1.00 30.73 47 ARG B CA 1
ATOM 2319 C C . ARG B 1 71 ? 22.485 -2.893 8.605 1.00 30.81 47 ARG B C 1
ATOM 2320 O O . ARG B 1 71 ? 23.538 -2.475 8.113 1.00 31.35 47 ARG B O 1
ATOM 2328 N N . GLY B 1 72 ? 22.447 -3.745 9.626 1.00 31.00 48 GLY B N 1
ATOM 2329 C CA . GLY B 1 72 ? 23.647 -4.388 10.161 1.00 31.56 48 GLY B CA 1
ATOM 2330 C C . GLY B 1 72 ? 24.458 -3.541 11.119 1.00 31.83 48 GLY B C 1
ATOM 2331 O O . GLY B 1 72 ? 25.658 -3.772 11.297 1.00 32.16 48 GLY B O 1
ATOM 2332 N N . HIS B 1 73 ? 23.804 -2.562 11.741 1.00 31.67 49 HIS B N 1
ATOM 2333 C CA . HIS B 1 73 ? 24.473 -1.659 12.666 1.00 31.52 49 HIS B CA 1
ATOM 2334 C C . HIS B 1 73 ? 24.081 -1.949 14.108 1.00 31.55 49 HIS B C 1
ATOM 2335 O O . HIS B 1 73 ? 23.139 -2.698 14.362 1.00 31.62 49 HIS B O 1
ATOM 2342 N N . THR B 1 74 ? 24.806 -1.337 15.041 1.00 32.05 50 THR B N 1
ATOM 2343 C CA . THR B 1 74 ? 24.629 -1.570 16.473 1.00 32.74 50 THR B CA 1
ATOM 2344 C C . THR B 1 74 ? 24.507 -0.236 17.220 1.00 32.62 50 THR B C 1
ATOM 2345 O O . THR B 1 74 ? 25.488 0.498 17.329 1.00 32.95 50 THR B O 1
ATOM 2349 N N . PRO B 1 75 ? 23.304 0.073 17.746 1.00 32.72 51 PRO B N 1
ATOM 2350 C CA . PRO B 1 75 ? 23.116 1.312 18.497 1.00 32.94 51 PRO B CA 1
ATOM 2351 C C . PRO B 1 75 ? 23.670 1.198 19.910 1.00 33.01 51 PRO B C 1
ATOM 2352 O O . PRO B 1 75 ? 23.836 0.088 20.421 1.00 33.68 51 PRO B O 1
ATOM 2356 N N . ASP B 1 76 ? 23.949 2.342 20.529 1.00 32.72 52 ASP B N 1
ATOM 2357 C CA . ASP B 1 76 ? 24.437 2.382 21.906 1.00 32.26 52 ASP B CA 1
ATOM 2358 C C . ASP B 1 76 ? 23.303 2.584 22.901 1.00 31.78 52 ASP B C 1
A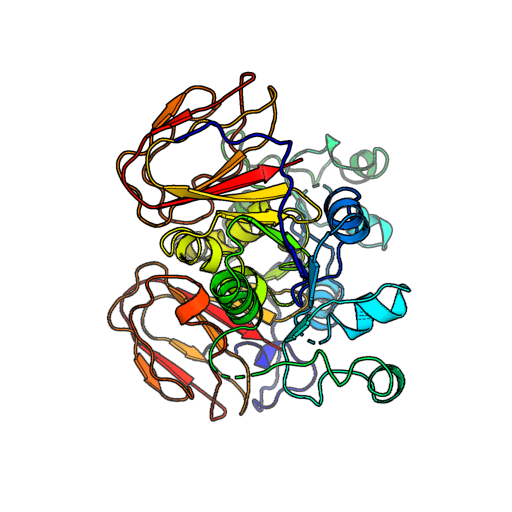TOM 2359 O O . ASP B 1 76 ? 23.327 2.022 24.000 1.00 31.69 52 ASP B O 1
ATOM 2364 N N . VAL B 1 77 ? 22.317 3.390 22.507 1.00 30.82 53 VAL B N 1
ATOM 2365 C CA . VAL B 1 77 ? 21.145 3.690 23.335 1.00 30.41 53 VAL B CA 1
ATOM 2366 C C . VAL B 1 77 ? 19.892 3.724 22.456 1.00 30.55 53 VAL B C 1
ATOM 2367 O O . VAL B 1 77 ? 19.927 4.207 21.321 1.00 29.47 53 VAL B O 1
ATOM 2371 N N . ILE B 1 78 ? 18.792 3.191 22.979 1.00 30.74 54 ILE B N 1
ATOM 2372 C CA . ILE B 1 78 ? 17.503 3.278 22.301 1.00 31.39 54 ILE B CA 1
ATOM 2373 C C . ILE B 1 78 ? 16.514 4.021 23.191 1.00 32.40 54 ILE B C 1
ATOM 2374 O O . ILE B 1 78 ? 16.308 3.658 24.351 1.00 32.15 54 ILE B O 1
ATOM 2379 N N . ILE B 1 79 ? 15.911 5.068 22.646 1.00 33.76 55 ILE B N 1
ATOM 2380 C CA . ILE B 1 79 ? 14.930 5.837 23.393 1.00 35.83 55 ILE B CA 1
ATOM 2381 C C . ILE B 1 79 ? 13.509 5.483 22.952 1.00 37.41 55 ILE B C 1
ATOM 2382 O O . ILE B 1 79 ? 13.115 5.723 21.807 1.00 37.00 55 ILE B O 1
ATOM 2387 N N . GLY B 1 80 ? 12.767 4.879 23.878 1.00 39.15 56 GLY B N 1
ATOM 2388 C CA . GLY B 1 80 ? 11.446 4.317 23.600 1.00 41.94 56 GLY B CA 1
ATOM 2389 C C . GLY B 1 80 ? 10.876 3.586 24.803 1.00 43.70 56 GLY B C 1
ATOM 2390 O O . GLY B 1 80 ? 11.463 3.613 25.886 1.00 43.93 56 GLY B O 1
ATOM 2391 N N . ASP B 1 81 ? 9.741 2.915 24.607 1.00 45.37 57 ASP B N 1
ATOM 2392 C CA . ASP B 1 81 ? 8.943 2.389 25.724 1.00 46.79 57 ASP B CA 1
ATOM 2393 C C . ASP B 1 81 ? 9.115 0.897 26.026 1.00 47.47 57 ASP B C 1
ATOM 2394 O O . ASP B 1 81 ? 8.348 0.331 26.813 1.00 47.95 57 ASP B O 1
ATOM 2399 N N . GLY B 1 82 ? 10.105 0.259 25.406 1.00 47.82 58 GLY B N 1
ATOM 2400 C CA . GLY B 1 82 ? 10.313 -1.180 25.589 1.00 48.33 58 GLY B CA 1
ATOM 2401 C C . GLY B 1 82 ? 9.583 -2.019 24.553 1.00 48.60 58 GLY B C 1
ATOM 2402 O O . GLY B 1 82 ? 10.057 -3.093 24.167 1.00 48.91 58 GLY B O 1
ATOM 2403 N N . ASP B 1 83 ? 8.424 -1.530 24.110 1.00 48.38 59 ASP B N 1
ATOM 2404 C CA . ASP B 1 83 ? 7.679 -2.148 23.016 1.00 47.99 59 ASP B CA 1
ATOM 2405 C C . ASP B 1 83 ? 8.069 -1.510 21.679 1.00 47.04 59 ASP B C 1
ATOM 2406 O O . ASP B 1 83 ? 7.305 -1.550 20.709 1.00 47.25 59 ASP B O 1
ATOM 2411 N N . SER B 1 84 ? 9.266 -0.929 21.637 1.00 45.53 60 SER B N 1
ATOM 2412 C CA . SER B 1 84 ? 9.771 -0.271 20.436 1.00 44.00 60 SER B CA 1
ATOM 2413 C C . SER B 1 84 ? 10.403 -1.281 19.474 1.00 43.07 60 SER B C 1
ATOM 2414 O O . SER B 1 84 ? 9.994 -1.381 18.316 1.00 42.82 60 SER B O 1
ATOM 2417 N N . LEU B 1 85 ? 11.387 -2.031 19.967 1.00 41.56 61 LEU B N 1
ATOM 2418 C CA . LEU B 1 85 ? 12.116 -3.007 19.158 1.00 40.53 61 LEU B CA 1
ATOM 2419 C C . LEU B 1 85 ? 11.267 -4.204 18.738 1.00 39.56 61 LEU B C 1
ATOM 2420 O O . LEU B 1 85 ? 10.340 -4.596 19.445 1.00 39.37 61 LEU B O 1
ATOM 2425 N N . LEU B 1 86 ? 11.597 -4.775 17.583 1.00 38.63 62 LEU B N 1
ATOM 2426 C CA . LEU B 1 86 ? 11.115 -6.099 17.212 1.00 38.02 62 LEU B CA 1
ATOM 2427 C C . LEU B 1 86 ? 11.649 -7.105 18.225 1.00 38.12 62 LEU B C 1
ATOM 2428 O O . LEU B 1 86 ? 12.845 -7.077 18.541 1.00 37.31 62 LEU B O 1
ATOM 2433 N N . PRO B 1 87 ? 10.769 -7.980 18.760 1.00 38.48 63 PRO B N 1
ATOM 2434 C CA . PRO B 1 87 ? 11.191 -9.081 19.632 1.00 38.64 63 PRO B CA 1
ATOM 2435 C C . PRO B 1 87 ? 12.484 -9.756 19.168 1.00 39.17 63 PRO B C 1
ATOM 2436 O O . PRO B 1 87 ? 13.334 -10.085 19.994 1.00 39.18 63 PRO B O 1
ATOM 2440 N N . GLU B 1 88 ? 12.623 -9.935 17.856 1.00 39.90 64 GLU B N 1
ATOM 2441 C CA . GLU B 1 88 ? 13.812 -10.531 17.241 1.00 41.34 64 GLU B CA 1
ATOM 2442 C C . GLU B 1 88 ? 15.109 -9.782 17.572 1.00 41.70 64 GLU B C 1
ATOM 2443 O O . GLU B 1 88 ? 16.169 -10.401 17.694 1.00 41.83 64 GLU B O 1
ATOM 2449 N N . TYR B 1 89 ? 15.026 -8.459 17.697 1.00 42.31 65 TYR B N 1
ATOM 2450 C CA . TYR B 1 89 ? 16.185 -7.651 18.083 1.00 43.25 65 TYR B CA 1
ATOM 2451 C C . TYR B 1 89 ? 16.263 -7.462 19.601 1.00 44.40 65 TYR B C 1
ATOM 2452 O O . TYR B 1 89 ? 17.337 -7.171 20.134 1.00 44.61 65 TYR B O 1
ATOM 2461 N N . LYS B 1 90 ? 15.126 -7.615 20.284 1.00 45.70 66 LYS B N 1
ATOM 2462 C CA . LYS B 1 90 ? 15.041 -7.447 21.745 1.00 47.42 66 LYS B CA 1
ATOM 2463 C C . LYS B 1 90 ? 15.956 -8.391 22.523 1.00 48.48 66 LYS B C 1
ATOM 2464 O O . LYS B 1 90 ? 16.534 -8.009 23.545 1.00 48.70 66 LYS B O 1
ATOM 2470 N N . LYS B 1 91 ? 16.102 -9.616 22.028 1.00 49.87 67 LYS B N 1
ATOM 2471 C CA . LYS B 1 91 ? 16.995 -10.605 22.642 1.00 51.27 67 LYS B CA 1
ATOM 2472 C C . LYS B 1 91 ? 18.481 -10.306 22.377 1.00 51.65 67 LYS B C 1
ATOM 2473 O O . LYS B 1 91 ? 19.324 -11.207 22.429 1.00 52.07 67 LYS B O 1
ATOM 2479 N N A ARG B 1 92 ? 18.784 -9.032 22.133 0.50 51.90 68 ARG B N 1
ATOM 2480 N N B ARG B 1 92 ? 18.779 -9.045 22.067 0.50 51.85 68 ARG B N 1
ATOM 2481 C CA A ARG B 1 92 ? 20.132 -8.587 21.786 0.50 52.07 68 ARG B CA 1
ATOM 2482 C CA B ARG B 1 92 ? 20.148 -8.580 21.837 0.50 51.96 68 ARG B CA 1
ATOM 2483 C C A ARG B 1 92 ? 20.386 -7.151 22.263 0.50 52.08 68 ARG B C 1
ATOM 2484 C C B ARG B 1 92 ? 20.346 -7.193 22.444 0.50 52.02 68 ARG B C 1
ATOM 2485 O O A ARG B 1 92 ? 21.522 -6.789 22.579 0.50 52.10 68 ARG B O 1
ATOM 2486 O O B ARG B 1 92 ? 21.402 -6.903 23.011 0.50 52.07 68 ARG B O 1
ATOM 2501 N N . PHE B 1 93 ? 19.324 -6.346 22.322 1.00 52.03 69 PHE B N 1
ATOM 2502 C CA . PHE B 1 93 ? 19.423 -4.932 22.721 1.00 52.06 69 PHE B CA 1
ATOM 2503 C C . PHE B 1 93 ? 18.402 -4.461 23.765 1.00 52.20 69 PHE B C 1
ATOM 2504 O O . PHE B 1 93 ? 18.115 -3.264 23.844 1.00 52.27 69 PHE B O 1
ATOM 2512 N N . SER B 1 94 ? 17.859 -5.378 24.565 1.00 52.40 70 SER B N 1
ATOM 2513 C CA . SER B 1 94 ? 16.889 -4.991 25.603 1.00 52.68 70 SER B CA 1
ATOM 2514 C C . SER B 1 94 ? 17.526 -4.191 26.745 1.00 52.64 70 SER B C 1
ATOM 2515 O O . SER B 1 94 ? 16.847 -3.406 27.411 1.00 52.87 70 SER B O 1
ATOM 2518 N N . SER B 1 95 ? 18.825 -4.394 26.958 1.00 52.48 71 SER B N 1
ATOM 2519 C CA . SER B 1 95 ? 19.559 -3.737 28.042 1.00 52.50 71 SER B CA 1
ATOM 2520 C C . SER B 1 95 ? 19.839 -2.252 27.781 1.00 52.34 71 SER B C 1
ATOM 2521 O O . SER B 1 95 ? 19.983 -1.471 28.725 1.00 52.37 71 SER B O 1
ATOM 2524 N N . ILE B 1 96 ? 19.902 -1.867 26.507 1.00 51.97 72 ILE B N 1
ATOM 2525 C CA . ILE B 1 96 ? 20.229 -0.486 26.130 1.00 51.63 72 ILE B CA 1
ATOM 2526 C C . ILE B 1 96 ? 19.005 0.399 25.851 1.00 51.52 72 ILE B C 1
ATOM 2527 O O . ILE B 1 96 ? 19.145 1.527 25.370 1.00 51.31 72 ILE B O 1
ATOM 2532 N N . ILE B 1 97 ? 17.814 -0.112 26.159 1.00 51.52 73 ILE B N 1
ATOM 2533 C CA . ILE B 1 97 ? 16.575 0.653 25.996 1.00 51.73 73 ILE B CA 1
ATOM 2534 C C . ILE B 1 97 ? 16.333 1.527 27.228 1.00 52.04 73 ILE B C 1
ATOM 2535 O O . ILE B 1 97 ? 16.514 1.076 28.359 1.00 52.00 73 ILE B O 1
ATOM 2540 N N . LEU B 1 98 ? 15.926 2.775 26.999 1.00 52.48 74 LEU B N 1
ATOM 2541 C CA . LEU B 1 98 ? 15.725 3.738 28.081 1.00 53.11 74 LEU B CA 1
ATOM 2542 C C . LEU B 1 98 ? 14.482 4.606 27.884 1.00 53.42 74 LEU B C 1
ATOM 2543 O O . LEU B 1 98 ? 14.150 4.984 26.759 1.00 53.14 74 LEU B O 1
ATOM 2548 N N . GLN B 1 99 ? 13.810 4.918 28.993 1.00 54.08 75 GLN B N 1
ATOM 2549 C CA . GLN B 1 99 ? 12.650 5.817 29.007 1.00 54.87 75 GLN B CA 1
ATOM 2550 C C . GLN B 1 99 ? 13.005 7.229 28.537 1.00 55.02 75 GLN B C 1
ATOM 2551 O O . GLN B 1 99 ? 13.853 7.903 29.129 1.00 55.34 75 GLN B O 1
ATOM 2557 N N . GLU B 1 104 ? 8.051 13.676 29.788 1.00 43.92 80 GLU B N 1
ATOM 2558 C CA . GLU B 1 104 ? 7.450 13.463 28.473 1.00 43.72 80 GLU B CA 1
ATOM 2559 C C . GLU B 1 104 ? 7.686 14.667 27.556 1.00 42.74 80 GLU B C 1
ATOM 2560 O O . GLU B 1 104 ? 7.455 15.817 27.953 1.00 43.39 80 GLU B O 1
ATOM 2566 N N . THR B 1 105 ? 8.152 14.376 26.339 1.00 40.90 81 THR B N 1
ATOM 2567 C CA . THR B 1 105 ? 8.423 15.357 25.275 1.00 38.67 81 THR B CA 1
ATOM 2568 C C . THR B 1 105 ? 8.478 14.581 23.952 1.00 36.33 81 THR B C 1
ATOM 2569 O O . THR B 1 105 ? 7.832 13.535 23.829 1.00 36.89 81 THR B O 1
ATOM 2573 N N . ASN B 1 106 ? 9.230 15.072 22.963 1.00 32.85 82 ASN B N 1
ATOM 2574 C CA . ASN B 1 106 ? 9.513 14.240 21.786 1.00 28.91 82 ASN B CA 1
ATOM 2575 C C . ASN B 1 106 ? 10.863 13.505 21.896 1.00 26.65 82 ASN B C 1
ATOM 2576 O O . ASN B 1 106 ? 11.733 13.913 22.674 1.00 26.02 82 ASN B O 1
ATOM 2581 N N . ASP B 1 107 ? 11.007 12.411 21.151 1.00 23.96 83 ASP B N 1
ATOM 2582 C CA . ASP B 1 107 ? 12.161 11.517 21.294 1.00 22.02 83 ASP B CA 1
ATOM 2583 C C . ASP B 1 107 ? 13.498 12.177 20.979 1.00 20.02 83 ASP B C 1
ATOM 2584 O O . ASP B 1 107 ? 14.501 11.863 21.609 1.00 18.97 83 ASP B O 1
ATOM 2589 N N . GLN B 1 108 ? 13.512 13.083 20.002 1.00 18.22 84 GLN B N 1
ATOM 2590 C CA . GLN B 1 108 ? 14.723 13.829 19.677 1.00 16.82 84 GLN B CA 1
ATOM 2591 C C . GLN B 1 108 ? 15.219 14.612 20.904 1.00 17.30 84 GLN B C 1
ATOM 2592 O O . GLN B 1 108 ? 16.415 14.600 21.234 1.00 16.94 84 GLN B O 1
ATOM 2598 N N . THR B 1 109 ? 14.285 15.279 21.574 1.00 17.46 85 THR B N 1
ATOM 2599 C CA . THR B 1 109 ? 14.588 16.097 22.752 1.00 18.53 85 THR B CA 1
ATOM 2600 C C . THR B 1 109 ? 15.097 15.229 23.909 1.00 18.61 85 THR B C 1
ATOM 2601 O O . THR B 1 109 ? 16.076 15.584 24.580 1.00 18.55 85 THR B O 1
ATOM 2605 N N . LYS B 1 110 ? 14.440 14.091 24.123 1.00 19.31 86 LYS B N 1
ATOM 2606 C CA . LYS B 1 110 ? 14.863 13.131 25.145 1.00 20.13 86 LYS B CA 1
ATOM 2607 C C . LYS B 1 110 ? 16.274 12.638 24.860 1.00 20.12 86 LYS B C 1
ATOM 2608 O O . LYS B 1 110 ? 17.078 12.495 25.787 1.00 20.50 86 LYS B O 1
ATOM 2614 N N . ALA B 1 111 ? 16.575 12.392 23.579 1.00 19.56 87 ALA B N 1
ATOM 2615 C CA . ALA B 1 111 ? 17.916 11.976 23.164 1.00 19.18 87 ALA B CA 1
ATOM 2616 C C . ALA B 1 111 ? 18.964 13.038 23.468 1.00 19.19 87 ALA B C 1
ATOM 2617 O O . ALA B 1 111 ? 20.046 12.725 23.975 1.00 18.59 87 ALA B O 1
ATOM 2619 N N . VAL B 1 112 ? 18.641 14.291 23.152 1.00 18.96 88 VAL B N 1
ATOM 2620 C CA . VAL B 1 112 ? 19.528 15.412 23.445 1.00 19.19 88 VAL B CA 1
ATOM 2621 C C . VAL B 1 112 ? 19.783 15.523 24.953 1.00 21.05 88 VAL B C 1
ATOM 2622 O O . VAL B 1 112 ? 20.937 15.623 25.388 1.00 20.72 88 VAL B O 1
ATOM 2626 N N . HIS B 1 113 ? 18.703 15.482 25.735 1.00 22.12 89 HIS B N 1
ATOM 2627 C CA . HIS B 1 113 ? 18.792 15.635 27.190 1.00 23.86 89 HIS B CA 1
ATOM 2628 C C . HIS B 1 113 ? 19.558 14.501 27.863 1.00 23.97 89 HIS B C 1
ATOM 2629 O O . HIS B 1 113 ? 20.332 14.744 28.795 1.00 24.45 89 HIS B O 1
ATOM 2636 N N . TYR B 1 114 ? 19.353 13.274 27.382 1.00 24.73 90 TYR B N 1
ATOM 2637 C CA . TYR B 1 114 ? 20.127 12.117 27.843 1.00 25.06 90 TYR B CA 1
ATOM 2638 C C . TYR B 1 114 ? 21.621 12.315 27.605 1.00 25.23 90 TYR B C 1
ATOM 2639 O O . TYR B 1 114 ? 22.428 12.138 28.516 1.00 25.24 90 TYR B O 1
ATOM 2648 N N . LEU B 1 115 ? 21.982 12.676 26.374 1.00 25.08 91 LEU B N 1
ATOM 2649 C CA . LEU B 1 115 ? 23.374 12.929 26.025 1.00 24.89 91 LEU B CA 1
ATOM 2650 C C . LEU B 1 115 ? 23.962 14.082 26.848 1.00 25.86 91 LEU B C 1
ATOM 2651 O O . LEU B 1 115 ? 25.116 14.018 27.267 1.00 25.48 91 LEU B O 1
ATOM 2656 N N . GLN B 1 116 ? 23.154 15.113 27.093 1.00 27.18 92 GLN B N 1
ATOM 2657 C CA . GLN B 1 116 ? 23.562 16.246 27.928 1.00 29.51 92 GLN B CA 1
ATOM 2658 C C . GLN B 1 116 ? 23.836 15.810 29.366 1.00 30.03 92 GLN B C 1
ATOM 2659 O O . GLN B 1 116 ? 24.724 16.358 30.026 1.00 29.96 92 GLN B O 1
ATOM 2665 N N . SER B 1 117 ? 23.070 14.828 29.841 1.00 30.58 93 SER B N 1
ATOM 2666 C CA . SER B 1 117 ? 23.242 14.297 31.193 1.00 31.42 93 SER B CA 1
ATOM 2667 C C . SER B 1 117 ? 24.541 13.501 31.336 1.00 31.87 93 SER B C 1
ATOM 2668 O O . SER B 1 117 ? 25.057 13.354 32.445 1.00 32.62 93 SER B O 1
ATOM 2671 N N . LYS B 1 118 ? 25.064 13.002 30.216 1.00 32.10 94 LYS B N 1
ATOM 2672 C CA . LYS B 1 118 ? 26.315 12.238 30.202 1.00 32.18 94 LYS B CA 1
ATOM 2673 C C . LYS B 1 118 ? 27.552 13.090 29.889 1.00 31.92 94 LYS B C 1
ATOM 2674 O O . LYS B 1 118 ? 28.629 12.555 29.620 1.00 32.48 94 LYS B O 1
ATOM 2680 N N . GLY B 1 119 ? 27.394 14.41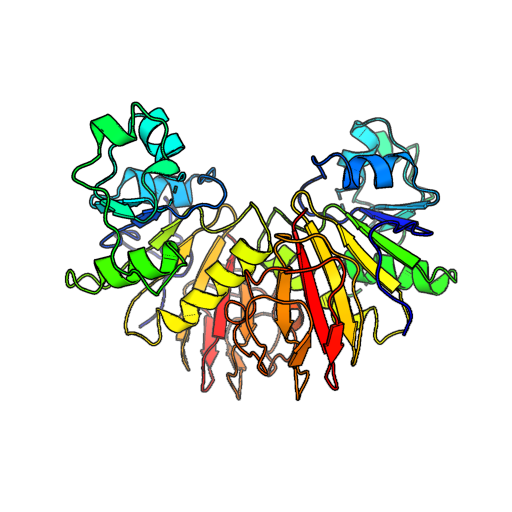1 29.919 1.00 31.71 95 GLY B N 1
ATOM 2681 C CA . GLY B 1 119 ? 28.503 15.334 29.656 1.00 31.15 95 GLY B CA 1
ATOM 2682 C C . GLY B 1 119 ? 28.864 15.552 28.194 1.00 30.85 95 GLY B C 1
ATOM 2683 O O . GLY B 1 119 ? 29.854 16.224 27.892 1.00 31.21 95 GLY B O 1
ATOM 2684 N N . ILE B 1 120 ? 28.074 14.980 27.286 1.00 29.88 96 ILE B N 1
ATOM 2685 C CA . ILE B 1 120 ? 28.238 15.220 25.853 1.00 28.88 96 ILE B CA 1
ATOM 2686 C C . ILE B 1 120 ? 27.769 16.644 25.556 1.00 28.20 96 ILE B C 1
ATOM 2687 O O . ILE B 1 120 ? 26.743 17.090 26.091 1.00 28.00 96 ILE B O 1
ATOM 2692 N N A ARG B 1 121 ? 28.525 17.343 24.713 0.50 27.67 97 ARG B N 1
ATOM 2693 N N B ARG B 1 121 ? 28.522 17.361 24.726 0.50 27.52 97 ARG B N 1
ATOM 2694 C CA A ARG B 1 121 ? 28.256 18.747 24.397 0.50 27.50 97 ARG B CA 1
ATOM 2695 C CA B ARG B 1 121 ? 28.174 18.740 24.380 0.50 27.21 97 ARG B CA 1
ATOM 2696 C C A ARG B 1 121 ? 28.193 19.028 22.892 0.50 26.68 97 ARG B C 1
ATOM 2697 C C B ARG B 1 121 ? 27.996 18.948 22.876 0.50 26.51 97 ARG B C 1
ATOM 2698 O O A ARG B 1 121 ? 27.830 20.133 22.486 0.50 26.91 97 ARG B O 1
ATOM 2699 O O B ARG B 1 121 ? 27.357 19.914 22.456 0.50 26.86 97 ARG B O 1
ATOM 2714 N N . LYS B 1 122 ? 28.546 18.032 22.081 1.00 25.67 98 LYS B N 1
ATOM 2715 C CA . LYS B 1 122 ? 28.625 18.195 20.622 1.00 24.42 98 LYS B CA 1
ATOM 2716 C C . LYS B 1 122 ? 27.960 17.044 19.863 1.00 23.17 98 LYS B C 1
ATOM 2717 O O . LYS B 1 122 ? 28.441 15.905 19.889 1.00 22.49 98 LYS B O 1
ATOM 2723 N N . ILE B 1 123 ? 26.864 17.359 19.168 1.00 21.15 99 ILE B N 1
ATOM 2724 C CA . ILE B 1 123 ? 25.967 16.348 18.609 1.00 19.28 99 ILE B CA 1
ATOM 2725 C C . ILE B 1 123 ? 25.552 16.681 17.180 1.00 17.82 99 ILE B C 1
ATOM 2726 O O . ILE B 1 123 ? 25.435 17.849 16.810 1.00 16.70 99 ILE B O 1
ATOM 2731 N N . ALA B 1 124 ? 25.339 15.644 16.379 1.00 16.39 100 ALA B N 1
ATOM 2732 C CA . ALA B 1 124 ? 24.630 15.795 15.112 1.00 15.10 100 ALA B CA 1
ATOM 2733 C C . ALA B 1 124 ? 23.370 14.936 15.143 1.00 14.37 100 ALA B C 1
ATOM 2734 O O . ALA B 1 124 ? 23.385 13.808 15.652 1.00 13.61 100 ALA B O 1
ATOM 2736 N N . ILE B 1 125 ? 22.275 15.486 14.627 1.00 12.76 101 ILE B N 1
ATOM 2737 C CA . ILE B 1 125 ? 21.042 14.728 14.479 1.00 11.94 101 ILE B CA 1
ATOM 2738 C C . ILE B 1 125 ? 20.880 14.376 13.005 1.00 11.91 101 ILE B C 1
ATOM 2739 O O . ILE B 1 125 ? 21.034 15.242 12.147 1.00 11.29 101 ILE B O 1
ATOM 2744 N N . VAL B 1 126 ? 20.592 13.104 12.727 1.00 11.53 102 VAL B N 1
ATOM 2745 C CA . VAL B 1 126 ? 20.293 12.630 11.373 1.00 11.11 102 VAL B CA 1
ATOM 2746 C C . VAL B 1 126 ? 18.922 11.965 11.352 1.00 11.14 102 VAL B C 1
ATOM 2747 O O . VAL B 1 126 ? 18.424 11.523 12.394 1.00 11.37 102 VAL B O 1
ATOM 2751 N N . GLY B 1 127 ? 18.307 11.919 10.174 1.00 10.93 103 GLY B N 1
ATOM 2752 C CA . GLY B 1 127 ? 16.985 11.316 10.018 1.00 11.35 103 GLY B CA 1
ATOM 2753 C C . GLY B 1 127 ? 15.873 12.073 10.733 1.00 12.14 103 GLY B C 1
ATOM 2754 O O . GLY B 1 127 ? 14.889 11.467 11.154 1.00 12.56 103 GLY B O 1
ATOM 2755 N N . ALA B 1 128 ? 16.011 13.394 10.861 1.00 11.21 104 ALA B N 1
ATOM 2756 C CA . ALA B 1 128 ? 15.013 14.183 11.595 1.00 11.44 104 ALA B CA 1
ATOM 2757 C C . ALA B 1 128 ? 13.868 14.715 10.716 1.00 11.40 104 ALA B C 1
ATOM 2758 O O . ALA B 1 128 ? 12.867 15.221 11.238 1.00 11.06 104 ALA B O 1
ATOM 2760 N N . THR B 1 129 ? 14.011 14.585 9.398 1.00 11.59 105 THR B N 1
ATOM 2761 C CA . THR B 1 129 ? 13.026 15.130 8.464 1.00 12.38 105 THR B CA 1
ATOM 2762 C C . THR B 1 129 ? 12.553 14.078 7.452 1.00 12.41 105 THR B C 1
ATOM 2763 O O . THR B 1 129 ? 13.065 12.958 7.424 1.00 12.81 105 THR B O 1
ATOM 2767 N N . GLY B 1 130 ? 11.567 14.438 6.634 1.00 12.27 106 GLY B N 1
ATOM 2768 C CA . GLY B 1 130 ? 11.195 13.609 5.479 1.00 12.99 106 GLY B CA 1
ATOM 2769 C C . GLY B 1 130 ? 10.022 12.656 5.623 1.00 13.39 106 GLY B C 1
ATOM 2770 O O . GLY B 1 130 ? 9.698 11.926 4.679 1.00 14.33 106 GLY B O 1
ATOM 2771 N N . LYS B 1 131 ? 9.391 12.635 6.794 1.00 12.61 107 LYS B N 1
ATOM 2772 C CA . LYS B 1 131 ? 8.105 11.938 6.948 1.00 12.11 107 LYS B CA 1
ATOM 2773 C C . LYS B 1 131 ? 7.034 12.997 7.222 1.00 11.15 107 LYS B C 1
ATOM 2774 O O . LYS B 1 131 ? 7.044 14.044 6.570 1.00 11.03 107 LYS B O 1
ATOM 2780 N N A ARG B 1 132 ? 6.140 12.733 8.179 0.50 11.03 108 ARG B N 1
ATOM 2781 N N B ARG B 1 132 ? 6.114 12.730 8.147 0.50 10.68 108 ARG B N 1
ATOM 2782 C CA A ARG B 1 132 ? 5.115 13.699 8.590 0.50 11.01 108 ARG B CA 1
ATOM 2783 C CA B ARG B 1 132 ? 5.036 13.679 8.425 0.50 10.34 108 ARG B CA 1
ATOM 2784 C C A ARG B 1 132 ? 5.709 15.091 8.751 0.50 10.29 108 ARG B C 1
ATOM 2785 C C B ARG B 1 132 ? 5.602 15.056 8.787 0.50 9.86 108 ARG B C 1
ATOM 2786 O O A ARG B 1 132 ? 6.720 15.269 9.445 0.50 10.43 108 ARG B O 1
ATOM 2787 O O B ARG B 1 132 ? 6.488 15.180 9.636 0.50 10.31 108 ARG B O 1
ATOM 2802 N N . GLU B 1 133 ? 5.099 16.078 8.100 1.00 9.39 109 GLU B N 1
ATOM 2803 C CA . GLU B 1 133 ? 5.672 17.418 8.119 1.00 9.70 109 GLU B CA 1
ATOM 2804 C C . GLU B 1 133 ? 5.563 18.138 9.454 1.00 9.21 109 GLU B C 1
ATOM 2805 O O . GLU B 1 133 ? 6.395 18.987 9.756 1.00 9.84 109 GLU B O 1
ATOM 2811 N N . ASP B 1 134 ? 4.549 17.804 10.242 1.00 10.47 110 ASP B N 1
ATOM 2812 C CA . ASP B 1 134 ? 4.442 18.399 11.568 1.00 11.19 110 ASP B CA 1
ATOM 2813 C C . ASP B 1 134 ? 5.580 17.942 12.490 1.00 11.03 110 ASP B C 1
ATOM 2814 O O . ASP B 1 134 ? 6.058 18.719 13.311 1.00 10.89 110 ASP B O 1
ATOM 2819 N N . HIS B 1 135 ? 6.017 16.693 12.320 1.00 11.52 111 HIS B N 1
ATOM 2820 C CA . HIS B 1 135 ? 7.198 16.161 13.015 1.00 12.09 111 HIS B CA 1
ATOM 2821 C C . HIS B 1 135 ? 8.474 16.867 12.549 1.00 12.00 111 HIS B C 1
ATOM 2822 O O . HIS B 1 135 ? 9.325 17.219 13.368 1.00 12.33 111 HIS B O 1
ATOM 2829 N N . THR B 1 136 ? 8.602 17.068 11.237 1.00 12.76 112 THR B N 1
ATOM 2830 C CA . THR B 1 136 ? 9.727 17.815 10.669 1.00 12.31 112 THR B CA 1
ATOM 2831 C C . THR B 1 136 ? 9.797 19.217 11.280 1.00 12.44 112 THR B C 1
ATOM 2832 O O . THR B 1 136 ? 10.850 19.642 11.761 1.00 11.93 112 THR B O 1
ATOM 2836 N N . LEU B 1 137 ? 8.667 19.924 11.277 1.00 11.84 113 LEU B N 1
ATOM 2837 C CA . LEU B 1 137 ? 8.609 21.275 11.829 1.00 11.91 113 LEU B CA 1
ATOM 2838 C C . LEU B 1 137 ? 8.962 21.327 13.314 1.00 12.14 113 LEU B C 1
ATOM 2839 O O . LEU B 1 137 ? 9.723 22.198 13.733 1.00 12.00 113 LEU B O 1
ATOM 2844 N N . GLY B 1 138 ? 8.417 20.397 14.095 1.00 10.97 114 GLY B N 1
ATOM 2845 C CA . GLY B 1 138 ? 8.742 20.309 15.520 1.00 12.29 114 GLY B CA 1
ATOM 2846 C C . GLY B 1 138 ? 10.228 20.067 15.737 1.00 12.65 114 GLY B C 1
ATOM 2847 O O . GLY B 1 138 ? 10.875 20.793 16.506 1.00 12.95 114 GLY B O 1
ATOM 2848 N N . ASN B 1 139 ? 10.759 19.058 15.047 1.00 11.97 115 ASN B N 1
ATOM 2849 C CA . ASN B 1 139 ? 12.158 18.654 15.180 1.00 12.45 115 ASN B CA 1
ATOM 2850 C C . ASN B 1 139 ? 13.134 19.780 14.860 1.00 12.01 115 ASN B C 1
ATOM 2851 O O . ASN B 1 139 ? 14.139 19.949 15.551 1.00 11.90 115 ASN B O 1
ATOM 2856 N N A ILE B 1 140 ? 12.840 20.528 13.797 0.50 11.58 116 ILE B N 1
ATOM 2857 N N B ILE B 1 140 ? 12.836 20.547 13.814 0.50 11.82 116 ILE B N 1
ATOM 2858 C CA A ILE B 1 140 ? 13.682 21.643 13.379 0.50 11.57 116 ILE B CA 1
ATOM 2859 C CA B ILE B 1 140 ? 13.710 21.639 13.398 0.50 12.10 116 ILE B CA 1
ATOM 2860 C C A ILE B 1 140 ? 13.654 22.776 14.410 0.50 11.64 116 ILE B C 1
ATOM 2861 C C B ILE B 1 140 ? 13.651 22.825 14.370 0.50 11.97 116 ILE B C 1
ATOM 2862 O O A ILE B 1 140 ? 14.709 23.287 14.803 0.50 11.78 116 ILE B O 1
ATOM 2863 O O B ILE B 1 140 ? 14.688 23.423 14.688 0.50 12.28 116 ILE B O 1
ATOM 2872 N N . SER B 1 141 ? 12.452 23.138 14.861 1.00 11.37 117 SER B N 1
ATOM 2873 C CA . SER B 1 141 ? 12.263 24.258 15.800 1.00 11.85 117 SER B CA 1
ATOM 2874 C C . SER B 1 141 ? 12.938 24.035 17.147 1.00 12.24 117 SER B C 1
ATOM 2875 O O . SER B 1 141 ? 13.313 24.989 17.822 1.00 13.84 117 SER B O 1
ATOM 2878 N N . LEU B 1 142 ? 13.098 22.776 17.533 1.00 13.08 118 LEU B N 1
ATOM 2879 C CA . LEU B 1 142 ? 13.697 22.457 18.834 1.00 14.63 118 LEU B CA 1
ATOM 2880 C C . LEU B 1 142 ? 15.210 22.729 18.874 1.00 15.88 118 LEU B C 1
ATOM 2881 O O . LEU B 1 142 ? 15.775 22.935 19.948 1.00 15.54 118 LEU B O 1
ATOM 2886 N N . LEU B 1 143 ? 15.853 22.764 17.702 1.00 16.64 119 LEU B N 1
ATOM 2887 C CA . LEU B 1 143 ? 17.299 23.064 17.606 1.00 17.78 119 LEU B CA 1
ATOM 2888 C C . LEU B 1 143 ? 17.704 24.333 18.332 1.00 19.03 119 LEU B C 1
ATOM 2889 O O . LEU B 1 143 ? 18.722 24.366 19.026 1.00 19.68 119 LEU B O 1
ATOM 2894 N N . VAL B 1 144 ? 16.903 25.382 18.167 1.00 19.97 120 VAL B N 1
ATOM 2895 C CA . VAL B 1 144 ? 17.192 26.679 18.771 1.00 21.95 120 VAL B CA 1
ATOM 2896 C C . VAL B 1 144 ? 17.150 26.596 20.301 1.00 22.24 120 VAL B C 1
ATOM 2897 O O . VAL B 1 144 ? 17.862 27.325 21.001 1.00 23.25 120 VAL B O 1
ATOM 2901 N N . GLU B 1 145 ? 16.346 25.671 20.808 1.00 21.94 121 GLU B N 1
ATOM 2902 C CA . GLU B 1 145 ? 16.188 25.490 22.243 1.00 22.27 121 GLU B CA 1
ATOM 2903 C C . GLU B 1 145 ? 17.354 24.701 22.840 1.00 22.68 121 GLU B C 1
ATOM 2904 O O . GLU B 1 145 ? 17.794 24.991 23.957 1.00 21.95 121 GLU B O 1
ATOM 2910 N N . TYR B 1 146 ? 17.871 23.729 22.090 1.00 22.90 122 TYR B N 1
ATOM 2911 C CA . TYR B 1 146 ? 19.004 22.928 22.567 1.00 23.99 122 TYR B CA 1
ATOM 2912 C C . TYR B 1 146 ? 20.251 23.768 22.829 1.00 26.04 122 TYR B C 1
ATOM 2913 O O . TYR B 1 146 ? 20.956 23.539 23.812 1.00 25.42 122 TYR B O 1
ATOM 2922 N N A MET B 1 147 ? 20.511 24.739 21.955 0.50 27.22 123 MET B N 1
ATOM 2923 N N B MET B 1 147 ? 20.519 24.729 21.950 0.50 27.19 123 MET B N 1
ATOM 2924 C CA A MET B 1 147 ? 21.714 25.565 22.064 0.50 28.98 123 MET B CA 1
ATOM 2925 C CA B MET B 1 147 ? 21.717 25.563 22.064 0.50 28.93 123 MET B CA 1
ATOM 2926 C C A MET B 1 147 ? 21.686 26.513 23.263 0.50 29.84 123 MET B C 1
ATOM 2927 C C B MET B 1 147 ? 21.684 26.499 23.272 0.50 29.81 123 MET B C 1
ATOM 2928 O O A MET B 1 147 ? 22.727 26.784 23.862 0.50 30.23 123 MET B O 1
ATOM 2929 O O B MET B 1 147 ? 22.721 26.751 23.886 0.50 30.20 123 MET B O 1
ATOM 2938 N N . ARG B 1 148 ? 20.497 27.004 23.611 1.00 30.85 124 ARG B N 1
ATOM 2939 C CA . ARG B 1 148 ? 20.351 27.951 24.720 1.00 32.33 124 ARG B CA 1
ATOM 2940 C C . ARG B 1 148 ? 20.538 27.244 26.055 1.00 33.32 124 ARG B C 1
ATOM 2941 O O . ARG B 1 148 ? 20.933 27.855 27.048 1.00 33.83 124 ARG B O 1
ATOM 2949 N N . SER B 1 149 ? 20.292 25.934 26.039 1.00 34.33 125 SER B N 1
ATOM 2950 C CA . SER B 1 149 ? 20.619 25.038 27.147 1.00 34.46 125 SER B CA 1
ATOM 2951 C C . SER B 1 149 ? 22.132 24.822 27.291 1.00 34.06 125 SER B C 1
ATOM 2952 O O . SER B 1 149 ? 22.593 24.363 28.332 1.00 34.54 125 SER B O 1
ATOM 2955 N N . GLY B 1 150 ? 22.896 25.132 26.242 1.00 33.21 126 GLY B N 1
ATOM 2956 C CA . GLY B 1 150 ? 24.351 24.967 26.269 1.00 31.80 126 GLY B CA 1
ATOM 2957 C C . GLY B 1 150 ? 24.905 23.851 25.387 1.00 30.91 126 GLY B C 1
ATOM 2958 O O . GLY B 1 150 ? 26.104 23.562 25.422 1.00 31.57 126 GLY B O 1
ATOM 2959 N N . MET B 1 151 ? 24.038 23.233 24.589 1.00 29.28 127 MET B N 1
ATOM 2960 C CA . MET B 1 151 ? 24.440 22.137 23.708 1.00 27.73 127 MET B CA 1
ATOM 2961 C C . MET B 1 151 ? 24.819 22.644 22.313 1.00 26.40 127 MET B C 1
ATOM 2962 O O . MET B 1 151 ? 24.234 23.606 21.821 1.00 26.20 127 MET B O 1
ATOM 2967 N N . GLU B 1 152 ? 25.812 22.013 21.695 1.00 24.69 128 GLU B N 1
ATOM 2968 C CA . GLU B 1 152 ? 26.146 22.287 20.299 1.00 23.28 128 GLU B CA 1
ATOM 2969 C C . GLU B 1 152 ? 25.533 21.186 19.436 1.00 21.15 128 GLU B C 1
ATOM 2970 O O . GLU B 1 152 ? 25.968 20.036 19.462 1.00 20.15 128 GLU B O 1
ATOM 2976 N N . VAL B 1 153 ? 24.499 21.552 18.688 1.00 20.08 129 VAL B N 1
ATOM 2977 C CA . VAL B 1 153 ? 23.725 20.583 17.919 1.00 18.18 129 VAL B CA 1
ATOM 2978 C C . VAL B 1 153 ? 23.567 21.069 16.481 1.00 17.54 129 VAL B C 1
ATOM 2979 O O . VAL B 1 153 ? 23.368 22.262 16.235 1.00 17.46 129 VAL B O 1
ATOM 2983 N N . ARG B 1 154 ? 23.664 20.137 15.538 1.00 15.87 130 ARG B N 1
ATOM 2984 C CA . ARG B 1 154 ? 23.375 20.414 14.135 1.00 15.03 130 ARG B CA 1
ATOM 2985 C C . ARG B 1 154 ? 22.495 19.286 13.605 1.00 13.71 130 ARG B C 1
ATOM 2986 O O . ARG B 1 154 ? 22.630 18.136 14.028 1.00 13.45 130 ARG B O 1
ATOM 2994 N N . THR B 1 155 ? 21.590 19.621 12.693 1.00 12.62 131 THR B N 1
ATOM 2995 C CA . THR B 1 155 ? 20.768 18.607 12.039 1.00 11.86 131 THR B CA 1
ATOM 2996 C C . THR B 1 155 ? 21.190 18.474 10.597 1.00 11.62 131 THR B C 1
ATOM 2997 O O . THR B 1 155 ? 21.173 19.444 9.838 1.00 11.03 131 THR B O 1
ATOM 3001 N N . VAL B 1 156 ? 21.593 17.265 10.235 1.00 11.32 132 VAL B N 1
ATOM 3002 C CA . VAL B 1 156 ? 22.154 16.994 8.926 1.00 12.05 132 VAL B CA 1
ATOM 3003 C C . VAL B 1 156 ? 21.109 16.218 8.134 1.00 11.76 132 VAL B C 1
ATOM 3004 O O . VAL B 1 156 ? 20.644 15.169 8.581 1.00 11.96 132 VAL B O 1
ATOM 3008 N N . THR B 1 157 ? 20.718 16.756 6.980 1.00 12.10 133 THR B N 1
ATOM 3009 C CA . THR B 1 157 ? 19.696 16.122 6.145 1.00 12.01 133 THR B CA 1
ATOM 3010 C C . THR B 1 157 ? 20.319 15.595 4.848 1.00 12.97 133 THR B C 1
ATOM 3011 O O . THR B 1 157 ? 21.542 15.618 4.691 1.00 14.30 133 THR B O 1
ATOM 3015 N N . ASP B 1 158 ? 19.486 15.113 3.928 1.00 12.71 134 ASP B N 1
ATOM 3016 C CA . ASP B 1 158 ? 19.968 14.665 2.620 1.00 13.57 134 ASP B CA 1
ATOM 3017 C C . ASP B 1 158 ? 20.289 15.839 1.684 1.00 13.39 134 ASP B C 1
ATOM 3018 O O . ASP B 1 158 ? 20.775 15.625 0.570 1.00 14.03 134 ASP B O 1
ATOM 3023 N N . TYR B 1 159 ? 20.008 17.068 2.125 1.00 13.14 135 TYR B N 1
ATOM 3024 C CA . TYR B 1 159 ? 20.090 18.253 1.258 1.00 13.03 135 TYR B CA 1
ATOM 3025 C C . TYR B 1 159 ? 20.915 19.402 1.815 1.00 13.09 135 TYR B C 1
ATOM 3026 O O . TYR B 1 159 ? 21.289 20.319 1.078 1.00 12.81 135 TYR B O 1
ATOM 3035 N N . GLY B 1 160 ? 21.192 19.359 3.114 1.00 12.12 136 GLY B N 1
ATOM 3036 C CA . GLY B 1 160 ? 21.933 20.426 3.758 1.00 11.43 136 GLY B CA 1
ATOM 3037 C C . GLY B 1 160 ? 22.010 20.230 5.247 1.00 11.62 136 GLY B C 1
ATOM 3038 O O . GLY B 1 160 ? 21.676 19.161 5.760 1.00 11.54 136 GLY B O 1
ATOM 3039 N N . THR B 1 161 ? 22.464 21.269 5.942 1.00 11.44 137 THR B N 1
ATOM 3040 C CA . THR B 1 161 ? 22.640 21.231 7.387 1.00 12.29 137 THR B CA 1
ATOM 3041 C C . THR B 1 161 ? 21.899 22.411 8.024 1.00 11.43 137 THR B C 1
ATOM 3042 O O . THR B 1 161 ? 22.024 23.548 7.557 1.00 10.59 137 THR B O 1
ATOM 3046 N N . PHE B 1 162 ? 21.128 22.125 9.072 1.00 10.69 138 PHE B N 1
ATOM 3047 C CA . PHE B 1 162 ? 20.525 23.160 9.917 1.00 10.54 138 PHE B CA 1
ATOM 3048 C C . PHE B 1 162 ? 21.433 23.467 11.096 1.00 11.03 138 PHE B C 1
ATOM 3049 O O . PHE B 1 162 ? 21.858 22.556 11.829 1.00 11.00 138 PHE B O 1
ATOM 3057 N N . ILE B 1 163 ? 21.724 24.749 11.287 1.00 11.21 139 ILE B N 1
ATOM 3058 C CA . ILE B 1 163 ? 22.583 25.176 12.393 1.00 12.43 139 ILE B CA 1
ATOM 3059 C C . ILE B 1 163 ? 21.871 26.274 13.183 1.00 12.12 139 ILE B C 1
ATOM 3060 O O . ILE B 1 163 ? 21.646 27.365 12.647 1.00 11.96 139 ILE B O 1
ATOM 3065 N N . PRO B 1 164 ? 21.515 25.991 14.453 1.00 13.07 140 PRO B N 1
ATOM 3066 C CA . PRO B 1 164 ? 20.950 27.029 15.310 1.00 13.89 140 PRO B CA 1
ATOM 3067 C C . PRO B 1 164 ? 22.053 27.983 15.771 1.00 14.69 140 PRO B C 1
ATOM 3068 O O . PRO B 1 164 ? 23.172 27.548 16.050 1.00 14.87 140 PRO B O 1
ATOM 3072 N N . VAL B 1 165 ? 21.732 29.272 15.824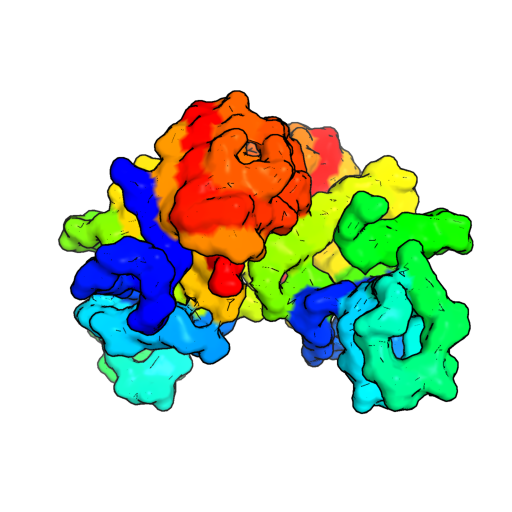 1.00 16.43 141 VAL B N 1
ATOM 3073 C CA . VAL B 1 165 ? 22.716 30.310 16.106 1.00 17.91 141 VAL B CA 1
ATOM 3074 C C . VAL B 1 165 ? 22.118 31.367 17.021 1.00 17.56 141 VAL B C 1
ATOM 3075 O O . VAL B 1 165 ? 20.906 31.560 17.046 1.00 16.33 141 VAL B O 1
ATOM 3079 N N . SER B 1 166 ? 22.980 32.065 17.754 1.00 18.65 142 SER B N 1
ATOM 3080 C CA . SER B 1 166 ? 22.571 33.272 18.452 1.00 20.33 142 SER B CA 1
ATOM 3081 C C . SER B 1 166 ? 23.604 34.371 18.257 1.00 20.55 142 SER B C 1
ATOM 3082 O O . SER B 1 166 ? 24.808 34.100 18.179 1.00 20.68 142 SER B O 1
ATOM 3085 N N . ASP B 1 167 ? 23.119 35.607 18.172 1.00 20.53 143 ASP B N 1
ATOM 3086 C CA . ASP B 1 167 ? 23.964 36.792 18.040 1.00 21.18 143 ASP B CA 1
ATOM 3087 C C . ASP B 1 167 ? 24.898 36.702 16.826 1.00 21.29 143 ASP B C 1
ATOM 3088 O O . ASP B 1 167 ? 24.585 36.021 15.848 1.00 22.05 143 ASP B O 1
ATOM 3093 N N . THR B 1 168 ? 26.036 37.390 16.887 1.00 21.67 144 THR B N 1
ATOM 3094 C CA . THR B 1 168 ? 26.940 37.486 15.746 1.00 22.03 144 THR B CA 1
ATOM 3095 C C . THR B 1 168 ? 27.714 36.187 15.530 1.00 22.00 144 THR B C 1
ATOM 3096 O O . THR B 1 168 ? 28.271 35.625 16.477 1.00 22.66 144 THR B O 1
ATOM 3100 N N . GLN B 1 169 ? 27.735 35.719 14.281 1.00 21.47 145 GLN B N 1
ATOM 3101 C CA . GLN B 1 169 ? 28.349 34.441 13.936 1.00 21.74 145 GLN B CA 1
ATOM 3102 C C . GLN B 1 169 ? 28.893 34.433 12.512 1.00 21.56 145 GLN B C 1
ATOM 3103 O O . GLN B 1 169 ? 28.216 34.882 11.580 1.00 21.50 145 GLN B O 1
ATOM 3109 N N A SER B 1 170 ? 30.116 33.927 12.355 0.50 21.16 146 SER B N 1
ATOM 3110 N N B SER B 1 170 ? 30.117 33.935 12.348 0.50 21.03 146 SER B N 1
ATOM 3111 C CA A SER B 1 170 ? 30.737 33.767 11.041 0.50 21.25 146 SER B CA 1
ATOM 3112 C CA B SER B 1 170 ? 30.711 33.781 11.023 0.50 20.95 146 SER B CA 1
ATOM 3113 C C A SER B 1 170 ? 30.622 32.320 10.570 0.50 20.68 146 SER B C 1
ATOM 3114 C C B SER B 1 170 ? 30.636 32.327 10.566 0.50 20.53 146 SER B C 1
ATOM 3115 O O A SER B 1 170 ? 30.636 31.392 11.384 0.50 20.72 146 SER B O 1
ATOM 3116 O O B SER B 1 170 ? 30.691 31.405 11.384 0.50 20.59 146 SER B O 1
ATOM 3121 N N . PHE B 1 171 ? 30.500 32.142 9.256 1.00 20.24 147 PHE B N 1
ATOM 3122 C CA . PHE B 1 171 ? 30.305 30.832 8.654 1.00 20.14 147 PHE B CA 1
ATOM 3123 C C . PHE B 1 171 ? 31.243 30.672 7.476 1.00 20.54 147 PHE B C 1
ATOM 3124 O O . PHE B 1 171 ? 31.374 31.582 6.657 1.00 20.00 147 PHE B O 1
ATOM 3132 N N . ALA B 1 172 ? 31.875 29.508 7.366 1.00 20.83 148 ALA B N 1
ATOM 3133 C CA . ALA B 1 172 ? 32.647 29.193 6.170 1.00 21.37 148 ALA B CA 1
ATOM 3134 C C . ALA B 1 172 ? 31.684 28.838 5.042 1.00 21.31 148 ALA B C 1
ATOM 3135 O O . ALA B 1 172 ? 30.650 28.213 5.269 1.00 21.83 148 ALA B O 1
ATOM 3137 N N . SER B 1 173 ? 32.011 29.257 3.826 1.00 21.57 149 SER B N 1
ATOM 3138 C CA . SER B 1 173 ? 31.142 29.012 2.679 1.00 21.88 149 SER B CA 1
ATOM 3139 C C . SER B 1 173 ? 31.941 28.947 1.388 1.00 21.65 149 SER B C 1
ATOM 3140 O O . SER B 1 173 ? 33.163 29.097 1.394 1.00 21.96 149 SER B O 1
ATOM 3143 N N . TYR B 1 174 ? 31.245 28.701 0.286 1.00 20.60 150 TYR B N 1
ATOM 3144 C CA . TYR B 1 174 ? 31.837 28.846 -1.033 1.00 21.05 150 TYR B CA 1
ATOM 3145 C C . TYR B 1 174 ? 30.947 29.740 -1.891 1.00 20.55 150 TYR B C 1
ATOM 3146 O O . TYR B 1 174 ? 29.726 29.745 -1.709 1.00 19.67 150 TYR B O 1
ATOM 3155 N N . PRO B 1 175 ? 31.548 30.517 -2.810 1.00 20.67 151 PRO B N 1
ATOM 3156 C CA . PRO B 1 175 ? 30.720 31.364 -3.672 1.00 20.71 151 PRO B CA 1
ATOM 3157 C C . PRO B 1 175 ? 29.653 30.569 -4.404 1.00 20.40 151 PRO B C 1
ATOM 3158 O O . PRO B 1 175 ? 29.954 29.556 -5.044 1.00 21.46 151 PRO B O 1
ATOM 3162 N N . GLY B 1 176 ? 28.410 31.018 -4.277 1.00 19.53 152 GLY B N 1
ATOM 3163 C CA . GLY B 1 176 ? 27.284 30.378 -4.935 1.00 19.42 152 GLY B CA 1
ATOM 3164 C C . GLY B 1 176 ? 26.542 29.413 -4.028 1.00 18.31 152 GLY B C 1
ATOM 3165 O O . GLY B 1 176 ? 25.478 28.906 -4.403 1.00 18.64 152 GLY B O 1
ATOM 3166 N N . GLN B 1 177 ? 27.088 29.164 -2.837 1.00 17.42 153 GLN B N 1
ATOM 3167 C CA . GLN B 1 177 ? 26.435 28.260 -1.895 1.00 16.99 153 GLN B CA 1
ATOM 3168 C C . GLN B 1 177 ? 25.121 28.874 -1.444 1.00 15.98 153 GLN B C 1
ATOM 3169 O O . GLN B 1 177 ? 25.079 30.040 -1.032 1.00 15.11 153 GLN B O 1
ATOM 3175 N N A GLN B 1 178 ? 24.049 28.096 -1.530 0.50 15.32 154 GLN B N 1
ATOM 3176 N N B GLN B 1 178 ? 24.055 28.086 -1.537 0.50 15.32 154 GLN B N 1
ATOM 3177 C CA A GLN B 1 178 ? 22.735 28.595 -1.147 0.50 15.14 154 GLN B CA 1
ATOM 3178 C CA B GLN B 1 178 ? 22.729 28.530 -1.124 0.50 15.04 154 GLN B CA 1
ATOM 3179 C C A GLN B 1 178 ? 22.570 28.554 0.365 0.50 14.13 154 GLN B C 1
ATOM 3180 C C B GLN B 1 178 ? 22.648 28.573 0.393 0.50 14.10 154 GLN B C 1
ATOM 3181 O O A GLN B 1 178 ? 22.863 27.540 1.008 0.50 13.51 154 GLN B O 1
ATOM 3182 O O B GLN B 1 178 ? 23.071 27.630 1.072 0.50 13.35 154 GLN B O 1
ATOM 3193 N N . VAL B 1 179 ? 22.120 29.678 0.918 1.00 13.50 155 VAL B N 1
ATOM 3194 C CA . VAL B 1 179 ? 21.996 29.869 2.359 1.00 12.98 155 VAL B CA 1
ATOM 3195 C C . VAL B 1 179 ? 20.586 30.369 2.661 1.00 12.37 155 VAL B C 1
ATOM 3196 O O . VAL B 1 179 ? 20.133 31.357 2.067 1.00 11.82 155 VAL B O 1
ATOM 3200 N N . SER B 1 180 ? 19.901 29.687 3.574 1.00 11.24 156 SER B N 1
ATOM 3201 C CA . SER B 1 180 ? 18.569 30.116 4.003 1.00 11.11 156 SER B CA 1
ATOM 3202 C C . SER B 1 180 ? 18.595 30.474 5.477 1.00 11.22 156 SER B C 1
ATOM 3203 O O . SER B 1 180 ? 19.144 29.734 6.297 1.00 12.16 156 SER B O 1
ATOM 3206 N N . ILE B 1 181 ? 18.020 31.626 5.803 1.00 10.89 157 ILE B N 1
ATOM 3207 C CA . ILE B 1 181 ? 17.987 32.108 7.176 1.00 11.17 157 ILE B CA 1
ATOM 3208 C C . ILE B 1 181 ? 16.548 32.187 7.665 1.00 11.07 157 ILE B C 1
ATOM 3209 O O . ILE B 1 181 ? 15.709 32.833 7.043 1.00 9.82 157 ILE B O 1
ATOM 3214 N N . ILE B 1 182 ? 16.275 31.508 8.772 1.00 11.25 158 ILE B N 1
ATOM 3215 C CA . ILE B 1 182 ? 14.952 31.535 9.384 1.00 12.47 158 ILE B CA 1
ATOM 3216 C C . ILE B 1 182 ? 15.074 32.147 10.771 1.00 12.65 158 ILE B C 1
ATOM 3217 O O . ILE B 1 182 ? 15.841 31.675 11.613 1.00 12.51 158 ILE B O 1
ATOM 3222 N N . ASN B 1 183 ? 14.338 33.228 10.989 1.00 13.08 159 ASN B N 1
ATOM 3223 C CA . ASN B 1 183 ? 14.475 33.988 12.218 1.00 13.99 159 ASN B CA 1
ATOM 3224 C C . ASN B 1 183 ? 13.705 33.336 13.370 1.00 14.32 159 ASN B C 1
ATOM 3225 O O . ASN B 1 183 ? 12.614 32.795 13.179 1.00 14.07 159 ASN B O 1
ATOM 3230 N N . PHE B 1 184 ? 14.301 33.381 14.556 1.00 14.83 160 PHE B N 1
ATOM 3231 C CA . PHE B 1 184 ? 13.654 32.907 15.766 1.00 15.30 160 PHE B CA 1
ATOM 3232 C C . PHE B 1 184 ? 13.659 34.014 16.826 1.00 16.71 160 PHE B C 1
ATOM 3233 O O . PHE B 1 184 ? 13.970 33.781 18.002 1.00 16.72 160 PHE B O 1
ATOM 3241 N N . GLY B 1 185 ? 13.310 35.220 16.379 1.00 17.64 161 GLY B N 1
ATOM 3242 C CA . GLY B 1 185 ? 13.137 36.370 17.262 1.00 18.58 161 GLY B CA 1
ATOM 3243 C C . GLY B 1 185 ? 14.300 37.345 17.312 1.00 18.70 161 GLY B C 1
ATOM 3244 O O . GLY B 1 185 ? 14.245 38.331 18.053 1.00 19.44 161 GLY B O 1
ATOM 3245 N N . ALA B 1 186 ? 15.351 37.079 16.537 1.00 18.21 162 ALA B N 1
ATOM 3246 C CA . ALA B 1 186 ? 16.528 37.946 16.508 1.00 18.45 162 ALA B CA 1
ATOM 3247 C C . ALA B 1 186 ? 16.216 39.331 15.935 1.00 18.82 162 ALA B C 1
ATOM 3248 O O . ALA B 1 186 ? 15.343 39.483 15.076 1.00 17.67 162 ALA B O 1
ATOM 3250 N N . LYS B 1 187 ? 16.929 40.337 16.438 1.00 19.21 163 LYS B N 1
ATOM 3251 C CA . LYS B 1 187 ? 16.729 41.716 16.004 1.00 20.47 163 LYS B CA 1
ATOM 3252 C C . LYS B 1 187 ? 18.036 42.306 15.477 1.00 19.62 163 LYS B C 1
ATOM 3253 O O . LYS B 1 187 ? 19.133 41.955 15.939 1.00 19.43 163 LYS B O 1
ATOM 3259 N N . GLY B 1 188 ? 17.906 43.188 14.495 1.00 18.95 164 GLY B N 1
ATOM 3260 C CA . GLY B 1 188 ? 19.046 43.867 13.904 1.00 18.68 164 GLY B CA 1
ATOM 3261 C C . GLY B 1 188 ? 19.872 42.994 12.982 1.00 18.76 164 GLY B C 1
ATOM 3262 O O . GLY B 1 188 ? 21.078 43.206 12.841 1.00 18.52 164 GLY B O 1
ATOM 3263 N N . LEU B 1 189 ? 19.227 42.017 12.342 1.00 18.18 165 LEU B N 1
ATOM 3264 C CA . LEU B 1 189 ? 19.917 41.149 11.390 1.00 18.55 165 LEU B CA 1
ATOM 3265 C C . LEU B 1 189 ? 20.518 41.936 10.231 1.00 18.89 165 LEU B C 1
ATOM 3266 O O . LEU B 1 189 ? 19.826 42.704 9.555 1.00 18.85 165 LEU B O 1
ATOM 3271 N N . LYS B 1 190 ? 21.816 41.740 10.025 1.00 19.12 166 LYS B N 1
ATOM 3272 C CA . LYS B 1 190 ? 22.542 42.285 8.882 1.00 19.85 166 LYS B CA 1
ATOM 3273 C C . LYS B 1 190 ? 23.720 41.355 8.615 1.00 18.94 166 LYS B C 1
ATOM 3274 O O . LYS B 1 190 ? 24.180 40.657 9.527 1.00 18.61 166 LYS B O 1
ATOM 3280 N N . ALA B 1 191 ? 24.194 41.331 7.375 1.00 18.09 167 ALA B N 1
ATOM 3281 C CA . ALA B 1 191 ? 25.258 40.403 6.992 1.00 18.10 167 ALA B CA 1
ATOM 3282 C C . ALA B 1 191 ? 26.316 41.042 6.112 1.00 18.19 167 ALA B C 1
ATOM 3283 O O . ALA B 1 191 ? 26.081 42.088 5.494 1.00 17.99 167 ALA B O 1
ATOM 3285 N N . GLU B 1 192 ? 27.480 40.394 6.071 1.00 17.97 168 GLU B N 1
ATOM 3286 C CA . GLU B 1 192 ? 28.444 40.562 4.987 1.00 18.24 168 GLU B CA 1
ATOM 3287 C C . GLU B 1 192 ? 28.679 39.203 4.351 1.00 17.34 168 GLU B C 1
ATOM 3288 O O . GLU B 1 192 ? 28.661 38.184 5.041 1.00 17.67 168 GLU B O 1
ATOM 3294 N N . GLY B 1 193 ? 28.879 39.188 3.036 1.00 16.21 169 GLY B N 1
ATOM 3295 C CA . GLY B 1 193 ? 29.180 37.952 2.316 1.00 15.60 169 GLY B CA 1
ATOM 3296 C C . GLY B 1 193 ? 27.972 37.223 1.750 1.00 15.38 169 GLY B C 1
ATOM 3297 O O . GLY B 1 193 ? 28.103 36.108 1.248 1.00 16.12 169 GLY B O 1
ATOM 3298 N N . LEU B 1 194 ? 26.795 37.844 1.828 1.00 13.74 170 LEU B N 1
ATOM 3299 C CA . LEU B 1 194 ? 25.595 37.277 1.202 1.00 13.09 170 LEU B CA 1
ATOM 3300 C C . LEU B 1 194 ? 25.075 38.146 0.062 1.00 12.94 170 LEU B C 1
ATOM 3301 O O . LEU B 1 194 ? 25.197 39.376 0.099 1.00 12.76 170 LEU B O 1
ATOM 3306 N N . PHE B 1 195 ? 24.472 37.504 -0.933 1.00 12.54 171 PHE B N 1
ATOM 3307 C CA . PHE B 1 195 ? 23.985 38.211 -2.110 1.00 12.47 171 PHE B CA 1
ATOM 3308 C C . PHE B 1 195 ? 22.882 39.222 -1.806 1.00 12.50 171 PHE B C 1
ATOM 3309 O O . PHE B 1 195 ? 22.871 40.323 -2.367 1.00 12.37 171 PHE B O 1
ATOM 3317 N N . TYR B 1 196 ? 21.950 38.838 -0.938 1.00 11.60 172 TYR B N 1
ATOM 3318 C CA . TYR B 1 196 ? 20.855 39.724 -0.551 1.00 12.52 172 TYR B CA 1
ATOM 3319 C C . TYR B 1 196 ? 21.058 40.218 0.873 1.00 12.79 172 TYR B C 1
ATOM 3320 O O . TYR B 1 196 ? 21.472 39.439 1.750 1.00 12.52 172 TYR B O 1
ATOM 3329 N N . PRO B 1 197 ? 20.724 41.495 1.125 1.00 13.07 173 PRO B N 1
ATOM 3330 C CA . PRO B 1 197 ? 20.834 42.018 2.477 1.00 12.67 173 PRO B CA 1
ATOM 3331 C C . PRO B 1 197 ? 19.769 41.408 3.378 1.00 13.36 173 PRO B C 1
ATOM 3332 O O . PRO B 1 197 ? 18.747 40.919 2.889 1.00 12.59 173 PRO B O 1
ATOM 3336 N N . LEU B 1 198 ? 20.006 41.439 4.684 1.00 13.33 174 LEU B N 1
ATOM 3337 C CA . LEU B 1 198 ? 19.060 40.859 5.626 1.00 14.12 174 LEU B CA 1
ATOM 3338 C C . LEU B 1 198 ? 18.179 41.921 6.279 1.00 15.08 174 LEU B C 1
ATOM 3339 O O . LEU B 1 198 ? 18.497 43.111 6.256 1.00 15.74 174 LEU B O 1
ATOM 3344 N N . SER B 1 199 ? 17.065 41.466 6.842 1.00 15.07 175 SER B N 1
ATOM 3345 C CA . SER B 1 199 ? 16.214 42.277 7.699 1.00 16.19 175 SER B CA 1
ATOM 3346 C C . SER B 1 199 ? 15.650 41.344 8.772 1.00 15.47 175 SER B C 1
ATOM 3347 O O . SER B 1 199 ? 15.971 40.149 8.781 1.00 14.98 1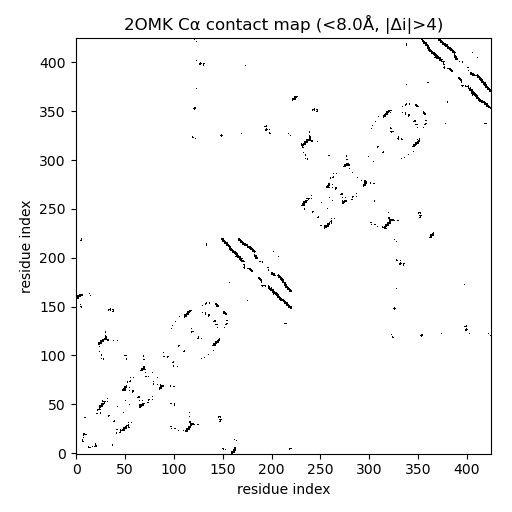75 SER B O 1
ATOM 3350 N N . ASP B 1 200 ? 14.853 41.872 9.695 1.00 14.63 176 ASP B N 1
ATOM 3351 C CA . ASP B 1 200 ? 14.348 41.055 10.788 1.00 14.92 176 ASP B CA 1
ATOM 3352 C C . ASP B 1 200 ? 13.136 40.268 10.305 1.00 14.48 176 ASP B C 1
ATOM 3353 O O . ASP B 1 200 ? 11.986 40.653 10.532 1.00 13.65 176 ASP B O 1
ATOM 3358 N N . PHE B 1 201 ? 13.421 39.167 9.612 1.00 13.85 177 PHE B N 1
ATOM 3359 C CA . PHE B 1 201 ? 12.393 38.318 9.004 1.00 13.41 177 PHE B CA 1
ATOM 3360 C C . PHE B 1 201 ? 11.322 37.868 9.991 1.00 12.85 177 PHE B C 1
ATOM 3361 O O . PHE B 1 201 ? 11.604 37.673 11.175 1.00 13.95 177 PHE B O 1
ATOM 3369 N N A THR B 1 202 ? 10.106 37.680 9.504 0.50 12.96 178 THR B N 1
ATOM 3370 N N B THR B 1 202 ? 10.094 37.730 9.472 0.50 12.96 178 THR B N 1
ATOM 3371 C CA A THR B 1 202 ? 9.073 37.042 10.298 0.50 12.71 178 THR B CA 1
ATOM 3372 C CA B THR B 1 202 ? 8.858 37.522 10.252 0.50 12.61 178 THR B CA 1
ATOM 3373 C C A THR B 1 202 ? 8.720 35.724 9.613 0.50 11.88 178 THR B C 1
ATOM 3374 C C B THR B 1 202 ? 8.016 36.327 9.766 0.50 12.51 178 THR B C 1
ATOM 3375 O O A THR B 1 202 ? 9.286 34.677 9.932 0.50 11.61 178 THR B O 1
ATOM 3376 O O B THR B 1 202 ? 7.168 35.812 10.503 0.50 13.07 178 THR B O 1
ATOM 3383 N N A ASN B 1 203 ? 7.809 35.782 8.649 0.50 11.16 179 ASN B N 1
ATOM 3384 N N B ASN B 1 203 ? 8.220 35.921 8.518 0.50 11.41 179 ASN B N 1
ATOM 3385 C CA A ASN B 1 203 ? 7.434 34.575 7.917 0.50 10.66 179 ASN B CA 1
ATOM 3386 C CA B ASN B 1 203 ? 7.649 34.670 8.014 0.50 10.79 179 ASN B CA 1
ATOM 3387 C C A ASN B 1 203 ? 8.654 33.869 7.313 0.50 10.33 179 ASN B C 1
ATOM 3388 C C B ASN B 1 203 ? 8.736 33.866 7.306 0.50 10.38 179 ASN B C 1
ATOM 3389 O O A ASN B 1 203 ? 9.588 34.516 6.846 0.50 10.17 179 ASN B O 1
ATOM 3390 O O B ASN B 1 203 ? 9.667 34.444 6.748 0.50 10.24 179 ASN B O 1
ATOM 3399 N N . TRP B 1 204 ? 8.623 32.537 7.324 1.00 10.27 180 TRP B N 1
ATOM 3400 C CA . TRP B 1 204 ? 9.791 31.687 7.018 1.00 9.70 180 TRP B CA 1
ATOM 3401 C C . TRP B 1 204 ? 10.394 31.841 5.627 1.00 9.53 180 TRP B C 1
ATOM 3402 O O . TRP B 1 204 ? 11.608 31.721 5.474 1.00 10.29 180 TRP B O 1
ATOM 3413 N N . TRP B 1 205 ? 9.555 32.082 4.623 1.00 8.61 181 TRP B N 1
ATOM 3414 C CA . TRP B 1 205 ? 10.040 32.193 3.240 1.00 9.20 181 TRP B CA 1
ATOM 3415 C C . TRP B 1 205 ? 10.970 33.399 3.024 1.00 8.79 181 TRP B C 1
ATOM 3416 O O . TRP B 1 205 ? 11.782 33.407 2.097 1.00 9.24 181 TRP B O 1
ATOM 3427 N N . GLN B 1 206 ? 10.838 34.409 3.881 1.00 8.34 182 GLN B N 1
ATOM 3428 C CA . GLN B 1 206 ? 11.440 35.727 3.614 1.00 9.08 182 GLN B CA 1
ATOM 3429 C C . GLN B 1 206 ? 12.962 35.674 3.477 1.00 8.82 182 GLN B C 1
ATOM 3430 O O . GLN B 1 206 ? 13.522 36.311 2.591 1.00 9.26 182 GLN B O 1
ATOM 3436 N N . GLY B 1 207 ? 13.604 34.902 4.352 1.00 8.27 183 GLY B N 1
ATOM 3437 C CA . GLY B 1 207 ? 15.067 34.801 4.394 1.00 8.75 183 GLY B CA 1
ATOM 3438 C C . GLY B 1 207 ? 15.644 33.590 3.686 1.00 9.60 183 GLY B C 1
ATOM 3439 O O . GLY B 1 207 ? 16.862 33.352 3.758 1.00 10.06 183 GLY B O 1
ATOM 3440 N N . THR B 1 208 ? 14.796 32.837 2.981 1.00 9.29 184 THR B N 1
ATOM 3441 C CA . THR B 1 208 ? 15.265 31.643 2.281 1.00 10.23 184 THR B CA 1
ATOM 3442 C C . THR B 1 208 ? 15.911 31.984 0.940 1.00 10.50 184 THR B C 1
ATOM 3443 O O . THR B 1 208 ? 15.613 33.022 0.339 1.00 9.68 184 THR B O 1
ATOM 3447 N N . LEU B 1 209 ? 16.807 31.100 0.502 1.00 10.54 185 LEU B N 1
ATOM 3448 C CA . LEU B 1 209 ? 17.385 31.131 -0.847 1.00 11.46 185 LEU B CA 1
ATOM 3449 C C . LEU B 1 209 ? 18.274 32.350 -1.113 1.00 11.96 185 LEU B C 1
ATOM 3450 O O . LEU B 1 209 ? 18.291 32.912 -2.220 1.00 12.29 185 LEU B O 1
ATOM 3455 N N . ASN B 1 210 ? 19.001 32.750 -0.077 1.00 11.76 186 ASN B N 1
ATOM 3456 C CA . ASN B 1 210 ? 20.113 33.681 -0.218 1.00 12.06 186 ASN B CA 1
ATOM 3457 C C . ASN B 1 210 ? 21.301 32.878 -0.755 1.00 13.34 186 ASN B C 1
ATOM 3458 O O . ASN B 1 210 ? 21.186 31.671 -1.007 1.00 12.52 186 ASN B O 1
ATOM 3463 N N . GLU B 1 211 ? 22.433 33.545 -0.939 1.00 14.37 187 GLU B N 1
ATOM 3464 C CA . GLU B 1 211 ? 23.580 32.924 -1.569 1.00 16.71 187 GLU B CA 1
ATOM 3465 C C . GLU B 1 211 ? 24.851 33.568 -1.040 1.00 15.22 187 GLU B C 1
ATOM 3466 O O . GLU B 1 211 ? 24.923 34.792 -0.921 1.00 14.55 187 GLU B O 1
ATOM 3472 N N . ALA B 1 212 ? 25.835 32.741 -0.691 1.00 14.90 188 ALA B N 1
ATOM 3473 C CA . ALA B 1 212 ? 27.151 33.240 -0.307 1.00 15.24 188 ALA B CA 1
ATOM 3474 C C . ALA B 1 212 ? 27.838 33.778 -1.557 1.00 15.40 188 ALA B C 1
ATOM 3475 O O . ALA B 1 212 ? 27.746 33.168 -2.626 1.00 15.26 188 ALA B O 1
ATOM 3477 N N . ILE B 1 213 ? 28.507 34.922 -1.429 1.00 15.90 189 ILE B N 1
ATOM 3478 C CA . ILE B 1 213 ? 29.223 35.518 -2.566 1.00 17.90 189 ILE B CA 1
ATOM 3479 C C . ILE B 1 213 ? 30.739 35.364 -2.428 1.00 18.67 189 ILE B C 1
ATOM 3480 O O . ILE B 1 213 ? 31.483 35.741 -3.332 1.00 19.37 189 ILE B O 1
ATOM 3485 N N . ALA B 1 214 ? 31.177 34.806 -1.299 1.00 19.17 190 ALA B N 1
ATOM 3486 C CA . ALA B 1 214 ? 32.601 34.659 -0.980 1.00 20.46 190 ALA B CA 1
ATOM 3487 C C . ALA B 1 214 ? 32.874 33.361 -0.208 1.00 21.18 190 ALA B C 1
ATOM 3488 O O . ALA B 1 214 ? 32.031 32.462 -0.187 1.00 20.41 190 ALA B O 1
ATOM 3490 N N . ASP B 1 215 ? 34.049 33.277 0.422 1.00 21.80 191 ASP B N 1
ATOM 3491 C CA . ASP B 1 215 ? 34.474 32.075 1.162 1.00 22.77 191 ASP B CA 1
ATOM 3492 C C . ASP B 1 215 ? 34.044 32.062 2.627 1.00 22.16 191 ASP B C 1
ATOM 3493 O O . ASP B 1 215 ? 34.266 31.080 3.346 1.00 22.15 191 ASP B O 1
ATOM 3498 N N A GLU B 1 216 ? 33.455 33.165 3.065 0.50 21.74 192 GLU B N 1
ATOM 3499 N N B GLU B 1 216 ? 33.448 33.168 3.069 0.50 22.11 192 GLU B N 1
ATOM 3500 C CA A GLU B 1 216 ? 32.873 33.251 4.388 0.50 21.17 192 GLU B CA 1
ATOM 3501 C CA B GLU B 1 216 ? 32.965 33.328 4.440 0.50 22.00 192 GLU B CA 1
ATOM 3502 C C A GLU B 1 216 ? 31.769 34.294 4.380 0.50 20.67 192 GLU B C 1
ATOM 3503 C C B GLU B 1 216 ? 31.842 34.365 4.460 0.50 21.09 192 GLU B C 1
ATOM 3504 O O A GLU B 1 216 ? 31.734 35.175 3.514 0.50 20.08 192 GLU B O 1
ATOM 3505 O O B GLU B 1 216 ? 31.864 35.321 3.680 0.50 20.55 192 GLU B O 1
ATOM 3516 N N . PHE B 1 217 ? 30.858 34.166 5.335 1.00 20.11 193 PHE B N 1
ATOM 3517 C CA . PHE B 1 217 ? 29.848 35.186 5.578 1.00 19.11 193 PHE B CA 1
ATOM 3518 C C . PHE B 1 217 ? 29.628 35.326 7.067 1.00 18.54 193 PHE B C 1
ATOM 3519 O O . PHE B 1 217 ? 29.828 34.373 7.820 1.00 18.66 193 PHE B O 1
ATOM 3527 N N . THR B 1 218 ? 29.240 36.526 7.484 1.00 18.25 194 THR B N 1
ATOM 3528 C CA . THR B 1 218 ? 28.999 36.821 8.886 1.00 18.17 194 THR B CA 1
ATOM 3529 C C . THR B 1 218 ? 27.622 37.451 9.032 1.00 17.79 194 THR B C 1
ATOM 3530 O O . THR B 1 218 ? 27.273 38.362 8.282 1.00 17.66 194 THR B O 1
ATOM 3534 N N . ILE B 1 219 ? 26.850 36.938 9.983 1.00 17.36 195 ILE B N 1
ATOM 3535 C CA . ILE B 1 219 ? 25.541 37.487 10.319 1.00 18.36 195 ILE B CA 1
ATOM 3536 C C . ILE B 1 219 ? 25.631 38.171 11.682 1.00 19.41 195 ILE B C 1
ATOM 3537 O O . ILE B 1 219 ? 26.084 37.565 12.656 1.00 19.64 195 ILE B O 1
ATOM 3542 N N . HIS B 1 220 ? 25.223 39.440 11.733 1.00 20.73 196 HIS B N 1
ATOM 3543 C CA . HIS B 1 220 ? 25.191 40.216 12.973 1.00 21.88 196 HIS B CA 1
ATOM 3544 C C . HIS B 1 220 ? 23.747 40.386 13.435 1.00 21.83 196 HIS B C 1
ATOM 3545 O O . HIS B 1 220 ? 22.872 40.690 12.622 1.00 21.62 196 HIS B O 1
ATOM 3552 N N . CYS B 1 221 ? 23.512 40.201 14.733 1.00 21.35 197 CYS B N 1
ATOM 3553 C CA . CYS B 1 221 ? 22.218 40.485 15.362 1.00 21.44 197 CYS B CA 1
ATOM 3554 C C . CYS B 1 221 ? 22.294 40.300 16.876 1.00 21.58 197 CYS B C 1
ATOM 3555 O O . CYS B 1 221 ? 23.363 40.022 17.427 1.00 22.52 197 CYS B O 1
ATOM 3558 N N . THR B 1 222 ? 21.152 40.471 17.536 1.00 21.25 198 THR B N 1
ATOM 3559 C CA . THR B 1 222 ? 20.958 40.033 18.913 1.00 22.16 198 THR B CA 1
ATOM 3560 C C . THR B 1 222 ? 19.755 39.099 18.927 1.00 20.46 198 THR B C 1
ATOM 3561 O O . THR B 1 222 ? 18.668 39.479 18.488 1.00 21.44 198 THR B O 1
ATOM 3565 N N . GLY B 1 223 ? 19.954 37.879 19.416 1.00 19.80 199 GLY B N 1
ATOM 3566 C CA . GLY B 1 223 ? 18.870 36.903 19.502 1.00 17.92 199 GLY B CA 1
ATOM 3567 C C . GLY B 1 223 ? 19.137 35.647 18.696 1.00 17.31 199 GLY B C 1
ATOM 3568 O O . GLY B 1 223 ? 20.236 35.455 18.177 1.00 17.25 199 GLY B O 1
ATOM 3569 N N . GLU B 1 224 ? 18.108 34.814 18.570 1.00 16.50 200 GLU B N 1
ATOM 3570 C CA . GLU B 1 224 ? 18.242 33.463 18.032 1.00 16.76 200 GLU B CA 1
ATOM 3571 C C . GLU B 1 224 ? 17.727 33.373 16.607 1.00 15.41 200 GLU B C 1
ATOM 3572 O O . GLU B 1 224 ? 16.766 34.048 16.241 1.00 15.07 200 GLU B O 1
ATOM 3578 N N . TYR B 1 225 ? 18.386 32.532 15.815 1.00 14.10 201 TYR B N 1
ATOM 3579 C CA . TYR B 1 225 ? 18.014 32.304 14.424 1.00 13.30 201 TYR B CA 1
ATOM 3580 C C . TYR B 1 225 ? 18.579 30.975 13.953 1.00 13.08 201 TYR B C 1
ATOM 3581 O O . TYR B 1 225 ? 19.342 30.315 14.663 1.00 12.72 201 TYR B O 1
ATOM 3590 N N . LEU B 1 226 ? 18.184 30.581 12.754 1.00 12.13 202 LEU B N 1
ATOM 3591 C CA . LEU B 1 226 ? 18.528 29.268 12.249 1.00 11.40 202 LEU B CA 1
ATOM 3592 C C . LEU B 1 226 ? 19.017 29.424 10.828 1.00 11.31 202 LEU B C 1
ATOM 3593 O O . LEU B 1 226 ? 18.387 30.115 10.029 1.00 11.21 202 LEU B O 1
ATOM 3598 N N . VAL B 1 227 ? 20.157 28.807 10.524 1.00 11.25 203 VAL B N 1
ATOM 3599 C CA . VAL B 1 227 ? 20.723 28.864 9.181 1.00 12.05 203 VAL B CA 1
ATOM 3600 C C . VAL B 1 227 ? 20.679 27.473 8.546 1.00 12.28 203 VAL B C 1
ATOM 3601 O O . VAL B 1 227 ? 21.082 26.488 9.169 1.00 13.43 203 VAL B O 1
ATOM 3605 N N . PHE B 1 228 ? 20.174 27.397 7.322 1.00 11.85 204 PHE B N 1
ATOM 3606 C CA . PHE B 1 228 ? 20.263 26.164 6.535 1.00 11.67 204 PHE B CA 1
ATOM 3607 C C . PHE B 1 228 ? 21.273 26.379 5.419 1.00 12.21 204 PHE B C 1
ATOM 3608 O O . PHE B 1 228 ? 21.108 27.261 4.576 1.00 12.37 204 PHE B O 1
ATOM 3616 N N . LEU B 1 229 ? 22.337 25.584 5.439 1.00 13.17 205 LEU B N 1
ATOM 3617 C CA . LEU B 1 229 ? 23.346 25.614 4.393 1.00 13.35 205 LEU B CA 1
ATOM 3618 C C . LEU B 1 229 ? 23.122 24.432 3.468 1.00 14.01 205 LEU B C 1
ATOM 3619 O O . LEU B 1 229 ? 23.317 23.291 3.878 1.00 13.47 205 LEU B O 1
ATOM 3624 N N . ALA B 1 230 ? 22.713 24.710 2.232 1.00 14.18 206 ALA B N 1
ATOM 3625 C CA . ALA B 1 230 ? 22.516 23.671 1.227 1.00 16.76 206 ALA B CA 1
ATOM 3626 C C . ALA B 1 230 ? 23.875 23.128 0.810 1.00 17.49 206 ALA B C 1
ATOM 3627 O O . ALA B 1 230 ? 24.854 23.875 0.762 1.00 19.46 206 ALA B O 1
ATOM 3629 N N . TYR B 1 231 ? 23.948 21.831 0.541 1.00 18.97 207 TYR B N 1
ATOM 3630 C CA . TYR B 1 231 ? 25.220 21.220 0.144 1.00 20.15 207 TYR B CA 1
ATOM 3631 C C . TYR B 1 231 ? 25.858 21.940 -1.042 1.00 21.21 207 TYR B C 1
ATOM 3632 O O . TYR B 1 231 ? 25.191 22.254 -2.027 1.00 21.79 207 TYR B O 1
#

Nearest PDB structures (foldseek):
  2omk-assembly1_A  TM=1.005E+00  e=3.139E-49  Bacteroides thetaiotaomicron VPI-5482
  2omk-assembly1_B  TM=9.586E-01  e=8.815E-42  Bacteroides thetaiotaomicron VPI-5482
  3lm8-assembly1_A  TM=8.021E-01  e=7.533E-14  Bacillus subtilis
  3lm8-assembly5_C  TM=7.898E-01  e=8.500E-14  Bacillus subtilis
  3l8m-assembly1_A  TM=7.844E-01  e=2.318E-10  Staphylococcus saprophyticus subsp. saprophyticus ATCC 15305 = NCTC 7292

Secondary structure (P-SEA, 3-state):
ccccccccccccccccccccccccccccccccccccaaaaaaaaacccccccccaaaaaaacccccccccccccccaaaaaaccccccccccccccaaaaaaaaaaaaccccccccccccccaaaaaaaaaaaaaaaaaccbbbbbcccbbbbbbccbbbbbbccccbbbbbbccccccccccccccccccccccccccccccccbbbbbbcccbbbbbcc/cccccccccccccccccccccccaaaaaaaaaccccccccaaaaaaaacccccccccccccccccccccccccccccccaaaaaaaaaaaaccccccccccccccaaaaaaaaaaaaaaaaaccbbbbbcccbbbbbbccbbbbbbcccbbbbbbbccccccccccccccccccccccccccccccccbbbbbbcccbbbbbcc